Protein AF-A0A7Z0B0S8-F1 (afdb_monomer)

Mean predicted aligned error: 17.92 Å

Radius of gyration: 38.4 Å; Cα contacts (8 Å, |Δi|>4): 608; chains: 1; bounding box: 123×58×99 Å

Secondary structure (DSSP, 8-state):
-B--EEETTEEE-TTHHHH--B------S-SS-----PPPSSPPSS-TT--EEEEEEEES--TT--TTPEEEETTEEEEEEEEEEE-TTSS-EEEEEEEEGGGGGG-BTT-EEEEE-S--EEEETTEEEE--TTTTT-SS-EEEEEPPTTPPP-SBPPTTEEEEEESSHHHHTSPP--S-EEEEEEE-S--TT--TT-EEEETTEEEEEEEEE--EEETTTTEEEEEEEEEE-GGGG-HHHHHHHHTS-THHHHHHHHHHHHTTEEEEEEEEETTTTEEEEEEEE-TTSPP----TTSSSEEEPB---HHHHHHHHHHHHHHHHHTS-HHHHHHHHHHHHHHHHHHHHHHHTS--HHHHHHHHHHHHHHHHHHHHHHS--HHHHHHHHHHHHHHHHHHHHHHHHHHHHH-TTHHHH-------

Sequence (423 aa):
MVRPRVDAGGISGLGTVLSGAYIGVDAGHSRETETHFTGLETPSAVRRDDDGARYVLHGDSLGSVDIGSPVYYRRVQVGRVSGVMLDKNGTGVSLDVFVDRQYQQYVGTNTRWWQASGLDLRLDANGLTLNTQSLAAVMLGGIAFQTPPGESIGTAEPDGAAFPLAQDETSAMRHADGPTAPVVMKFTQSLRGLTVGAPVDFRGIQLGEVTRIGVEFDPKTREFTLPVALNLYPERLGRRYLESVQHSDANAGKALLLKLVASGLRGQLRTGNLLTNQLYIALDMFPKAPPARVDLNVQPIELPTVPNTLEELQVQIADIAKKLDQVPFEQLGHNLNEALQNADRLLRQLDTQLTPQARDTLASAEKTFSAANAVLQQDSPMQADMHEALTQLTQTLRSLNALADYLEQHPESLVWGKAKSGQ

Structure (mmCIF, N/CA/C/O backbone):
data_AF-A0A7Z0B0S8-F1
#
_entry.id   AF-A0A7Z0B0S8-F1
#
loop_
_atom_site.group_PDB
_atom_site.id
_atom_site.type_symbol
_atom_site.label_atom_id
_atom_site.label_alt_id
_atom_site.label_comp_id
_atom_site.label_asym_id
_atom_site.label_entity_id
_atom_site.label_seq_id
_atom_site.pdbx_PDB_ins_code
_atom_site.Cartn_x
_atom_site.Cartn_y
_atom_site.Cartn_z
_atom_site.occupancy
_atom_site.B_iso_or_equiv
_atom_site.auth_seq_id
_atom_site.auth_comp_id
_atom_site.auth_asym_id
_atom_site.auth_atom_id
_atom_site.pdbx_PDB_model_num
ATOM 1 N N . MET A 1 1 ? 30.545 -19.276 -27.794 1.00 62.88 1 MET A N 1
ATOM 2 C CA . MET A 1 1 ? 30.241 -20.445 -28.658 1.00 62.88 1 MET A CA 1
ATOM 3 C C . MET A 1 1 ? 28.747 -20.462 -28.951 1.00 62.88 1 MET A C 1
ATOM 5 O O . MET A 1 1 ? 27.978 -20.208 -28.032 1.00 62.88 1 MET A O 1
ATOM 9 N N . VAL A 1 2 ? 28.319 -20.716 -30.192 1.00 61.78 2 VAL A N 1
ATOM 10 C CA . VAL A 1 2 ? 26.890 -20.785 -30.547 1.00 61.78 2 VAL A CA 1
ATOM 11 C C . VAL A 1 2 ? 26.481 -22.246 -30.716 1.00 61.78 2 VAL A C 1
ATOM 13 O O . VAL A 1 2 ? 27.068 -22.983 -31.507 1.00 61.78 2 VAL A O 1
ATOM 16 N N . ARG A 1 3 ? 25.482 -22.661 -29.938 1.00 65.56 3 ARG A N 1
ATOM 17 C CA . ARG A 1 3 ? 24.916 -24.015 -29.905 1.00 65.56 3 ARG A CA 1
ATOM 18 C C . ARG A 1 3 ? 23.387 -23.914 -29.890 1.00 65.56 3 ARG A C 1
ATOM 20 O O . ARG A 1 3 ? 22.895 -22.866 -29.464 1.00 65.56 3 ARG A O 1
ATOM 27 N N . PRO A 1 4 ? 22.645 -24.949 -30.314 1.00 58.06 4 PRO A N 1
ATOM 28 C CA . PRO A 1 4 ? 21.195 -24.879 -30.300 1.00 58.06 4 PRO A CA 1
ATOM 29 C C . PRO A 1 4 ? 20.724 -24.752 -28.851 1.00 58.06 4 PRO A C 1
ATOM 31 O O . PRO A 1 4 ? 21.182 -25.494 -27.977 1.00 58.06 4 PRO A O 1
ATOM 34 N N . ARG A 1 5 ? 19.852 -23.778 -28.587 1.00 59.59 5 ARG A N 1
ATOM 35 C CA . ARG A 1 5 ? 19.219 -23.581 -27.281 1.00 59.59 5 ARG A CA 1
ATOM 36 C C . ARG A 1 5 ? 17.718 -23.444 -27.478 1.00 59.59 5 ARG A C 1
ATOM 38 O O . ARG A 1 5 ? 17.261 -22.781 -28.409 1.00 59.59 5 ARG A O 1
ATOM 45 N N . VAL A 1 6 ? 16.984 -24.115 -26.602 1.00 53.81 6 VAL A N 1
ATOM 46 C CA . VAL A 1 6 ? 15.534 -24.007 -26.486 1.00 53.81 6 VAL A CA 1
ATOM 47 C C . VAL A 1 6 ? 15.279 -23.388 -25.123 1.00 53.81 6 VAL A C 1
ATOM 49 O O . VAL A 1 6 ? 15.642 -23.985 -24.109 1.00 53.81 6 VAL A O 1
ATOM 52 N N . ASP A 1 7 ? 14.708 -22.193 -25.116 1.00 57.75 7 ASP A N 1
ATOM 53 C CA . ASP A 1 7 ? 14.247 -21.501 -23.917 1.00 57.75 7 ASP A CA 1
ATOM 54 C C . ASP A 1 7 ? 12.780 -21.080 -24.101 1.00 57.75 7 ASP A C 1
ATOM 56 O O . ASP A 1 7 ? 12.172 -21.306 -25.151 1.00 57.75 7 ASP A O 1
ATOM 60 N N . ALA A 1 8 ? 12.179 -20.519 -23.051 1.00 43.44 8 ALA A N 1
ATOM 61 C CA . ALA A 1 8 ? 10.796 -20.049 -23.100 1.00 43.44 8 ALA A CA 1
ATOM 62 C C . ALA A 1 8 ? 10.609 -18.834 -24.037 1.00 43.44 8 ALA A C 1
ATOM 64 O O . ALA A 1 8 ? 9.477 -18.525 -24.400 1.00 43.44 8 ALA A O 1
ATOM 65 N N . GLY A 1 9 ? 11.706 -18.171 -24.432 1.00 49.25 9 GLY A N 1
ATOM 66 C CA . GLY A 1 9 ? 11.768 -16.987 -25.290 1.00 49.25 9 GLY A CA 1
ATOM 67 C C . GLY A 1 9 ? 11.821 -17.286 -26.794 1.00 49.25 9 GLY A C 1
ATOM 68 O O . GLY A 1 9 ? 11.531 -16.413 -27.614 1.00 49.25 9 GLY A O 1
ATOM 69 N N . GLY A 1 10 ? 12.175 -18.516 -27.177 1.00 53.94 10 GLY A N 1
ATOM 70 C CA . GLY A 1 10 ? 12.221 -18.969 -28.563 1.00 53.94 10 GLY A CA 1
ATOM 71 C C . GLY A 1 10 ? 13.253 -20.071 -28.809 1.00 53.94 10 GLY A C 1
ATOM 72 O O . GLY A 1 10 ? 13.847 -20.645 -27.898 1.00 53.94 10 GLY A O 1
ATOM 73 N N . ILE A 1 11 ? 13.472 -20.391 -30.086 1.00 60.09 11 ILE A N 1
ATOM 74 C CA . ILE A 1 11 ? 14.492 -21.361 -30.503 1.00 60.09 11 ILE A CA 1
ATOM 75 C C . ILE A 1 11 ? 15.644 -20.594 -31.149 1.00 60.09 11 ILE A C 1
ATOM 77 O O . ILE A 1 11 ? 15.478 -20.001 -32.216 1.00 60.09 11 ILE A O 1
ATOM 81 N N . SER A 1 12 ? 16.825 -20.622 -30.526 1.00 57.59 12 SER A N 1
ATOM 82 C CA . SER A 1 12 ? 18.038 -20.005 -31.068 1.00 57.59 12 SER A CA 1
ATOM 83 C C . SER A 1 12 ? 19.012 -21.062 -31.592 1.00 57.59 12 SER A C 1
ATOM 85 O O . SER A 1 12 ? 19.084 -22.194 -31.110 1.00 57.59 12 SER A O 1
ATOM 87 N N . GLY A 1 13 ? 19.761 -20.712 -32.641 1.00 56.34 13 GLY A N 1
ATOM 88 C CA . GLY A 1 13 ? 20.745 -21.621 -33.229 1.00 56.34 13 GLY A CA 1
ATOM 89 C C . GLY A 1 13 ? 20.150 -22.756 -34.070 1.00 56.34 13 GLY A C 1
ATOM 90 O O . GLY A 1 13 ? 20.815 -23.774 -34.230 1.00 56.34 13 GLY A O 1
ATOM 91 N N . LEU A 1 14 ? 18.956 -22.603 -34.660 1.00 59.81 14 LEU A N 1
ATOM 92 C CA . LEU A 1 14 ? 18.348 -23.609 -35.556 1.00 59.81 14 LEU A CA 1
ATOM 93 C C . LEU A 1 14 ? 19.286 -24.072 -36.688 1.00 59.81 14 LEU A C 1
ATOM 95 O O . LEU A 1 14 ? 19.293 -25.249 -37.035 1.00 59.81 14 LEU A O 1
ATOM 99 N N . GLY A 1 15 ? 20.143 -23.183 -37.207 1.00 54.81 15 GLY A N 1
ATOM 100 C CA . GLY A 1 15 ? 21.163 -23.547 -38.200 1.00 54.81 15 GLY A CA 1
ATOM 101 C C . GLY A 1 15 ? 22.154 -24.608 -37.702 1.00 54.81 15 GLY A C 1
ATOM 102 O O . GLY A 1 15 ? 22.581 -25.462 -38.473 1.00 54.81 15 GLY A O 1
ATOM 103 N N . THR A 1 16 ? 22.438 -24.634 -36.396 1.00 57.38 16 THR A N 1
ATOM 104 C CA . THR A 1 16 ? 23.387 -25.576 -35.773 1.00 57.38 16 THR A CA 1
ATOM 105 C C . THR A 1 16 ? 22.843 -26.992 -35.614 1.00 57.38 16 THR A C 1
ATOM 107 O O . THR A 1 16 ? 23.627 -27.916 -35.408 1.00 57.38 16 THR A O 1
ATOM 110 N N . VAL A 1 17 ? 21.528 -27.189 -35.768 1.00 59.94 17 VAL A N 1
ATOM 111 C CA . VAL A 1 17 ? 20.906 -28.524 -35.787 1.00 59.94 17 VAL A CA 1
ATOM 112 C C . VAL A 1 17 ? 21.356 -29.315 -37.021 1.00 59.94 17 VAL A C 1
ATOM 114 O O . VAL A 1 17 ? 21.489 -30.532 -36.953 1.00 59.94 17 VAL A O 1
ATOM 117 N N . LEU A 1 18 ? 21.641 -28.620 -38.129 1.00 60.28 18 LEU A N 1
ATOM 118 C CA . LEU A 1 18 ? 22.138 -29.216 -39.373 1.00 60.28 18 LEU A CA 1
ATOM 119 C C . LEU A 1 18 ? 23.651 -29.012 -39.565 1.00 60.28 18 LEU A C 1
ATOM 121 O O . LEU A 1 18 ? 24.306 -29.887 -40.122 1.00 60.28 18 LEU A O 1
ATOM 125 N N . SER A 1 19 ? 24.219 -27.883 -39.113 1.00 67.50 19 SER A N 1
ATOM 126 C CA . SER A 1 19 ? 25.623 -27.512 -39.376 1.00 67.50 19 SER A CA 1
ATOM 127 C C . SER A 1 19 ? 26.613 -27.809 -38.240 1.00 67.50 19 SER A C 1
ATOM 129 O O . SER A 1 19 ? 27.814 -27.633 -38.431 1.00 67.50 19 SER A O 1
ATOM 131 N N . GLY A 1 20 ? 26.138 -28.204 -37.054 1.00 66.00 20 GLY A N 1
ATOM 132 C CA . GLY A 1 20 ? 26.961 -28.318 -35.845 1.00 66.00 20 GLY A CA 1
ATOM 133 C C . GLY A 1 20 ? 27.234 -26.974 -35.152 1.00 66.00 20 GLY A C 1
ATOM 134 O O . GLY A 1 20 ? 26.882 -25.902 -35.652 1.00 66.00 20 GLY A O 1
ATOM 135 N N . ALA A 1 21 ? 27.830 -27.034 -33.956 1.00 74.62 21 ALA A N 1
ATOM 136 C CA . ALA A 1 21 ? 28.180 -25.849 -33.172 1.00 74.62 21 ALA A CA 1
ATOM 137 C C . ALA A 1 21 ? 29.295 -25.037 -33.852 1.00 74.62 21 ALA A C 1
ATOM 139 O O . ALA A 1 21 ? 30.237 -25.607 -34.399 1.00 74.62 21 ALA A O 1
ATOM 140 N N . TYR A 1 22 ? 29.216 -23.707 -33.767 1.00 76.44 22 TYR A N 1
ATOM 141 C CA . TYR A 1 22 ? 30.216 -22.805 -34.343 1.00 76.44 22 TYR A CA 1
ATOM 142 C C . TYR A 1 22 ? 30.701 -21.758 -33.335 1.00 76.44 22 TYR A C 1
ATOM 144 O O . TYR A 1 22 ? 30.087 -21.506 -32.291 1.00 76.44 22 TYR A O 1
ATOM 152 N N . ILE A 1 23 ? 31.833 -21.130 -33.651 1.00 78.69 23 ILE A N 1
ATOM 153 C CA . ILE A 1 23 ? 32.389 -20.014 -32.885 1.00 78.69 23 ILE A CA 1
ATOM 154 C C . ILE A 1 23 ? 31.984 -18.723 -33.596 1.00 78.69 23 ILE A C 1
ATOM 156 O O . ILE A 1 23 ? 32.398 -18.475 -34.724 1.00 78.69 23 ILE A O 1
ATOM 160 N N . GLY A 1 24 ? 31.138 -17.920 -32.949 1.00 75.31 24 GLY A N 1
ATOM 161 C CA . GLY A 1 24 ? 30.865 -16.552 -33.384 1.00 75.31 24 GLY A CA 1
ATOM 162 C C . GLY A 1 24 ? 32.001 -15.631 -32.948 1.00 75.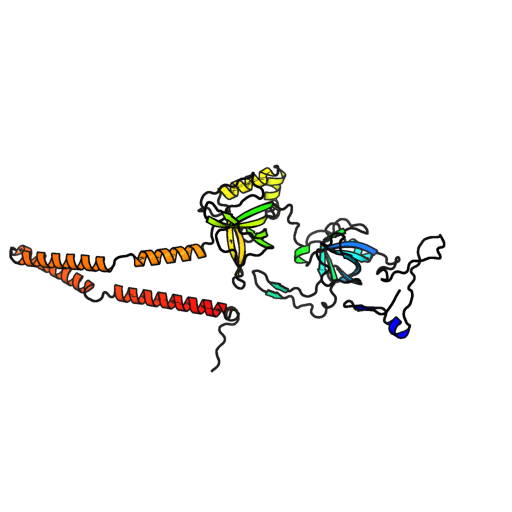31 24 GLY A C 1
ATOM 163 O O . GLY A 1 24 ? 32.473 -15.747 -31.816 1.00 75.31 24 GLY A O 1
ATOM 164 N N . VAL A 1 25 ? 32.428 -14.736 -33.836 1.00 78.44 25 VAL A N 1
ATOM 165 C CA . VAL A 1 25 ? 33.489 -13.755 -33.580 1.00 78.44 25 VAL A CA 1
ATOM 166 C C . VAL A 1 25 ? 32.933 -12.359 -33.849 1.00 78.44 25 VAL A C 1
ATOM 168 O O . VAL A 1 25 ? 32.302 -12.145 -34.881 1.00 78.44 25 VAL A O 1
ATOM 171 N N . ASP A 1 26 ? 33.165 -11.433 -32.919 1.00 73.44 26 ASP A N 1
ATOM 172 C CA . ASP A 1 26 ? 32.860 -10.005 -33.059 1.00 73.44 26 ASP A CA 1
ATOM 173 C C . ASP A 1 26 ? 34.173 -9.215 -32.972 1.00 73.44 26 ASP A C 1
ATOM 175 O O . ASP A 1 26 ? 34.919 -9.355 -31.998 1.00 73.44 26 ASP A O 1
ATOM 179 N N . ALA A 1 27 ? 34.494 -8.445 -34.012 1.00 76.06 27 ALA A N 1
ATOM 180 C CA . ALA A 1 27 ? 35.785 -7.773 -34.139 1.00 76.06 27 ALA A CA 1
ATOM 181 C C . ALA A 1 27 ? 35.865 -6.535 -33.226 1.00 76.06 27 ALA A C 1
ATOM 183 O O . ALA A 1 27 ? 34.936 -5.737 -33.154 1.00 76.06 27 ALA A O 1
ATOM 184 N N . GLY A 1 28 ? 36.987 -6.358 -32.521 1.00 70.19 28 GLY A N 1
ATOM 185 C CA . GLY A 1 28 ? 37.241 -5.167 -31.700 1.00 70.19 28 GLY A CA 1
ATOM 186 C C . GLY A 1 28 ? 37.772 -3.970 -32.504 1.00 70.19 28 GLY A C 1
ATOM 187 O O . GLY A 1 28 ? 38.169 -4.109 -33.655 1.00 70.19 28 GLY A O 1
ATOM 188 N N . HIS A 1 29 ? 37.841 -2.789 -31.875 1.00 71.94 29 HIS A N 1
ATOM 189 C CA . HIS A 1 29 ? 38.401 -1.562 -32.478 1.00 71.94 29 HIS A CA 1
ATOM 190 C C . HIS A 1 29 ? 39.890 -1.328 -32.174 1.00 71.94 29 HIS A C 1
ATOM 192 O O . HIS A 1 29 ? 40.446 -0.302 -32.575 1.00 71.94 29 HIS A O 1
ATOM 198 N N . SER A 1 30 ? 40.538 -2.235 -31.434 1.00 78.94 30 SER A N 1
ATOM 199 C CA . SER A 1 30 ? 41.970 -2.115 -31.164 1.00 78.94 30 SER A CA 1
ATOM 200 C C . SER A 1 30 ? 42.755 -2.206 -32.470 1.00 78.94 30 SER A C 1
ATOM 202 O O . SER A 1 30 ? 42.452 -3.025 -33.337 1.00 78.94 30 SER A O 1
ATOM 204 N N . ARG A 1 31 ? 43.776 -1.359 -32.606 1.00 83.00 31 ARG A N 1
ATOM 205 C CA . ARG A 1 31 ? 44.755 -1.458 -33.699 1.00 83.00 31 ARG A CA 1
ATOM 206 C C . ARG A 1 31 ? 45.896 -2.417 -33.362 1.00 83.00 31 ARG A C 1
ATOM 208 O O . ARG A 1 31 ? 46.718 -2.708 -34.226 1.00 83.00 31 ARG A O 1
ATOM 215 N N . GLU A 1 32 ? 45.961 -2.879 -32.117 1.00 88.56 32 GLU A N 1
ATOM 216 C CA . GLU A 1 32 ? 46.952 -3.841 -31.656 1.00 88.56 32 GLU A CA 1
ATOM 217 C C . GLU A 1 32 ? 46.501 -5.262 -31.995 1.00 88.56 32 GLU A C 1
ATOM 219 O O . GLU A 1 32 ? 45.324 -5.605 -31.884 1.00 88.56 32 GLU A O 1
ATOM 224 N N . THR A 1 33 ? 47.445 -6.085 -32.449 1.00 90.00 33 THR A N 1
ATOM 225 C CA . THR A 1 33 ? 47.170 -7.480 -32.802 1.00 90.00 33 THR A CA 1
ATOM 226 C C . THR A 1 33 ? 47.217 -8.346 -31.553 1.00 90.00 33 THR A C 1
ATOM 228 O O . THR A 1 33 ? 48.231 -8.381 -30.862 1.00 90.00 33 THR A O 1
ATOM 231 N N . GLU A 1 34 ? 46.150 -9.101 -31.315 1.00 86.31 34 GLU A N 1
ATOM 232 C CA . GLU A 1 34 ? 46.062 -10.089 -30.245 1.00 86.31 34 GLU A CA 1
ATOM 233 C C . GLU A 1 34 ? 45.734 -11.461 -30.846 1.00 86.31 34 GLU A C 1
ATOM 235 O O . GLU A 1 34 ? 44.972 -11.571 -31.807 1.00 86.31 34 GLU A O 1
ATOM 240 N N . THR A 1 35 ? 46.357 -12.514 -30.318 1.00 89.56 35 THR A N 1
ATOM 241 C CA . THR A 1 35 ? 46.206 -13.895 -30.816 1.00 89.56 35 THR A CA 1
ATOM 242 C C . THR A 1 35 ? 45.603 -14.841 -29.782 1.00 89.56 35 THR A C 1
ATOM 244 O O . THR A 1 35 ? 45.305 -15.989 -30.106 1.00 89.56 35 THR A O 1
ATOM 247 N N . HIS A 1 36 ? 45.413 -14.371 -28.549 1.00 88.94 36 HIS A N 1
ATOM 248 C CA . HIS A 1 36 ? 44.849 -15.140 -27.448 1.00 88.94 36 HIS A CA 1
ATOM 249 C C . HIS A 1 36 ? 43.532 -14.499 -27.028 1.00 88.94 36 HIS A C 1
ATOM 251 O O . HIS A 1 36 ? 43.500 -13.333 -26.662 1.00 88.94 36 HIS A O 1
ATOM 257 N N . PHE A 1 37 ? 42.445 -15.267 -27.075 1.00 85.56 37 PHE A N 1
ATOM 258 C CA . PHE A 1 37 ? 41.113 -14.783 -26.724 1.00 85.56 37 PHE A CA 1
ATOM 259 C C . PHE A 1 37 ? 40.438 -15.757 -25.765 1.00 85.56 37 PHE A C 1
ATOM 261 O O . PHE A 1 37 ? 40.492 -16.973 -25.955 1.00 85.56 37 PHE A O 1
ATOM 268 N N . THR A 1 38 ? 39.750 -15.219 -24.762 1.00 84.44 38 THR A N 1
ATOM 269 C CA . THR A 1 38 ? 38.891 -16.010 -23.878 1.00 84.44 38 THR A CA 1
ATOM 270 C C . THR A 1 38 ? 37.521 -16.173 -24.526 1.00 84.44 38 THR A C 1
ATOM 272 O O . THR A 1 38 ? 36.825 -15.194 -24.791 1.00 84.44 38 THR A O 1
ATOM 275 N N . GLY A 1 39 ? 37.119 -17.416 -24.786 1.00 81.12 39 GLY A N 1
ATOM 276 C CA . GLY A 1 39 ? 35.790 -17.715 -25.310 1.00 81.12 39 GLY A CA 1
ATOM 277 C C . GLY A 1 39 ? 34.698 -17.458 -24.270 1.00 81.12 39 GLY A C 1
ATOM 278 O O . GLY A 1 39 ? 34.816 -17.883 -23.125 1.00 81.12 39 GLY A O 1
ATOM 279 N N . LEU A 1 40 ? 33.612 -16.800 -24.683 1.00 75.81 40 LEU A N 1
ATOM 280 C CA . LEU A 1 40 ? 32.413 -16.640 -23.857 1.00 75.81 40 LEU A CA 1
ATOM 281 C C . LEU A 1 40 ? 31.412 -17.779 -24.131 1.00 75.81 40 LEU A C 1
ATOM 283 O O . LEU A 1 40 ? 31.085 -18.080 -25.288 1.00 75.81 40 LEU A O 1
ATOM 287 N N . GLU A 1 41 ? 30.918 -18.410 -23.062 1.00 68.50 41 GLU A N 1
ATOM 288 C CA . GLU A 1 41 ? 29.898 -19.477 -23.105 1.00 68.50 41 GLU A CA 1
ATOM 289 C C . GLU A 1 41 ? 28.499 -18.941 -23.444 1.00 68.50 41 GLU A C 1
ATOM 291 O O . GLU A 1 41 ? 27.692 -19.609 -24.097 1.00 68.50 41 GLU A O 1
ATOM 296 N N . THR A 1 42 ? 28.203 -17.716 -23.025 1.00 61.00 42 THR A N 1
ATOM 297 C CA . THR A 1 42 ? 27.001 -16.966 -23.388 1.00 61.00 42 THR A CA 1
ATOM 298 C C . THR A 1 42 ? 27.380 -15.909 -24.421 1.00 61.00 42 THR A C 1
ATOM 300 O O . THR A 1 42 ? 28.260 -15.094 -24.141 1.00 61.00 42 THR A O 1
ATOM 303 N N . PRO A 1 43 ? 26.775 -15.914 -25.625 1.00 60.19 43 PRO A N 1
ATOM 304 C CA . PRO A 1 43 ? 26.983 -14.825 -26.567 1.00 60.19 43 PRO A CA 1
ATOM 305 C C . PRO A 1 43 ? 26.500 -13.521 -25.930 1.00 60.19 43 PRO A C 1
ATOM 307 O O . PRO A 1 43 ? 25.435 -13.493 -25.314 1.00 60.19 43 PRO A O 1
ATOM 310 N N . SER A 1 44 ? 27.273 -12.446 -26.077 1.00 56.47 44 SER A N 1
ATOM 311 C CA . SER A 1 44 ? 26.795 -11.113 -25.716 1.00 56.47 44 SER A CA 1
ATOM 312 C C . SER A 1 44 ? 25.543 -10.817 -26.542 1.00 56.47 44 SER A C 1
ATOM 314 O O . SER A 1 44 ? 25.579 -10.901 -27.768 1.00 56.47 44 SER A O 1
ATOM 316 N N . ALA A 1 45 ? 24.427 -10.492 -25.888 1.00 54.53 45 ALA A N 1
ATOM 317 C CA . ALA A 1 45 ? 23.132 -10.286 -26.545 1.00 54.53 45 ALA A CA 1
ATOM 318 C C . ALA A 1 45 ? 23.072 -9.030 -27.445 1.00 54.53 45 ALA A C 1
ATOM 320 O O . ALA A 1 45 ? 22.058 -8.763 -28.095 1.00 54.53 45 ALA A O 1
ATOM 321 N N . VAL A 1 46 ? 24.150 -8.247 -27.480 1.00 53.50 46 VAL A N 1
ATOM 322 C CA . VAL A 1 46 ? 24.274 -6.987 -28.213 1.00 53.50 46 VAL A CA 1
ATOM 323 C C . VAL A 1 46 ? 25.520 -7.083 -29.085 1.00 53.50 46 VAL A C 1
ATOM 325 O O . VAL A 1 46 ? 26.620 -7.290 -28.563 1.00 53.50 46 VAL A O 1
ATOM 328 N N . ARG A 1 47 ? 25.355 -6.958 -30.407 1.00 55.47 47 ARG A N 1
ATOM 329 C CA . ARG A 1 47 ? 26.498 -6.743 -31.305 1.00 55.47 47 ARG A CA 1
ATOM 330 C C . ARG A 1 47 ? 27.016 -5.338 -31.020 1.00 55.47 47 ARG A C 1
ATOM 332 O O . ARG A 1 47 ? 26.214 -4.430 -30.828 1.00 55.47 47 ARG A O 1
ATOM 339 N N . ARG A 1 48 ? 28.334 -5.126 -30.975 1.00 50.84 48 ARG A N 1
ATOM 340 C CA . ARG A 1 48 ? 28.893 -3.787 -30.693 1.00 50.84 48 ARG A CA 1
ATOM 341 C C . ARG A 1 48 ? 28.488 -2.704 -31.711 1.00 50.84 48 ARG A C 1
ATOM 343 O O . ARG A 1 48 ? 28.580 -1.533 -31.370 1.00 50.84 48 ARG A O 1
ATOM 350 N N . ASP A 1 49 ? 27.982 -3.106 -32.879 1.00 51.09 49 ASP A N 1
ATOM 351 C CA . ASP A 1 49 ? 27.404 -2.243 -33.925 1.00 51.09 49 ASP A CA 1
ATOM 352 C C . ASP A 1 49 ? 25.895 -1.949 -33.766 1.00 51.09 49 ASP A C 1
ATOM 354 O O . ASP A 1 49 ? 25.318 -1.260 -34.610 1.00 51.09 49 ASP A O 1
ATOM 358 N N . ASP A 1 50 ? 25.220 -2.468 -32.733 1.00 60.22 50 ASP A N 1
ATOM 359 C CA . ASP A 1 50 ? 23.809 -2.148 -32.499 1.00 60.22 50 ASP A CA 1
ATOM 360 C C . ASP A 1 50 ? 23.696 -0.710 -31.958 1.00 60.22 50 ASP A C 1
ATOM 362 O O . ASP A 1 50 ? 24.010 -0.426 -30.800 1.00 60.22 50 ASP A O 1
ATOM 366 N N . ASP A 1 51 ? 23.266 0.208 -32.824 1.00 77.88 51 ASP A N 1
ATOM 367 C CA . ASP A 1 51 ? 23.103 1.632 -32.527 1.00 77.88 51 ASP A CA 1
ATOM 368 C C . ASP A 1 51 ? 21.935 1.841 -31.538 1.00 77.88 51 ASP A C 1
ATOM 370 O O . ASP A 1 51 ? 20.758 1.674 -31.877 1.00 77.88 51 ASP A O 1
ATOM 374 N N . GLY A 1 52 ? 22.249 2.165 -30.282 1.00 85.88 52 GLY A N 1
ATOM 375 C CA . GLY A 1 52 ? 21.274 2.228 -29.194 1.00 85.88 52 GLY A CA 1
ATOM 376 C C . GLY A 1 52 ? 21.899 2.557 -27.838 1.00 85.88 52 GLY A C 1
ATOM 377 O O . GLY A 1 52 ? 23.062 2.943 -27.760 1.00 85.88 52 GLY A O 1
ATOM 378 N N . ALA A 1 53 ? 21.086 2.513 -26.780 1.00 91.12 53 ALA A N 1
ATOM 379 C CA . ALA A 1 53 ? 21.503 2.818 -25.408 1.00 91.12 53 ALA A CA 1
ATOM 380 C C . ALA A 1 53 ? 21.139 1.656 -24.495 1.00 91.12 53 ALA A C 1
ATOM 382 O O . ALA A 1 53 ? 20.160 0.943 -24.737 1.00 91.12 53 ALA A O 1
ATOM 383 N N . ARG A 1 54 ? 21.933 1.474 -23.447 1.00 92.25 54 ARG A N 1
ATOM 384 C CA . ARG A 1 54 ? 21.722 0.467 -22.420 1.00 92.25 54 ARG A CA 1
ATOM 385 C C . ARG A 1 54 ? 21.247 1.148 -21.152 1.00 92.25 54 ARG A C 1
ATOM 387 O O . ARG A 1 54 ? 21.693 2.238 -20.814 1.00 92.25 54 ARG A O 1
ATOM 394 N N . TYR A 1 55 ? 20.363 0.483 -20.435 1.00 96.38 55 TYR A N 1
ATOM 395 C CA . TYR A 1 55 ? 19.905 0.917 -19.126 1.00 96.38 55 TYR A CA 1
ATOM 396 C C . TYR A 1 55 ? 19.946 -0.268 -18.174 1.00 96.38 55 TYR A C 1
ATOM 398 O O . TYR A 1 55 ? 19.780 -1.414 -18.596 1.00 96.38 55 TYR A O 1
ATOM 406 N N . VAL A 1 56 ? 20.177 0.009 -16.896 1.00 96.25 56 VAL A N 1
ATOM 407 C CA . VAL A 1 56 ? 20.217 -1.013 -15.849 1.00 96.25 56 VAL A CA 1
ATOM 408 C C . VAL A 1 56 ? 18.930 -0.919 -15.045 1.00 96.25 56 VAL A C 1
ATOM 410 O O . VAL A 1 56 ? 18.590 0.144 -14.535 1.00 96.25 56 VAL A O 1
ATOM 413 N N . LEU A 1 57 ? 18.187 -2.014 -14.938 1.00 95.88 57 LEU A N 1
ATOM 414 C CA . LEU A 1 57 ? 16.931 -2.061 -14.199 1.00 95.88 57 LEU A CA 1
ATOM 415 C C . LEU A 1 57 ? 17.093 -2.909 -12.939 1.00 95.88 57 LEU A C 1
ATOM 417 O O . LEU A 1 57 ? 17.505 -4.061 -13.031 1.00 95.88 57 LEU A O 1
ATOM 421 N N . HIS A 1 58 ? 16.736 -2.364 -11.780 1.00 95.69 58 HIS A N 1
ATOM 422 C CA . HIS A 1 58 ? 16.826 -3.055 -10.492 1.00 95.69 58 HIS A CA 1
ATOM 423 C C . HIS A 1 58 ? 15.443 -3.458 -9.991 1.00 95.69 58 HIS A C 1
ATOM 425 O O . HIS A 1 58 ? 14.583 -2.595 -9.819 1.00 95.69 58 HIS A O 1
ATOM 431 N N . GLY A 1 59 ? 15.228 -4.743 -9.721 1.00 92.38 59 GLY A N 1
ATOM 432 C CA . GLY A 1 59 ? 13.965 -5.249 -9.180 1.00 92.38 59 GLY A CA 1
ATOM 433 C C . 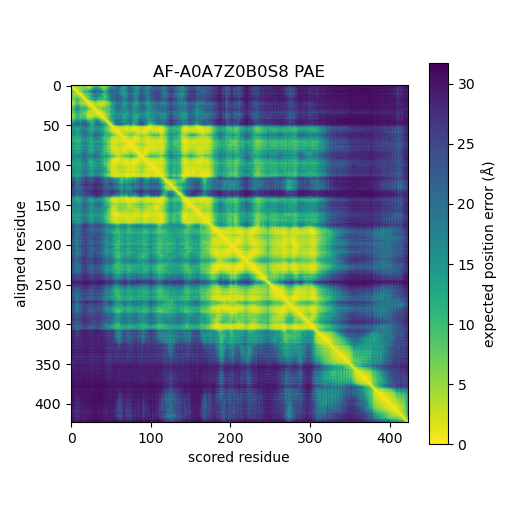GLY A 1 59 ? 14.167 -6.325 -8.118 1.00 92.38 59 GLY A C 1
ATOM 434 O O . GLY A 1 59 ? 15.237 -6.917 -8.015 1.00 92.38 59 GLY A O 1
ATOM 435 N N . ASP A 1 60 ? 13.118 -6.617 -7.350 1.00 88.88 60 ASP A N 1
ATOM 436 C CA . ASP A 1 60 ? 13.174 -7.621 -6.273 1.00 88.88 60 ASP A CA 1
ATOM 437 C C . ASP A 1 60 ? 13.284 -9.060 -6.807 1.00 88.88 60 ASP A C 1
ATOM 439 O O . ASP A 1 60 ? 13.791 -9.958 -6.137 1.00 88.88 60 ASP A O 1
ATOM 443 N N . SER A 1 61 ? 12.779 -9.309 -8.019 1.00 85.50 61 SER A N 1
ATOM 444 C CA . SER A 1 61 ? 12.804 -10.627 -8.654 1.00 85.50 61 SER A CA 1
ATOM 445 C C . SER A 1 61 ? 12.784 -10.529 -10.178 1.00 85.50 61 SER A C 1
ATOM 447 O O . SER A 1 61 ? 12.346 -9.528 -10.746 1.00 85.50 61 SER A O 1
ATOM 449 N N . LEU A 1 62 ? 13.241 -11.593 -10.842 1.00 80.00 62 LEU A N 1
ATOM 450 C CA . LEU A 1 62 ? 13.315 -11.676 -12.304 1.00 80.00 62 LEU A CA 1
ATOM 451 C C . LEU A 1 62 ? 11.937 -11.815 -12.979 1.00 80.00 62 LEU A C 1
ATOM 453 O O . LEU A 1 62 ? 11.759 -11.416 -14.128 1.00 80.00 62 LEU A O 1
ATOM 457 N N . GLY A 1 63 ? 10.952 -12.372 -12.269 1.00 78.94 63 GLY A N 1
ATOM 458 C CA . GLY A 1 63 ? 9.632 -12.653 -12.829 1.00 78.94 63 GLY A CA 1
ATOM 459 C C . GLY A 1 63 ? 9.696 -13.618 -14.018 1.00 78.94 63 GLY A C 1
ATOM 460 O O . GLY A 1 63 ? 10.347 -14.659 -13.948 1.00 78.94 63 GLY A O 1
ATOM 461 N N . SER A 1 64 ? 9.002 -13.270 -15.104 1.00 75.62 64 SER A N 1
ATOM 462 C CA . SER A 1 64 ? 8.925 -14.054 -16.349 1.00 75.62 64 SER A CA 1
ATOM 463 C C . SER A 1 64 ? 9.926 -13.609 -17.430 1.00 75.62 64 SER A C 1
ATOM 465 O O . SER A 1 64 ? 9.779 -13.976 -18.595 1.00 75.62 64 SER A O 1
ATOM 467 N N . VAL A 1 65 ? 10.922 -12.797 -17.062 1.00 83.50 65 VAL A N 1
ATOM 468 C CA . VAL A 1 65 ? 11.867 -12.172 -17.994 1.00 83.50 65 VAL A CA 1
ATOM 469 C C . VAL A 1 65 ? 13.136 -13.016 -18.147 1.00 83.50 65 VAL A C 1
ATOM 471 O O . VAL A 1 65 ? 13.749 -13.414 -17.165 1.00 83.50 65 VAL A O 1
ATOM 474 N N . ASP A 1 66 ? 13.571 -13.232 -19.385 1.00 80.00 66 ASP A N 1
ATOM 475 C CA . ASP A 1 66 ? 14.859 -13.851 -19.738 1.00 80.00 66 ASP A CA 1
ATOM 476 C C . ASP A 1 66 ? 15.677 -12.950 -20.690 1.00 80.00 66 ASP A C 1
ATOM 478 O O . ASP A 1 66 ? 15.166 -11.973 -21.252 1.00 80.00 66 ASP A O 1
ATOM 482 N N . ILE A 1 67 ? 16.951 -13.272 -20.906 1.00 84.44 67 ILE A N 1
ATOM 483 C CA . ILE A 1 67 ? 17.792 -12.642 -21.927 1.00 84.44 67 ILE A CA 1
ATOM 484 C C . ILE A 1 67 ? 17.116 -12.801 -23.295 1.00 84.44 67 ILE A C 1
ATOM 486 O O . ILE A 1 67 ? 16.737 -13.894 -23.701 1.00 84.44 67 ILE A O 1
ATOM 490 N N . GLY A 1 68 ? 16.979 -11.695 -24.025 1.00 82.00 68 GLY A N 1
ATOM 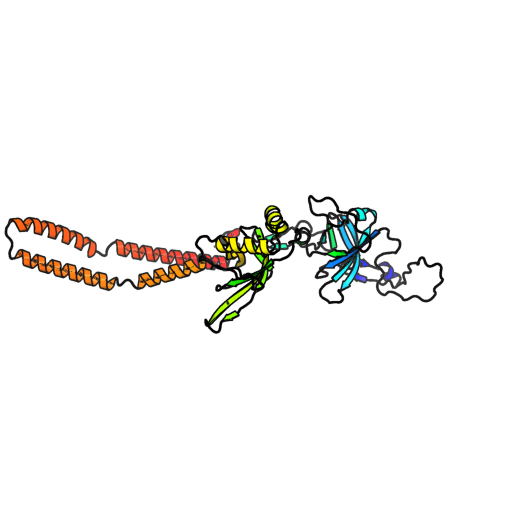491 C CA . GLY A 1 68 ? 16.260 -11.634 -25.298 1.00 82.00 68 GLY A CA 1
ATOM 492 C C . GLY A 1 68 ? 14.788 -11.241 -25.174 1.00 82.00 68 GLY A C 1
ATOM 493 O O . GL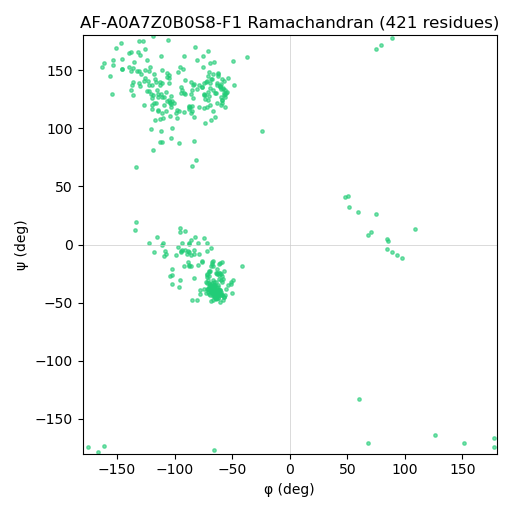Y A 1 68 ? 14.176 -10.938 -26.198 1.00 82.00 68 GLY A O 1
ATOM 494 N N . SER A 1 69 ? 14.234 -11.164 -23.957 1.00 88.12 69 SER A N 1
ATOM 495 C CA . SER A 1 69 ? 12.852 -10.713 -23.755 1.00 88.12 69 SER A CA 1
ATOM 496 C C . SER A 1 69 ? 12.632 -9.316 -24.342 1.00 88.12 69 SER A C 1
ATOM 498 O O . SER A 1 69 ? 13.510 -8.454 -24.219 1.00 88.12 69 SER A O 1
ATOM 500 N N . PRO A 1 70 ? 11.478 -9.060 -24.972 1.00 89.88 70 PRO A N 1
ATOM 501 C CA . PRO A 1 70 ? 11.194 -7.781 -25.604 1.00 89.88 70 PRO A CA 1
ATOM 502 C C . PRO A 1 70 ? 11.042 -6.652 -24.577 1.00 89.88 70 PRO A C 1
ATOM 504 O O . PRO A 1 70 ? 10.458 -6.826 -23.503 1.00 89.88 70 PRO A O 1
ATOM 507 N N . VAL A 1 71 ? 11.541 -5.470 -24.946 1.00 93.69 71 VAL A N 1
ATOM 508 C CA . VAL A 1 71 ? 11.284 -4.210 -24.238 1.00 93.69 71 VAL A CA 1
ATOM 509 C C . VAL A 1 71 ? 10.250 -3.416 -25.027 1.00 93.69 71 VAL A C 1
ATOM 511 O O . VAL A 1 71 ? 10.428 -3.190 -26.225 1.00 93.69 71 VAL A O 1
ATOM 514 N N . TYR A 1 72 ? 9.183 -2.983 -24.363 1.00 92.38 72 TYR A N 1
ATOM 515 C CA . TYR A 1 72 ? 8.048 -2.303 -24.968 1.00 92.38 72 TYR A CA 1
ATOM 516 C C . TYR A 1 72 ? 7.935 -0.842 -24.530 1.00 92.38 72 TYR A C 1
ATOM 518 O O . TYR A 1 72 ? 8.027 -0.517 -23.349 1.00 92.38 72 TYR A O 1
ATOM 526 N N . TYR A 1 73 ? 7.595 0.025 -25.477 1.00 92.50 73 TYR A N 1
ATOM 527 C CA . TYR A 1 73 ? 7.073 1.362 -25.214 1.00 92.50 73 TYR A CA 1
ATOM 528 C C . TYR A 1 73 ? 5.679 1.456 -25.824 1.00 92.50 73 TYR A C 1
ATOM 530 O O . TYR A 1 73 ? 5.511 1.237 -27.023 1.00 92.50 73 TYR A O 1
ATOM 538 N N . ARG A 1 74 ? 4.653 1.724 -25.005 1.00 87.19 74 ARG A N 1
ATOM 539 C CA . ARG A 1 74 ? 3.242 1.746 -25.451 1.00 87.19 74 ARG A CA 1
ATOM 540 C C . ARG A 1 74 ? 2.845 0.511 -26.286 1.00 87.19 74 ARG A C 1
ATOM 542 O O . ARG A 1 74 ? 2.132 0.632 -27.279 1.00 87.19 74 ARG A O 1
ATOM 549 N N . ARG A 1 75 ? 3.308 -0.679 -25.874 1.00 84.62 75 ARG A N 1
ATOM 550 C CA . ARG A 1 75 ? 3.105 -1.986 -26.547 1.00 84.62 75 ARG A CA 1
ATOM 551 C C . ARG A 1 75 ? 3.817 -2.167 -27.898 1.00 84.62 75 ARG A C 1
ATOM 553 O O . ARG A 1 75 ? 3.597 -3.176 -28.559 1.00 84.62 75 ARG A O 1
ATOM 560 N N . VAL A 1 76 ? 4.685 -1.242 -28.303 1.00 88.81 76 VAL A N 1
ATOM 561 C CA . VAL A 1 76 ? 5.576 -1.405 -29.463 1.00 88.81 76 VAL A CA 1
ATOM 562 C C . VAL A 1 76 ? 6.921 -1.920 -28.971 1.00 88.81 76 VAL A C 1
ATOM 564 O O . VAL A 1 76 ? 7.457 -1.369 -28.013 1.00 88.81 76 VAL A O 1
ATOM 567 N N . GLN A 1 77 ? 7.458 -2.976 -29.586 1.00 91.38 77 GLN A N 1
ATOM 568 C CA . GLN A 1 77 ? 8.790 -3.472 -29.240 1.00 91.38 77 GLN A CA 1
ATOM 569 C C . GLN A 1 77 ? 9.843 -2.459 -29.704 1.00 91.38 77 GLN A C 1
ATOM 571 O O . GLN A 1 77 ? 9.937 -2.152 -30.891 1.00 91.38 77 GLN A O 1
ATOM 576 N N . VAL A 1 78 ? 10.617 -1.945 -28.754 1.00 93.94 78 VAL A N 1
ATOM 577 C CA . VAL A 1 78 ? 11.624 -0.888 -28.951 1.00 93.94 78 VAL A CA 1
ATOM 578 C C . VAL A 1 78 ? 13.029 -1.317 -28.532 1.00 93.94 78 VAL A C 1
ATOM 580 O O . VAL A 1 78 ? 13.966 -0.519 -28.550 1.00 93.94 78 VAL A O 1
ATOM 583 N N . GLY A 1 79 ? 13.168 -2.563 -28.088 1.00 92.88 79 GLY A N 1
ATOM 584 C CA . GLY A 1 79 ? 14.410 -3.066 -27.538 1.00 92.88 79 GLY A CA 1
ATOM 585 C C . GLY A 1 79 ? 14.303 -4.499 -27.041 1.00 92.88 79 GLY A C 1
ATOM 586 O O . GLY A 1 79 ? 13.334 -5.217 -27.326 1.00 92.88 79 GLY A O 1
ATOM 587 N N . ARG A 1 80 ? 15.318 -4.910 -26.282 1.00 92.44 80 ARG A N 1
ATOM 588 C CA . ARG A 1 80 ? 15.428 -6.256 -25.713 1.00 92.44 80 ARG A CA 1
ATOM 589 C C . ARG A 1 80 ? 16.259 -6.279 -24.436 1.00 92.44 80 ARG A C 1
ATOM 591 O O . ARG A 1 80 ? 17.159 -5.462 -24.256 1.00 92.44 80 ARG A O 1
ATOM 598 N N . VAL A 1 81 ? 16.000 -7.260 -23.584 1.00 91.75 81 VAL A N 1
ATOM 599 C CA . VAL A 1 81 ? 16.850 -7.573 -22.433 1.00 91.75 81 VAL A CA 1
ATOM 600 C C . VAL A 1 81 ? 18.155 -8.180 -22.938 1.00 91.75 81 VAL A C 1
ATOM 602 O O . VAL A 1 81 ? 18.154 -9.158 -23.684 1.00 91.75 81 VAL A O 1
ATOM 605 N N . SER A 1 82 ? 19.276 -7.587 -22.551 1.00 88.31 82 SER A N 1
ATOM 606 C CA . SER A 1 82 ? 20.622 -7.999 -22.952 1.00 88.31 82 SER A CA 1
ATOM 607 C C . SER A 1 82 ? 21.385 -8.790 -21.890 1.00 88.31 82 SER A C 1
ATOM 609 O O . SER A 1 82 ? 22.318 -9.515 -22.235 1.00 88.31 82 SER A O 1
ATOM 611 N N . GLY A 1 83 ? 20.993 -8.681 -20.622 1.00 85.94 83 GLY A N 1
ATOM 612 C CA . GLY A 1 83 ? 21.686 -9.323 -19.513 1.00 85.94 83 GLY A CA 1
ATOM 613 C C . GLY A 1 83 ? 20.818 -9.389 -18.266 1.00 85.94 83 GLY A C 1
ATOM 614 O O . GLY A 1 83 ? 19.920 -8.573 -18.076 1.00 85.94 83 GLY A O 1
ATOM 615 N N . VAL A 1 84 ? 21.087 -10.387 -17.431 1.00 89.62 84 VAL A N 1
ATOM 616 C CA . VAL A 1 84 ? 20.446 -10.574 -16.130 1.00 89.62 84 VAL A CA 1
ATOM 617 C C . VAL A 1 84 ? 21.526 -10.979 -15.139 1.00 89.62 84 VAL A C 1
ATOM 619 O O . VAL A 1 84 ? 22.336 -11.865 -15.419 1.00 89.62 84 VAL A O 1
ATOM 622 N N . MET A 1 85 ? 21.536 -10.337 -13.978 1.00 89.38 85 MET A N 1
ATOM 623 C CA . MET A 1 85 ? 22.468 -10.603 -12.893 1.00 89.38 85 MET A CA 1
ATOM 624 C C . MET A 1 85 ? 21.723 -10.619 -11.562 1.00 89.38 85 MET A C 1
ATOM 626 O O . MET A 1 85 ? 20.847 -9.794 -11.321 1.00 89.38 85 MET A O 1
ATOM 630 N N . LEU A 1 86 ? 22.086 -11.546 -10.677 1.00 89.00 86 LEU A N 1
ATOM 631 C CA . LEU A 1 86 ? 21.691 -11.462 -9.273 1.00 89.00 86 LEU A CA 1
ATOM 632 C C . LEU A 1 86 ? 22.559 -10.402 -8.589 1.00 89.00 86 LEU A C 1
ATOM 634 O O . LEU A 1 86 ? 23.781 -10.386 -8.780 1.00 89.00 86 LEU A O 1
ATOM 638 N N . ASP A 1 87 ? 21.949 -9.548 -7.774 1.00 88.31 87 ASP A N 1
ATOM 639 C CA . ASP A 1 87 ? 22.692 -8.559 -7.005 1.00 88.31 87 ASP A CA 1
ATOM 640 C C . ASP A 1 87 ? 23.648 -9.252 -6.028 1.00 88.31 87 ASP A C 1
ATOM 642 O O . ASP A 1 87 ? 23.365 -10.318 -5.478 1.00 88.31 87 ASP A O 1
ATOM 646 N N . LYS A 1 88 ? 24.805 -8.634 -5.766 1.00 86.69 88 LYS A N 1
ATOM 647 C CA . LYS A 1 88 ? 25.865 -9.242 -4.937 1.00 86.69 88 LYS A CA 1
ATOM 648 C C . LYS A 1 88 ? 25.418 -9.584 -3.511 1.00 86.69 88 LYS A C 1
ATOM 650 O O . LYS A 1 88 ? 26.015 -10.448 -2.879 1.00 86.69 88 LYS A O 1
ATOM 655 N N . ASN A 1 89 ? 24.411 -8.884 -2.997 1.00 87.44 89 ASN A N 1
ATOM 656 C CA . ASN A 1 89 ? 23.822 -9.103 -1.676 1.00 87.44 89 ASN A CA 1
ATOM 657 C C . ASN A 1 89 ? 22.696 -10.159 -1.681 1.00 87.44 89 ASN A C 1
ATOM 659 O O . ASN A 1 89 ? 22.201 -10.507 -0.613 1.00 87.44 89 ASN A O 1
ATOM 663 N N . GLY A 1 90 ? 22.292 -10.656 -2.856 1.00 84.50 90 GLY A N 1
ATOM 664 C CA . GLY A 1 90 ? 21.237 -11.652 -3.031 1.00 84.50 90 GLY A CA 1
ATOM 665 C C . GLY A 1 90 ? 19.816 -11.153 -2.759 1.00 84.50 90 GLY A C 1
ATOM 666 O O . GLY A 1 90 ? 18.915 -11.981 -2.668 1.00 84.50 90 GLY A O 1
ATOM 667 N N . THR A 1 91 ? 19.595 -9.842 -2.603 1.00 86.12 91 THR A N 1
ATOM 668 C CA . THR A 1 91 ? 18.270 -9.288 -2.259 1.00 86.12 91 THR A CA 1
ATOM 669 C C . THR A 1 91 ? 17.453 -8.844 -3.470 1.00 86.12 91 THR A C 1
ATOM 671 O O . THR A 1 91 ? 16.315 -8.426 -3.293 1.00 86.12 91 THR A O 1
ATOM 674 N N . GLY A 1 92 ? 18.028 -8.888 -4.671 1.00 91.00 92 GLY A N 1
ATOM 675 C CA . GLY A 1 92 ? 17.400 -8.393 -5.891 1.00 91.00 92 GLY A CA 1
ATOM 676 C C . GLY A 1 92 ? 18.130 -8.849 -7.149 1.00 91.00 92 GLY A C 1
ATOM 677 O O . GLY A 1 92 ? 19.112 -9.599 -7.092 1.00 91.00 92 GLY A O 1
ATOM 678 N N . VAL A 1 93 ? 17.622 -8.407 -8.294 1.00 92.25 93 VAL A N 1
ATOM 679 C CA . VAL A 1 93 ? 18.174 -8.670 -9.622 1.00 92.25 93 VAL A CA 1
ATOM 680 C C . VAL A 1 93 ? 18.410 -7.363 -10.373 1.00 92.25 93 VAL A C 1
ATOM 682 O O . VAL A 1 93 ? 17.611 -6.428 -10.309 1.00 92.25 93 VAL A O 1
ATOM 685 N N . SER A 1 94 ? 19.489 -7.343 -11.144 1.00 94.25 94 SER A N 1
ATOM 686 C CA . SER A 1 94 ? 19.838 -6.287 -12.087 1.00 94.25 94 SER A CA 1
ATOM 687 C C . SER A 1 94 ? 19.670 -6.809 -13.514 1.00 94.25 94 SER A C 1
ATOM 689 O O . SER A 1 94 ? 20.205 -7.863 -13.862 1.00 94.25 94 SER A O 1
ATOM 691 N N . LEU A 1 95 ? 18.919 -6.089 -14.343 1.00 93.50 95 LEU A N 1
ATOM 692 C CA . LEU A 1 95 ? 18.685 -6.423 -15.744 1.00 93.50 95 LEU A CA 1
ATOM 693 C C . LEU A 1 95 ? 19.312 -5.353 -16.633 1.00 93.50 95 LEU A C 1
ATOM 695 O O . LEU A 1 95 ? 18.988 -4.176 -16.506 1.00 93.5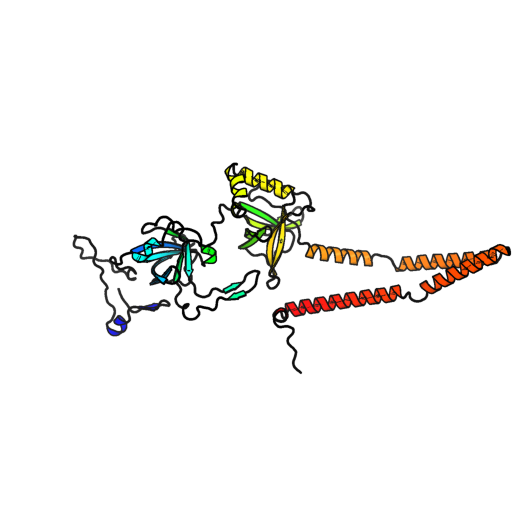0 95 LEU A O 1
ATOM 699 N N . ASP A 1 96 ? 20.143 -5.768 -17.578 1.00 94.19 96 ASP A N 1
ATOM 700 C CA . ASP A 1 96 ? 20.634 -4.882 -18.627 1.00 94.19 96 ASP A CA 1
ATOM 701 C C . ASP A 1 96 ? 19.624 -4.882 -19.771 1.00 94.19 96 ASP A C 1
ATOM 703 O O . ASP A 1 96 ? 19.403 -5.921 -20.402 1.00 94.19 96 ASP A O 1
ATOM 707 N N . VAL A 1 97 ? 19.040 -3.730 -20.086 1.00 94.81 97 VAL A N 1
ATOM 708 C CA . VAL A 1 97 ? 18.129 -3.563 -21.224 1.00 94.81 97 VAL A CA 1
ATOM 709 C C . VAL A 1 97 ? 18.760 -2.706 -22.301 1.00 94.81 97 VAL A C 1
ATOM 711 O O . VAL A 1 97 ? 19.391 -1.697 -22.013 1.00 94.81 97 VAL A O 1
ATOM 714 N N . PHE A 1 98 ? 18.564 -3.095 -23.554 1.00 94.38 98 PHE A N 1
ATOM 715 C CA . PHE A 1 98 ? 18.981 -2.334 -24.721 1.00 94.38 98 PHE A CA 1
ATOM 716 C C . PHE A 1 98 ? 17.758 -1.724 -25.404 1.00 94.38 98 PHE A C 1
ATOM 718 O O . PHE A 1 98 ? 16.789 -2.437 -25.674 1.00 94.38 98 PHE A O 1
ATOM 725 N N . VAL A 1 99 ? 17.819 -0.426 -25.702 1.00 95.44 99 VAL A N 1
ATOM 726 C CA . VAL A 1 99 ? 16.793 0.337 -26.426 1.00 95.44 99 VAL A CA 1
ATOM 727 C C . VAL A 1 99 ? 17.401 0.891 -27.713 1.00 95.44 99 VAL A C 1
ATOM 729 O O . VAL A 1 99 ? 18.447 1.547 -27.673 1.00 95.44 99 VAL A O 1
ATOM 732 N N . ASP A 1 100 ? 16.741 0.656 -28.851 1.00 93.44 100 ASP A N 1
ATOM 733 C CA . ASP A 1 100 ? 17.242 1.105 -30.155 1.00 93.44 100 ASP A CA 1
ATOM 734 C C . ASP A 1 100 ? 17.329 2.642 -30.216 1.00 93.44 100 ASP A C 1
ATOM 736 O O . ASP A 1 100 ? 16.488 3.355 -29.655 1.00 93.44 100 ASP A O 1
ATOM 740 N N . ARG A 1 101 ? 18.302 3.180 -30.965 1.00 91.12 101 ARG A N 1
ATOM 741 C CA . ARG A 1 101 ? 18.587 4.629 -31.029 1.00 91.12 101 ARG A CA 1
ATOM 742 C C . ARG A 1 101 ? 17.373 5.517 -31.299 1.00 91.12 101 ARG A C 1
ATOM 744 O O . ARG A 1 101 ? 17.225 6.567 -30.680 1.00 91.12 101 ARG A O 1
ATOM 751 N N . GLN A 1 102 ? 16.492 5.101 -32.205 1.00 92.00 102 GLN A N 1
ATOM 752 C CA . GLN A 1 102 ? 15.289 5.860 -32.575 1.00 92.00 102 GLN A CA 1
ATOM 753 C C . GLN A 1 102 ? 14.290 6.041 -31.412 1.00 92.00 102 GLN A C 1
ATOM 755 O O . GLN A 1 102 ? 13.475 6.966 -31.435 1.00 92.00 102 GLN A O 1
ATOM 760 N N . TYR A 1 103 ? 14.374 5.189 -30.386 1.00 94.19 103 TYR A N 1
ATOM 761 C CA . TYR A 1 103 ? 13.466 5.166 -29.239 1.00 94.19 103 TYR A CA 1
ATOM 762 C C . TYR A 1 103 ? 14.097 5.691 -27.942 1.00 94.19 103 TYR A C 1
ATOM 764 O O . TYR A 1 103 ? 13.371 5.921 -26.978 1.00 94.19 103 TYR A O 1
ATOM 772 N N . GLN A 1 104 ? 15.409 5.958 -27.915 1.00 91.06 104 GLN A N 1
ATOM 773 C CA . GLN A 1 104 ? 16.114 6.513 -26.744 1.00 91.06 104 GLN A CA 1
ATOM 774 C C . GLN A 1 104 ? 15.489 7.804 -26.212 1.00 91.06 104 GLN A C 1
ATOM 776 O O . GLN A 1 104 ? 15.447 8.031 -25.010 1.00 91.06 104 GLN A O 1
ATOM 781 N N . GLN A 1 105 ? 14.954 8.637 -27.109 1.00 92.00 105 GLN A N 1
ATOM 782 C CA . GLN A 1 105 ? 14.273 9.887 -26.760 1.00 92.00 105 GLN A CA 1
ATOM 783 C C . GLN A 1 105 ? 13.056 9.701 -25.836 1.00 92.00 105 GLN A C 1
ATOM 785 O O . GLN A 1 105 ? 12.565 10.678 -25.279 1.00 92.00 105 GLN A O 1
ATOM 790 N N . TYR A 1 106 ? 12.553 8.472 -25.682 1.00 94.31 106 TYR A N 1
ATOM 791 C CA . TYR A 1 106 ? 11.452 8.144 -24.778 1.00 94.31 106 TYR A CA 1
ATOM 792 C C . TYR A 1 106 ? 11.909 7.743 -23.370 1.00 94.31 106 TYR A C 1
ATOM 794 O O . TYR A 1 106 ? 11.057 7.554 -22.503 1.00 94.31 106 TYR A O 1
ATOM 802 N N . VAL A 1 107 ? 13.222 7.641 -23.132 1.00 96.38 107 VAL A N 1
ATOM 803 C CA . VAL A 1 107 ? 13.812 7.326 -21.827 1.00 96.38 107 VAL A CA 1
ATOM 804 C C . VAL A 1 107 ? 14.378 8.604 -21.199 1.00 96.38 107 VAL A C 1
ATOM 806 O O . VAL A 1 107 ? 15.518 9.001 -21.434 1.00 96.38 107 VAL A O 1
ATOM 809 N N . GLY A 1 108 ? 13.544 9.271 -20.402 1.00 95.25 108 GLY A N 1
ATOM 810 C CA . GLY A 1 108 ? 13.933 10.418 -19.575 1.00 95.25 108 GLY A CA 1
ATOM 811 C C . GLY A 1 108 ? 14.033 10.095 -18.080 1.00 95.25 108 GLY A C 1
ATOM 812 O O . GLY A 1 108 ? 13.651 9.007 -17.644 1.00 95.25 108 GLY A O 1
ATOM 813 N N . THR A 1 109 ? 14.460 11.076 -17.282 1.00 93.44 109 THR A N 1
ATOM 814 C CA . THR A 1 109 ? 14.589 10.997 -15.807 1.00 93.44 109 THR A CA 1
ATOM 815 C C . THR A 1 109 ? 13.338 10.489 -15.077 1.00 93.44 109 THR A C 1
ATOM 817 O O . THR A 1 109 ? 13.433 9.840 -14.037 1.00 93.44 109 THR A O 1
ATOM 820 N N . ASN A 1 110 ? 12.140 10.778 -15.592 1.00 93.06 110 ASN A N 1
ATOM 821 C CA . ASN A 1 110 ? 10.863 10.373 -14.995 1.00 93.06 110 ASN A CA 1
ATOM 822 C C . ASN A 1 110 ? 10.285 9.076 -15.581 1.00 93.06 110 ASN A C 1
ATOM 824 O O . ASN A 1 110 ? 9.137 8.736 -15.301 1.00 93.06 110 ASN A O 1
ATOM 828 N N . THR A 1 111 ? 11.058 8.338 -16.379 1.00 95.50 111 THR A N 1
ATOM 829 C CA . THR A 1 111 ? 10.616 7.058 -16.944 1.00 95.50 111 THR A CA 1
ATOM 830 C C . THR A 1 111 ? 10.364 6.039 -15.836 1.00 95.50 111 THR A C 1
ATOM 832 O O . THR A 1 111 ? 11.128 5.927 -14.873 1.00 95.50 111 THR A O 1
ATOM 835 N N . ARG A 1 112 ? 9.270 5.289 -15.967 1.00 95.19 112 ARG A N 1
ATOM 836 C CA . ARG A 1 112 ? 8.892 4.197 -15.070 1.00 95.19 112 ARG A CA 1
ATOM 837 C C . ARG A 1 112 ? 8.927 2.889 -15.842 1.00 95.19 112 ARG A C 1
ATOM 839 O O . ARG A 1 112 ? 8.400 2.834 -16.950 1.00 95.19 112 ARG A O 1
ATOM 846 N N . TRP A 1 113 ? 9.544 1.869 -15.254 1.00 95.44 113 TRP A N 1
ATOM 847 C CA . TRP A 1 113 ? 9.743 0.551 -15.854 1.00 95.44 113 TRP A CA 1
ATOM 848 C C . TRP A 1 113 ? 8.989 -0.508 -15.050 1.00 95.44 113 TRP A C 1
ATOM 850 O O . TRP A 1 113 ? 8.991 -0.467 -13.819 1.00 95.44 113 TRP A O 1
ATOM 860 N N . TRP A 1 114 ? 8.356 -1.462 -15.730 1.00 92.69 114 TRP A N 1
ATOM 861 C CA . TRP A 1 114 ? 7.653 -2.571 -15.086 1.00 92.69 114 TRP A CA 1
ATOM 862 C C . TRP A 1 114 ? 7.738 -3.867 -15.881 1.00 92.69 114 TRP A C 1
ATOM 864 O O . TRP A 1 114 ? 7.984 -3.870 -17.090 1.00 92.69 114 TRP A O 1
ATOM 874 N N . GLN A 1 115 ? 7.499 -4.982 -15.195 1.00 89.88 115 GLN A N 1
ATOM 875 C CA . GLN A 1 115 ? 7.354 -6.279 -15.841 1.00 89.88 115 GLN A CA 1
ATOM 876 C C . GLN A 1 115 ? 6.019 -6.339 -16.591 1.00 89.88 115 GLN A C 1
ATOM 878 O O . GLN A 1 115 ? 4.938 -6.263 -16.009 1.00 89.88 115 GLN A O 1
ATOM 883 N N . ALA A 1 116 ? 6.088 -6.506 -17.907 1.00 81.44 116 ALA A N 1
ATOM 884 C CA . ALA A 1 116 ? 4.933 -6.763 -18.752 1.00 81.44 116 ALA A CA 1
ATOM 885 C C . ALA A 1 116 ? 4.642 -8.272 -18.753 1.00 81.44 116 ALA A C 1
ATOM 887 O O . ALA A 1 116 ? 4.856 -8.965 -19.748 1.00 81.44 116 ALA A O 1
ATOM 888 N N . SER A 1 117 ? 4.208 -8.796 -17.604 1.00 68.56 117 SER A N 1
ATOM 889 C CA . SER A 1 117 ? 3.722 -10.174 -17.493 1.00 68.56 117 SER A CA 1
ATOM 890 C C . SER A 1 117 ? 2.276 -10.236 -17.977 1.00 68.56 117 SER A C 1
ATOM 892 O O . SER A 1 117 ? 1.449 -9.393 -17.639 1.00 68.56 117 SER A O 1
ATOM 894 N N . GLY A 1 118 ? 1.960 -11.220 -18.809 1.00 55.00 118 GLY A N 1
ATOM 895 C CA . GLY A 1 118 ? 0.737 -11.192 -19.599 1.00 55.00 118 GLY A CA 1
ATOM 896 C C . GLY A 1 118 ? -0.561 -11.642 -18.906 1.00 55.00 118 GLY A C 1
ATOM 897 O O . GLY A 1 118 ? -1.601 -11.722 -19.557 1.00 55.00 118 GLY A O 1
ATOM 898 N N . LEU A 1 119 ? -0.533 -11.908 -17.599 1.00 56.50 119 LEU A N 1
ATOM 899 C CA . LEU A 1 119 ? -1.722 -12.235 -16.813 1.00 56.50 119 LEU A CA 1
ATOM 900 C C . LEU A 1 119 ? -1.899 -11.204 -15.692 1.00 56.50 119 LEU A C 1
ATOM 902 O O . LEU A 1 119 ? -1.259 -11.301 -14.651 1.00 56.50 119 LEU A O 1
ATOM 906 N N . ASP A 1 120 ? -2.777 -10.227 -15.914 1.00 56.12 120 ASP A N 1
ATOM 907 C CA . ASP A 1 120 ? -3.173 -9.236 -14.908 1.00 56.12 120 ASP A CA 1
ATOM 908 C C . ASP A 1 120 ? -4.481 -9.690 -14.242 1.00 56.12 120 ASP A C 1
ATOM 910 O O . ASP A 1 120 ? -5.587 -9.398 -14.708 1.00 56.12 120 ASP A O 1
ATOM 914 N N . LEU A 1 121 ? -4.337 -10.499 -13.192 1.00 54.94 121 LEU A N 1
ATOM 915 C CA . LEU A 1 121 ? -5.418 -10.901 -12.294 1.00 54.94 121 LEU A CA 1
ATOM 916 C C . LEU A 1 121 ? -5.361 -10.000 -11.061 1.00 54.94 121 LEU A C 1
ATOM 918 O O . LEU A 1 121 ? -4.453 -10.148 -10.243 1.00 54.94 121 LEU A O 1
ATOM 922 N N . ARG A 1 122 ? -6.327 -9.092 -10.902 1.00 57.25 122 ARG A N 1
ATOM 923 C CA . ARG A 1 122 ? -6.404 -8.225 -9.718 1.00 57.25 122 ARG A CA 1
ATOM 924 C C . ARG A 1 122 ? -7.645 -8.544 -8.910 1.00 57.25 122 ARG A C 1
ATOM 926 O O . ARG A 1 122 ? -8.757 -8.567 -9.435 1.00 57.25 122 ARG A O 1
ATOM 933 N N . LEU A 1 123 ? -7.441 -8.754 -7.618 1.00 53.31 123 LEU A N 1
ATOM 934 C CA . LEU A 1 123 ? -8.508 -8.861 -6.636 1.00 53.31 123 LEU A CA 1
ATOM 935 C C . LEU A 1 123 ? -8.396 -7.645 -5.718 1.00 53.31 123 LEU A C 1
ATOM 937 O O . LEU A 1 123 ? -7.447 -7.549 -4.943 1.00 53.31 123 LEU A O 1
ATOM 941 N N . ASP A 1 124 ? -9.328 -6.706 -5.839 1.00 59.41 124 ASP A N 1
ATOM 942 C CA . ASP A 1 124 ? -9.379 -5.520 -4.986 1.00 59.41 124 ASP A CA 1
ATOM 943 C C . ASP A 1 124 ? -10.690 -5.471 -4.185 1.00 59.41 124 ASP A C 1
ATOM 945 O O . ASP A 1 124 ? -11.531 -6.372 -4.258 1.00 59.41 124 ASP A O 1
ATOM 949 N N . ALA A 1 125 ? -10.851 -4.434 -3.359 1.00 53.06 125 ALA A N 1
ATOM 950 C CA . ALA A 1 125 ? -12.043 -4.260 -2.530 1.00 53.06 125 ALA A CA 1
ATOM 951 C C . ALA A 1 125 ? -13.347 -4.111 -3.347 1.00 53.06 125 ALA A C 1
ATOM 953 O O . ALA A 1 125 ? -14.427 -4.303 -2.794 1.00 53.06 125 ALA A O 1
ATOM 954 N N . ASN A 1 126 ? -13.260 -3.808 -4.648 1.00 53.16 126 ASN A N 1
ATOM 955 C CA . ASN A 1 126 ? -14.392 -3.700 -5.569 1.00 53.16 126 ASN A CA 1
ATOM 956 C C . ASN A 1 126 ? -14.678 -5.010 -6.330 1.00 53.16 126 ASN A C 1
ATOM 958 O O . ASN A 1 126 ? -15.669 -5.077 -7.059 1.00 53.16 126 ASN A O 1
ATOM 962 N N . GLY A 1 127 ? -13.852 -6.050 -6.169 1.00 55.88 127 GLY A N 1
ATOM 963 C CA . GLY A 1 127 ? -14.066 -7.377 -6.748 1.00 55.88 127 GLY A CA 1
ATOM 964 C C . GLY A 1 127 ? -12.887 -7.902 -7.572 1.00 55.88 127 GLY A C 1
ATOM 965 O O . GLY A 1 127 ? -11.754 -7.436 -7.466 1.00 55.88 127 GLY A O 1
ATOM 966 N N . LEU A 1 128 ? -13.156 -8.931 -8.383 1.00 66.94 128 LEU A N 1
ATOM 967 C CA . LEU A 1 128 ? -12.177 -9.518 -9.299 1.00 66.94 128 LEU A CA 1
ATOM 968 C C . LEU A 1 128 ? -12.213 -8.768 -10.632 1.00 66.94 128 LEU A C 1
ATOM 970 O O . LEU A 1 128 ? -13.215 -8.820 -11.346 1.00 66.94 128 LEU A O 1
ATOM 974 N N . THR A 1 129 ? -11.108 -8.123 -10.998 1.00 59.72 129 THR A N 1
ATOM 975 C CA . THR A 1 129 ? -10.915 -7.587 -12.346 1.00 59.72 129 THR A CA 1
ATOM 976 C C . THR A 1 129 ? -9.978 -8.511 -13.120 1.00 59.72 129 THR A C 1
ATOM 978 O O . THR A 1 129 ? -8.834 -8.754 -12.738 1.00 59.72 129 THR A O 1
ATOM 981 N N . LEU A 1 130 ? -10.502 -9.084 -14.207 1.00 57.72 130 LEU A N 1
ATOM 982 C CA . LEU A 1 130 ? -9.752 -9.939 -15.120 1.00 57.72 130 LEU A CA 1
ATOM 983 C C . LEU A 1 130 ? -9.709 -9.268 -16.494 1.00 57.72 130 LEU A C 1
ATOM 985 O O . LEU A 1 130 ? -10.699 -9.246 -17.228 1.00 57.72 130 LEU A O 1
ATOM 989 N N . ASN A 1 131 ? -8.539 -8.746 -16.855 1.00 55.97 131 ASN A N 1
ATOM 990 C CA . ASN A 1 131 ? -8.303 -8.170 -18.172 1.00 55.97 131 ASN A CA 1
ATOM 991 C C . ASN A 1 131 ? -7.966 -9.297 -19.169 1.00 55.97 131 ASN A C 1
ATOM 993 O O . ASN A 1 131 ? -6.809 -9.657 -19.356 1.00 55.97 131 ASN A O 1
ATOM 997 N N . THR A 1 132 ? -8.983 -9.877 -19.820 1.00 53.56 132 THR A N 1
ATOM 998 C CA . THR A 1 132 ? -8.849 -11.042 -20.730 1.00 53.56 132 THR A CA 1
ATOM 999 C C . THR A 1 132 ? -8.346 -10.720 -22.145 1.00 53.56 132 THR A C 1
ATOM 1001 O O . THR A 1 132 ? -8.233 -11.619 -22.980 1.00 53.56 132 THR A O 1
ATOM 1004 N N . GLN A 1 133 ? -8.045 -9.457 -22.459 1.00 43.69 133 GLN A N 1
ATOM 1005 C CA . GLN A 1 133 ? -7.880 -8.991 -23.846 1.00 43.69 133 GLN A CA 1
ATOM 1006 C C . GLN A 1 133 ? -6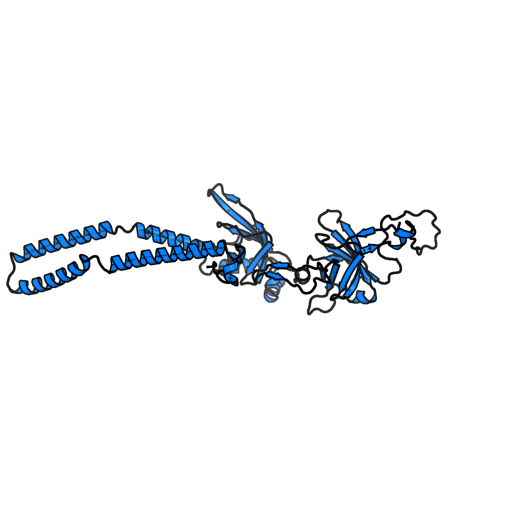.573 -9.415 -24.550 1.00 43.69 133 GLN A C 1
ATOM 1008 O O . GLN A 1 133 ? -6.341 -8.987 -25.678 1.00 43.69 133 GLN A O 1
ATOM 1013 N N . SER A 1 134 ? -5.714 -10.247 -23.953 1.00 49.66 134 SER A N 1
ATOM 1014 C CA . SER A 1 134 ? -4.377 -10.518 -24.508 1.00 49.66 134 SER A CA 1
ATOM 1015 C C . SER A 1 134 ? -3.952 -11.985 -24.558 1.00 49.66 134 SER A C 1
ATOM 1017 O O . SER A 1 134 ? -2.771 -12.248 -24.743 1.00 49.66 134 SER A O 1
ATOM 1019 N N . LEU A 1 135 ? -4.858 -12.966 -24.484 1.00 48.31 135 LEU A N 1
ATOM 1020 C CA . LEU A 1 135 ? -4.450 -14.384 -24.418 1.00 48.31 135 LEU A CA 1
ATOM 1021 C C . LEU A 1 135 ? -3.555 -14.852 -25.597 1.00 48.31 135 LEU A C 1
ATOM 1023 O O . LEU A 1 135 ? -2.773 -15.781 -25.434 1.00 48.31 135 LEU A O 1
ATOM 1027 N N . ALA A 1 136 ? -3.595 -14.177 -26.755 1.00 41.34 136 ALA A N 1
ATOM 1028 C CA . ALA A 1 136 ? -2.723 -14.468 -27.902 1.00 41.34 136 ALA A CA 1
ATOM 1029 C C . ALA A 1 136 ? -1.367 -13.712 -27.917 1.00 41.34 136 ALA A C 1
ATOM 1031 O O . ALA A 1 136 ? -0.521 -14.026 -28.747 1.00 41.34 136 ALA A O 1
ATOM 1032 N N . ALA A 1 137 ? -1.132 -12.745 -27.019 1.00 43.84 137 ALA A N 1
ATOM 1033 C CA . ALA A 1 137 ? 0.071 -11.889 -26.984 1.00 43.84 137 ALA A CA 1
ATOM 1034 C C . ALA A 1 137 ? 0.952 -12.081 -25.725 1.00 43.84 137 ALA A C 1
ATOM 1036 O O . ALA A 1 137 ? 1.894 -11.329 -25.505 1.00 43.84 137 ALA A O 1
ATOM 1037 N N . VAL A 1 138 ? 0.633 -13.070 -24.883 1.00 49.81 138 VAL A N 1
ATOM 1038 C CA . VAL A 1 138 ? 1.026 -13.141 -23.456 1.00 49.81 138 VAL A CA 1
ATOM 1039 C C . VAL A 1 138 ? 2.035 -14.240 -23.113 1.00 49.81 138 VAL A C 1
ATOM 1041 O O . VAL A 1 138 ? 2.448 -14.357 -21.965 1.00 49.81 138 VAL A O 1
ATOM 1044 N N . MET A 1 139 ? 2.479 -15.046 -24.076 1.00 51.59 139 MET A N 1
ATOM 1045 C CA . MET A 1 139 ? 3.387 -16.160 -23.761 1.00 51.59 139 MET A CA 1
ATOM 1046 C C . MET A 1 139 ? 4.857 -15.767 -23.581 1.00 51.59 139 MET A C 1
ATOM 1048 O O . MET A 1 139 ? 5.605 -16.524 -22.974 1.00 51.59 139 MET A O 1
ATOM 1052 N N . LEU A 1 140 ? 5.268 -14.594 -24.059 1.00 56.03 140 LEU A N 1
ATOM 1053 C CA . LEU A 1 140 ? 6.637 -14.104 -23.932 1.00 56.03 140 LEU A CA 1
ATOM 1054 C C . LEU A 1 140 ? 6.600 -12.909 -22.983 1.00 56.03 140 LEU A C 1
ATOM 1056 O O . LEU A 1 140 ? 6.214 -11.813 -23.388 1.00 56.03 140 LEU A O 1
ATOM 1060 N N . GLY A 1 141 ? 6.919 -13.144 -21.707 1.00 70.44 141 GLY A N 1
ATOM 1061 C CA . GLY A 1 141 ? 7.115 -12.076 -20.728 1.00 70.44 141 GLY A CA 1
ATOM 1062 C C . GLY A 1 141 ? 8.052 -10.990 -21.268 1.00 70.44 141 GLY A C 1
ATOM 1063 O O . GLY A 1 141 ? 8.825 -11.207 -22.202 1.00 70.44 141 GLY A O 1
ATOM 1064 N N . GLY A 1 142 ? 7.969 -9.784 -20.718 1.00 86.69 142 GLY A N 1
ATOM 1065 C CA . GLY A 1 142 ? 8.784 -8.674 -21.193 1.00 86.69 142 GLY A CA 1
ATOM 1066 C C . GLY A 1 142 ? 8.877 -7.544 -20.192 1.00 86.69 142 GLY A C 1
ATOM 1067 O O . GLY A 1 142 ? 8.396 -7.632 -19.062 1.00 86.69 142 GLY A O 1
ATOM 1068 N N . ILE A 1 143 ? 9.491 -6.456 -20.631 1.00 92.75 143 ILE A N 1
ATOM 1069 C CA . ILE A 1 143 ? 9.623 -5.234 -19.844 1.00 92.75 143 ILE A CA 1
ATOM 1070 C C . ILE A 1 143 ? 8.926 -4.124 -20.606 1.00 92.75 143 ILE A C 1
ATOM 1072 O O . ILE A 1 143 ? 9.074 -4.024 -21.819 1.00 92.75 143 ILE A O 1
ATOM 1076 N N . ALA A 1 144 ? 8.168 -3.285 -19.918 1.00 93.38 144 ALA A N 1
ATOM 1077 C CA . ALA A 1 144 ? 7.592 -2.091 -20.507 1.00 93.38 144 ALA A CA 1
ATOM 1078 C C . ALA A 1 144 ? 8.055 -0.849 -19.756 1.00 93.38 144 ALA A C 1
ATOM 1080 O O . ALA A 1 144 ? 8.377 -0.909 -18.568 1.00 93.38 144 ALA A O 1
ATOM 1081 N N . PHE A 1 145 ? 8.087 0.277 -20.462 1.00 95.88 145 PHE A N 1
ATOM 1082 C CA . PHE A 1 145 ? 8.341 1.566 -19.847 1.00 95.88 145 PHE A CA 1
ATOM 1083 C C . PHE A 1 145 ? 7.468 2.669 -20.421 1.00 95.88 145 PHE A C 1
ATOM 1085 O O . PHE A 1 145 ? 7.037 2.625 -21.579 1.00 95.88 145 PHE A O 1
ATOM 1092 N N . GLN A 1 146 ? 7.223 3.683 -19.595 1.00 94.50 146 GLN A N 1
ATOM 1093 C CA . GLN A 1 146 ? 6.508 4.885 -19.993 1.00 94.50 146 GLN A CA 1
ATOM 1094 C C . GLN A 1 146 ? 6.767 6.032 -19.008 1.00 94.50 146 GLN A C 1
ATOM 1096 O O . GLN A 1 146 ? 7.081 5.824 -17.837 1.00 94.50 146 GLN A O 1
ATOM 1101 N N . THR A 1 147 ? 6.598 7.258 -19.491 1.00 93.62 147 THR A N 1
ATOM 1102 C CA . THR A 1 147 ? 6.452 8.456 -18.659 1.00 93.62 147 THR A CA 1
ATOM 1103 C C . THR A 1 147 ? 5.052 8.502 -18.024 1.00 93.62 147 THR A C 1
ATOM 1105 O O . THR A 1 147 ? 4.077 8.213 -18.733 1.00 93.62 147 THR A O 1
ATOM 1108 N N . PRO A 1 148 ? 4.920 8.887 -16.739 1.00 90.75 148 PRO A N 1
ATOM 1109 C CA . PRO A 1 148 ? 3.627 9.034 -16.080 1.00 90.75 148 PRO A CA 1
ATOM 1110 C C . PRO A 1 148 ? 2.618 9.856 -16.904 1.00 90.75 148 PRO A C 1
ATOM 1112 O O . PRO A 1 148 ? 2.987 10.878 -17.495 1.00 90.75 148 PRO A O 1
ATOM 1115 N N . PRO A 1 149 ? 1.339 9.439 -16.982 1.00 85.94 149 PRO A N 1
ATOM 1116 C CA . PRO A 1 149 ? 0.322 10.178 -17.725 1.00 85.94 149 PRO A CA 1
ATOM 1117 C C . PRO A 1 149 ? 0.187 11.625 -17.235 1.00 85.94 149 PRO A C 1
ATOM 1119 O O . PRO A 1 149 ? 0.027 11.873 -16.045 1.00 85.94 149 PRO A O 1
ATOM 1122 N N . GLY A 1 150 ? 0.208 12.583 -18.165 1.00 84.38 150 GLY A N 1
ATOM 1123 C CA . GLY A 1 150 ? 0.099 14.012 -17.849 1.00 84.38 150 GLY A CA 1
ATOM 1124 C C . GLY A 1 150 ? 1.433 14.710 -17.570 1.00 84.38 150 GLY A C 1
ATOM 1125 O O . GLY A 1 150 ? 1.453 15.936 -17.482 1.00 84.38 150 GLY A O 1
ATOM 1126 N N . GLU A 1 151 ? 2.541 13.970 -17.507 1.00 87.50 151 GLU A N 1
ATOM 1127 C CA . GLU A 1 151 ? 3.888 14.536 -17.469 1.00 87.50 151 GLU A CA 1
ATOM 1128 C C . GLU A 1 151 ? 4.527 14.558 -18.865 1.00 87.50 151 GLU A C 1
ATOM 1130 O O . GLU A 1 151 ? 4.286 13.690 -19.709 1.00 87.50 151 GLU A O 1
ATOM 1135 N N . SER A 1 152 ? 5.373 15.557 -19.116 1.00 90.31 152 SER A N 1
ATOM 1136 C CA . SER A 1 152 ? 6.286 15.537 -20.258 1.00 90.31 152 SER A CA 1
ATOM 1137 C C . SER A 1 152 ? 7.444 14.579 -19.990 1.00 90.31 152 SER A C 1
ATOM 1139 O O . SER A 1 152 ? 7.844 14.388 -18.840 1.00 90.31 152 SER A O 1
ATOM 1141 N N . ILE A 1 153 ? 8.023 14.020 -21.053 1.00 91.56 153 ILE A N 1
ATOM 1142 C CA . ILE A 1 153 ? 9.259 13.238 -20.948 1.00 91.56 153 ILE A CA 1
ATOM 1143 C C . ILE A 1 153 ? 10.330 14.127 -20.308 1.00 91.56 153 ILE A C 1
ATOM 1145 O O . ILE A 1 153 ? 10.524 15.271 -20.728 1.00 91.56 153 ILE A O 1
ATOM 1149 N N . GLY A 1 154 ? 10.968 13.615 -19.257 1.00 90.19 154 GLY A N 1
ATOM 1150 C CA . GLY A 1 154 ? 12.060 14.288 -18.566 1.00 90.19 154 GLY A CA 1
ATOM 1151 C C . GLY A 1 154 ? 13.301 14.448 -19.445 1.00 90.19 154 GLY A C 1
ATOM 1152 O O . GLY A 1 154 ? 13.326 14.080 -20.619 1.00 90.19 154 GLY A O 1
ATOM 1153 N N . THR A 1 155 ? 14.369 14.989 -18.868 1.00 92.81 155 THR A N 1
ATOM 1154 C CA . THR A 1 155 ? 15.658 15.075 -19.564 1.00 92.81 155 THR A CA 1
ATOM 1155 C C . THR A 1 155 ? 16.151 13.677 -19.920 1.00 92.81 155 THR A C 1
ATOM 1157 O O . THR A 1 155 ? 16.067 12.778 -19.084 1.00 92.81 155 THR A O 1
ATOM 1160 N N . ALA A 1 156 ? 16.639 13.501 -21.150 1.00 91.88 156 ALA A N 1
ATOM 1161 C CA . ALA A 1 156 ? 17.141 12.219 -21.631 1.00 91.88 156 ALA A CA 1
ATOM 1162 C C . ALA A 1 156 ? 18.273 11.703 -20.734 1.00 91.88 156 ALA A C 1
ATOM 1164 O O . ALA A 1 156 ? 19.183 12.459 -20.384 1.00 91.88 156 ALA A O 1
ATOM 1165 N N . GLU A 1 157 ? 18.202 10.425 -20.379 1.00 91.94 157 GLU A N 1
ATOM 1166 C CA . GLU A 1 157 ? 19.203 9.769 -19.540 1.00 91.94 157 GLU A CA 1
ATOM 1167 C C . GLU A 1 157 ? 20.312 9.142 -20.404 1.00 91.94 157 GLU A C 1
ATOM 1169 O O . GLU A 1 157 ? 20.023 8.615 -21.487 1.00 91.94 157 GLU A O 1
ATOM 1174 N N . PRO A 1 158 ? 21.584 9.207 -19.965 1.00 90.38 158 PRO A N 1
ATOM 1175 C CA . PRO A 1 158 ? 22.706 8.670 -20.716 1.00 90.38 158 PRO A CA 1
ATOM 1176 C C . PRO A 1 158 ? 22.709 7.136 -20.726 1.00 90.38 158 PRO A C 1
ATOM 1178 O O . PRO A 1 158 ? 22.030 6.473 -19.940 1.00 90.38 158 PRO A O 1
ATOM 1181 N N . ASP A 1 159 ? 23.534 6.577 -21.610 1.00 89.88 159 ASP A N 1
ATOM 1182 C CA . ASP A 1 159 ? 23.834 5.146 -21.634 1.00 89.88 159 ASP A CA 1
ATOM 1183 C C . ASP A 1 159 ? 24.385 4.679 -20.271 1.00 89.88 159 ASP A C 1
ATOM 1185 O O . ASP A 1 159 ? 25.253 5.323 -19.677 1.00 89.88 159 ASP A O 1
ATOM 1189 N N . GLY A 1 160 ? 23.856 3.567 -19.770 1.00 90.38 160 GLY A N 1
ATOM 1190 C CA . GLY A 1 160 ? 24.154 2.986 -18.465 1.00 90.38 160 GLY A CA 1
ATOM 1191 C C . GLY A 1 160 ? 23.332 3.541 -17.298 1.00 90.38 160 GLY A C 1
ATOM 1192 O O . GLY A 1 160 ? 23.579 3.132 -16.163 1.00 90.38 160 GLY A O 1
ATOM 1193 N N . ALA A 1 161 ? 22.372 4.447 -17.527 1.00 95.19 161 ALA A N 1
ATOM 1194 C CA . ALA A 1 161 ? 21.528 4.962 -16.448 1.00 95.19 161 ALA A CA 1
ATOM 1195 C C . ALA A 1 161 ? 20.689 3.852 -15.789 1.00 95.19 161 ALA A C 1
ATOM 1197 O O . ALA A 1 161 ? 20.240 2.907 -16.448 1.00 95.19 161 ALA A O 1
ATOM 1198 N N . ALA A 1 162 ? 20.486 3.979 -14.476 1.00 95.56 162 ALA A N 1
ATOM 1199 C CA . ALA A 1 162 ? 19.825 2.974 -13.654 1.00 95.56 162 ALA A CA 1
ATOM 1200 C C . ALA A 1 162 ? 18.393 3.383 -13.279 1.00 95.56 162 ALA A C 1
ATOM 1202 O O . ALA A 1 162 ? 18.149 4.531 -12.908 1.00 95.56 162 ALA A O 1
ATOM 1203 N N . PHE A 1 163 ? 17.460 2.430 -13.312 1.00 96.19 163 PHE A N 1
ATOM 1204 C CA . PHE A 1 163 ? 16.052 2.643 -12.974 1.00 96.19 163 PHE A CA 1
ATOM 1205 C C . PHE A 1 163 ? 15.495 1.518 -12.089 1.00 96.19 163 PHE A C 1
ATOM 1207 O O . PHE A 1 163 ? 15.941 0.374 -12.184 1.00 96.19 163 PHE A O 1
ATOM 1214 N N . PRO A 1 164 ? 14.484 1.799 -11.251 1.00 94.44 164 PRO A N 1
ATOM 1215 C CA . PRO A 1 164 ? 13.733 0.752 -10.570 1.00 94.44 164 PRO A CA 1
ATOM 1216 C C . PRO A 1 164 ? 12.811 0.009 -11.551 1.00 94.44 164 PRO A C 1
ATOM 1218 O O . PRO A 1 164 ? 12.160 0.627 -12.396 1.00 94.44 164 PRO A O 1
ATOM 1221 N N . LEU A 1 165 ? 12.721 -1.311 -11.394 1.00 93.69 165 LEU A N 1
ATOM 1222 C CA . LEU A 1 165 ? 11.797 -2.200 -12.091 1.00 93.69 165 LEU A CA 1
ATOM 1223 C C . LEU A 1 165 ? 10.658 -2.592 -11.150 1.00 93.69 165 LEU A C 1
ATOM 1225 O O . LEU A 1 165 ? 10.854 -3.349 -10.200 1.00 93.69 165 LEU A O 1
ATOM 1229 N N . ALA A 1 166 ? 9.454 -2.105 -11.433 1.00 90.81 166 ALA A N 1
ATOM 1230 C CA . ALA A 1 166 ? 8.259 -2.483 -10.690 1.00 90.81 166 ALA A CA 1
ATOM 1231 C C . ALA A 1 166 ? 7.686 -3.834 -11.157 1.00 90.81 166 ALA A C 1
ATOM 1233 O O . ALA A 1 166 ? 7.904 -4.270 -12.291 1.00 90.81 166 ALA A O 1
ATOM 1234 N N . GLN A 1 167 ? 6.890 -4.471 -10.295 1.00 85.75 167 GLN A N 1
ATOM 1235 C CA . GLN A 1 167 ? 6.205 -5.729 -10.618 1.00 85.75 167 GLN A CA 1
ATOM 1236 C C . GLN A 1 167 ? 5.114 -5.555 -11.686 1.00 85.75 167 GLN A C 1
ATOM 1238 O O . GLN A 1 167 ? 4.904 -6.450 -12.497 1.00 85.75 167 GLN A O 1
ATOM 1243 N N . ASP A 1 168 ? 4.445 -4.401 -11.709 1.00 85.00 168 ASP A N 1
ATOM 1244 C CA . ASP A 1 168 ? 3.363 -4.091 -12.641 1.00 85.00 168 ASP A CA 1
ATOM 1245 C C . ASP A 1 168 ? 3.268 -2.582 -12.932 1.00 85.00 168 ASP A C 1
ATOM 1247 O O . ASP A 1 168 ? 3.906 -1.750 -12.277 1.00 85.00 168 ASP A O 1
ATOM 1251 N N . GLU A 1 169 ? 2.458 -2.230 -13.935 1.00 86.00 169 GLU A N 1
ATOM 1252 C CA . GLU A 1 169 ? 2.238 -0.843 -14.362 1.00 86.00 169 GLU A CA 1
ATOM 1253 C C . GLU A 1 169 ? 1.649 0.013 -13.237 1.00 86.00 169 GLU A C 1
ATOM 1255 O O . GLU A 1 169 ? 2.084 1.141 -13.015 1.00 86.00 169 GLU A O 1
ATOM 1260 N N . THR A 1 170 ? 0.685 -0.527 -12.487 1.00 82.88 170 THR A N 1
ATOM 1261 C CA . THR A 1 170 ? 0.008 0.196 -11.402 1.00 82.88 170 THR A CA 1
ATOM 1262 C C . THR A 1 170 ? 1.012 0.652 -10.348 1.00 82.88 170 THR A C 1
ATOM 1264 O O . THR A 1 170 ? 0.978 1.793 -9.895 1.00 82.88 170 THR A O 1
ATOM 1267 N N . SER A 1 171 ? 1.940 -0.227 -9.984 1.00 82.88 171 SER A N 1
ATOM 1268 C CA . SER A 1 171 ? 3.001 0.014 -9.016 1.00 82.88 171 SER A CA 1
ATOM 1269 C C . SER A 1 171 ? 4.059 0.970 -9.548 1.00 82.88 171 SER A C 1
ATOM 1271 O O . SER A 1 171 ? 4.499 1.842 -8.807 1.00 82.88 171 SER A O 1
ATOM 1273 N N . ALA A 1 172 ? 4.410 0.870 -10.831 1.00 88.00 172 ALA A N 1
ATOM 1274 C CA . ALA A 1 172 ? 5.350 1.784 -11.480 1.00 88.00 172 ALA A CA 1
ATOM 1275 C C . ALA A 1 172 ? 4.814 3.222 -11.581 1.00 88.00 172 ALA A C 1
ATOM 1277 O O . ALA A 1 172 ? 5.580 4.180 -11.481 1.00 88.00 172 ALA A O 1
ATOM 1278 N N . MET A 1 173 ? 3.502 3.367 -11.792 1.00 87.12 173 MET A N 1
ATOM 1279 C CA . MET A 1 173 ? 2.823 4.655 -11.985 1.00 87.12 173 MET A CA 1
ATOM 1280 C C . MET A 1 173 ? 2.366 5.311 -10.682 1.00 87.12 173 MET A C 1
ATOM 1282 O O . MET A 1 173 ? 1.883 6.449 -10.703 1.00 87.12 173 MET A O 1
ATOM 1286 N N . ARG A 1 174 ? 2.508 4.631 -9.539 1.00 78.88 174 ARG A N 1
ATOM 1287 C CA . ARG A 1 174 ? 2.259 5.258 -8.241 1.00 78.88 174 ARG A CA 1
ATOM 1288 C C . ARG A 1 174 ? 3.206 6.446 -8.070 1.00 78.88 174 ARG A C 1
ATOM 1290 O O . ARG A 1 174 ? 4.403 6.361 -8.343 1.00 78.88 174 ARG A O 1
ATOM 1297 N N . HIS A 1 175 ? 2.651 7.573 -7.628 1.00 71.38 175 HIS A N 1
ATOM 1298 C CA . HIS A 1 175 ? 3.480 8.694 -7.199 1.00 71.38 175 HIS A CA 1
ATOM 1299 C C . HIS A 1 175 ? 4.381 8.214 -6.062 1.00 71.38 175 HIS A C 1
ATOM 1301 O O . HIS A 1 175 ? 3.947 7.409 -5.240 1.00 71.38 175 HIS A O 1
ATOM 1307 N N . ALA A 1 176 ? 5.627 8.690 -6.032 1.00 66.94 176 ALA A N 1
ATOM 1308 C CA . ALA A 1 176 ? 6.523 8.365 -4.935 1.00 66.94 176 ALA A CA 1
ATOM 1309 C C . ALA A 1 176 ? 5.852 8.777 -3.620 1.00 66.94 176 ALA A C 1
ATOM 1311 O O . ALA A 1 176 ? 5.413 9.916 -3.473 1.00 66.94 176 ALA A O 1
ATOM 1312 N N . ASP A 1 177 ? 5.774 7.843 -2.679 1.00 68.88 177 ASP A N 1
ATOM 1313 C CA . ASP A 1 177 ? 5.038 8.015 -1.425 1.00 68.88 177 ASP A CA 1
ATOM 1314 C C . ASP A 1 177 ? 5.707 8.987 -0.434 1.00 68.88 177 ASP A C 1
ATOM 1316 O O . ASP A 1 177 ? 5.196 9.236 0.663 1.00 68.88 177 ASP A O 1
ATOM 1320 N N . GLY A 1 178 ? 6.836 9.574 -0.839 1.00 71.62 178 GLY A N 1
ATOM 1321 C CA . GLY A 1 178 ? 7.645 10.453 -0.015 1.00 71.62 178 GLY A CA 1
ATOM 1322 C C . GLY A 1 178 ? 8.319 9.714 1.147 1.00 71.62 178 GLY A C 1
ATOM 1323 O O . GLY A 1 178 ? 8.311 8.481 1.213 1.00 71.62 178 GLY A O 1
ATOM 1324 N N . PRO A 1 179 ? 8.940 10.445 2.085 1.00 77.00 179 PRO A N 1
ATOM 1325 C CA . PRO A 1 179 ? 9.502 9.855 3.289 1.00 77.00 179 PRO A CA 1
ATOM 1326 C C . PRO A 1 179 ? 8.397 9.263 4.176 1.00 77.00 179 PRO A C 1
ATOM 1328 O O . PRO A 1 179 ? 7.416 9.927 4.518 1.00 77.00 179 PRO A O 1
ATOM 1331 N N . THR A 1 180 ? 8.588 8.013 4.597 1.00 85.38 180 THR A N 1
ATOM 1332 C CA . THR A 1 180 ? 7.648 7.313 5.477 1.00 85.38 180 THR A CA 1
ATOM 1333 C C . THR A 1 180 ? 7.691 7.860 6.901 1.00 85.38 180 THR A C 1
ATOM 1335 O O . THR A 1 180 ? 8.771 8.085 7.450 1.00 85.38 180 THR A O 1
ATOM 1338 N N . ALA A 1 181 ? 6.532 7.972 7.543 1.00 87.56 181 ALA A N 1
ATOM 1339 C CA . ALA A 1 181 ? 6.405 8.223 8.974 1.00 87.56 181 ALA A CA 1
ATOM 1340 C C . ALA A 1 181 ? 6.052 6.908 9.701 1.00 87.56 181 ALA A C 1
ATOM 1342 O O . ALA A 1 181 ? 4.887 6.498 9.668 1.00 87.56 181 ALA A O 1
ATOM 1343 N N . PRO A 1 182 ? 7.028 6.226 10.337 1.00 91.75 182 PRO A N 1
ATOM 1344 C CA . PRO A 1 182 ? 6.780 4.969 11.029 1.00 91.75 182 PRO A CA 1
ATOM 1345 C C . PRO A 1 182 ? 6.018 5.217 12.332 1.00 91.75 182 PRO A C 1
ATOM 1347 O O . PRO A 1 182 ? 6.426 6.026 13.172 1.00 91.75 182 PRO A O 1
ATOM 1350 N N . VAL A 1 183 ? 4.925 4.488 12.519 1.00 93.62 183 VAL A N 1
ATOM 1351 C CA . VAL A 1 183 ? 4.100 4.549 13.729 1.00 93.62 183 VAL A CA 1
ATOM 1352 C C . VAL A 1 183 ? 3.678 3.143 14.153 1.00 93.62 183 VAL A C 1
ATOM 1354 O O . VAL A 1 183 ? 3.813 2.172 13.404 1.00 93.62 183 VAL A O 1
ATOM 1357 N N . VAL A 1 184 ? 3.188 3.023 15.380 1.00 96.38 184 VAL A N 1
ATOM 1358 C CA . VAL A 1 184 ? 2.640 1.783 15.928 1.00 96.38 184 VAL A CA 1
ATOM 1359 C C . VAL A 1 184 ? 1.239 2.035 16.466 1.00 96.38 184 VAL A C 1
ATOM 1361 O O . VAL A 1 184 ? 0.966 3.078 17.052 1.00 96.38 184 VAL A O 1
ATOM 1364 N N . MET A 1 185 ? 0.339 1.085 16.261 1.00 96.38 185 MET A N 1
ATOM 1365 C CA . MET A 1 185 ? -0.995 1.072 16.854 1.00 96.38 185 MET A CA 1
ATOM 1366 C C . MET A 1 185 ? -1.156 -0.206 17.658 1.00 96.38 185 MET A C 1
ATOM 1368 O O . MET A 1 185 ? -0.841 -1.289 17.172 1.00 96.38 185 MET A O 1
ATOM 1372 N N . LYS A 1 186 ? -1.637 -0.089 18.890 1.00 94.88 186 LYS A N 1
ATOM 1373 C CA . LYS A 1 186 ? -1.867 -1.232 19.773 1.00 94.88 186 LYS A CA 1
ATOM 1374 C C . LYS A 1 186 ? -3.342 -1.596 19.771 1.00 94.88 186 LYS A C 1
ATOM 1376 O O . LYS A 1 186 ? -4.179 -0.760 20.101 1.00 94.88 186 LYS A O 1
ATOM 1381 N N . PHE A 1 187 ? -3.661 -2.830 19.403 1.00 94.44 187 PHE A N 1
ATOM 1382 C CA . PHE A 1 187 ? -5.028 -3.346 19.406 1.00 94.44 187 PHE A CA 1
ATOM 1383 C C . PHE A 1 187 ? -5.206 -4.409 20.490 1.00 94.44 187 PHE A C 1
ATOM 1385 O O . PHE A 1 187 ? -4.270 -5.128 20.831 1.00 94.44 187 PHE A O 1
ATOM 1392 N N . THR A 1 188 ? -6.421 -4.516 21.016 1.00 90.38 188 THR A N 1
ATOM 1393 C CA . THR A 1 188 ? -6.831 -5.558 21.975 1.00 90.38 188 THR A CA 1
ATOM 1394 C C . THR A 1 188 ? -7.795 -6.575 21.355 1.00 90.38 188 THR A C 1
ATOM 1396 O O . THR A 1 188 ? -8.074 -7.611 21.950 1.00 90.38 188 THR A O 1
ATOM 1399 N N . GLN A 1 189 ? -8.294 -6.290 20.150 1.00 87.38 189 GLN A N 1
ATOM 1400 C CA . GLN A 1 189 ? -9.202 -7.144 19.384 1.00 87.38 189 GLN A CA 1
ATOM 1401 C C . GLN A 1 189 ? -8.434 -8.078 18.450 1.00 87.38 189 GLN A C 1
ATOM 1403 O O . GLN A 1 189 ? -7.276 -7.833 18.123 1.00 87.38 189 GLN A O 1
ATOM 1408 N N . SER A 1 190 ? -9.100 -9.130 17.974 1.00 89.19 190 SER A N 1
ATOM 1409 C CA . SER A 1 190 ? -8.532 -10.059 16.994 1.00 89.19 190 SER A CA 1
ATOM 1410 C C . SER A 1 190 ? -8.021 -9.329 15.745 1.00 89.19 190 SER A C 1
ATOM 1412 O O . SER A 1 190 ? -8.747 -8.560 15.124 1.00 89.19 190 SER A O 1
ATOM 1414 N N . LEU A 1 191 ? -6.788 -9.635 15.332 1.00 92.06 191 LEU A N 1
ATOM 1415 C CA . LEU A 1 191 ? -6.210 -9.166 14.066 1.00 92.06 191 LEU A CA 1
ATOM 1416 C C . LEU A 1 191 ? -6.466 -10.131 12.898 1.00 92.06 191 LEU A C 1
ATOM 1418 O O . LEU A 1 191 ? -5.838 -10.015 11.847 1.00 92.06 191 LEU A O 1
ATOM 1422 N N . ARG A 1 192 ? -7.345 -11.128 13.068 1.00 90.12 192 ARG A N 1
ATOM 1423 C CA . ARG A 1 192 ? -7.647 -12.103 12.011 1.00 90.12 192 ARG A CA 1
ATOM 1424 C C . ARG A 1 192 ? -8.180 -11.383 10.771 1.00 90.12 192 ARG A C 1
ATOM 1426 O O . ARG A 1 192 ? -9.183 -10.692 10.855 1.00 90.12 192 ARG A O 1
ATOM 1433 N N . GLY A 1 193 ? -7.527 -11.604 9.632 1.00 89.25 193 GLY A N 1
ATOM 1434 C CA . GLY A 1 193 ? -7.847 -10.941 8.365 1.00 89.25 193 GLY A CA 1
ATOM 1435 C C . GLY A 1 193 ? -6.958 -9.733 8.064 1.00 89.25 193 GLY A C 1
ATOM 1436 O O . GLY A 1 193 ? -6.950 -9.270 6.928 1.00 89.25 193 GLY A O 1
ATOM 1437 N N . LEU A 1 194 ? -6.170 -9.246 9.031 1.00 93.94 194 LEU A N 1
ATOM 1438 C CA . LEU A 1 194 ? -5.138 -8.238 8.795 1.00 93.94 194 LEU A CA 1
ATOM 1439 C C . LEU A 1 194 ? -3.837 -8.911 8.339 1.00 93.94 194 LEU A C 1
ATOM 1441 O O . LEU A 1 194 ? -3.371 -9.867 8.959 1.00 93.94 194 LEU A O 1
ATOM 1445 N N . THR A 1 195 ? -3.222 -8.390 7.280 1.00 93.88 195 THR A N 1
ATOM 1446 C CA . THR A 1 195 ? -1.966 -8.906 6.715 1.00 93.88 195 THR A CA 1
ATOM 1447 C C . THR A 1 195 ? -0.898 -7.817 6.652 1.00 93.88 195 THR A C 1
ATOM 1449 O O . THR A 1 195 ? -1.205 -6.626 6.636 1.00 93.88 195 THR A O 1
ATOM 1452 N N . VAL A 1 196 ? 0.376 -8.211 6.581 1.00 91.94 196 VAL A N 1
ATOM 1453 C CA . VAL A 1 196 ? 1.441 -7.283 6.164 1.00 91.94 196 VAL A CA 1
ATOM 1454 C C . VAL A 1 196 ? 1.124 -6.800 4.742 1.00 91.94 196 VAL A C 1
ATOM 1456 O O . VAL A 1 196 ? 0.662 -7.585 3.915 1.00 91.94 196 VAL A O 1
ATOM 1459 N N . GLY A 1 197 ? 1.291 -5.504 4.492 1.00 87.94 197 GLY A N 1
ATOM 1460 C CA . GLY A 1 197 ? 0.855 -4.816 3.276 1.00 87.94 197 GLY A CA 1
ATOM 1461 C C . GLY A 1 197 ? -0.609 -4.362 3.287 1.00 87.94 197 GLY A C 1
ATOM 1462 O O . GLY A 1 197 ? -1.036 -3.704 2.342 1.00 87.94 197 GLY A O 1
ATOM 1463 N N . ALA A 1 198 ? -1.396 -4.670 4.330 1.00 93.81 198 ALA A N 1
ATOM 1464 C CA . ALA A 1 198 ? -2.771 -4.176 4.419 1.00 93.81 198 ALA A CA 1
ATOM 1465 C C . ALA A 1 198 ? -2.795 -2.634 4.428 1.00 93.81 198 ALA A C 1
ATOM 1467 O O . ALA A 1 198 ? -1.958 -2.017 5.101 1.00 93.81 198 ALA A O 1
ATOM 1468 N N . PRO A 1 199 ? -3.733 -2.001 3.705 1.00 94.06 199 PRO A N 1
ATOM 1469 C CA . PRO A 1 199 ? -3.759 -0.555 3.574 1.00 94.06 199 PRO A CA 1
ATOM 1470 C C . PRO A 1 199 ? -4.156 0.120 4.892 1.00 94.06 199 PRO A C 1
ATOM 1472 O O . PRO A 1 199 ? -4.927 -0.411 5.700 1.00 94.06 199 PRO A O 1
ATOM 1475 N N . VAL A 1 200 ? -3.612 1.316 5.100 1.00 95.62 200 VAL A N 1
ATOM 1476 C CA . VAL A 1 200 ? -4.024 2.227 6.168 1.00 95.62 200 VAL A CA 1
ATOM 1477 C C . VAL A 1 200 ? -4.719 3.410 5.519 1.00 95.62 200 VAL A C 1
ATOM 1479 O O . VAL A 1 200 ? -4.079 4.201 4.827 1.00 95.62 200 VAL A O 1
ATOM 1482 N N . ASP A 1 201 ? -6.015 3.545 5.761 1.00 93.75 201 ASP A N 1
ATOM 1483 C CA . ASP A 1 201 ? -6.873 4.474 5.034 1.00 93.75 201 ASP A CA 1
ATOM 1484 C C . ASP A 1 201 ? -7.364 5.601 5.926 1.00 93.75 201 ASP A C 1
ATOM 1486 O O . ASP A 1 201 ? -7.853 5.370 7.028 1.00 93.75 201 ASP A O 1
ATOM 1490 N N . PHE A 1 202 ? -7.346 6.823 5.405 1.00 91.56 202 PHE A N 1
ATOM 1491 C CA . PHE A 1 202 ? -8.065 7.949 5.983 1.00 91.56 202 PHE A CA 1
ATOM 1492 C C . PHE A 1 202 ? -9.220 8.330 5.069 1.00 91.56 202 PHE A C 1
ATOM 1494 O O . PHE A 1 202 ? -9.017 8.860 3.978 1.00 91.56 202 PHE A O 1
ATOM 1501 N N . ARG A 1 203 ? -10.450 8.043 5.513 1.00 86.81 203 ARG A N 1
ATOM 1502 C CA . ARG A 1 203 ? -11.688 8.341 4.766 1.00 86.81 203 ARG A CA 1
ATOM 1503 C C . ARG A 1 203 ? -11.672 7.843 3.309 1.00 86.81 203 ARG A C 1
ATOM 1505 O O . ARG A 1 203 ? -12.128 8.542 2.410 1.00 86.81 203 ARG A O 1
ATOM 1512 N N . GLY A 1 204 ? -11.148 6.634 3.097 1.00 84.81 204 GLY A N 1
ATOM 1513 C CA . GLY A 1 204 ? -11.073 5.979 1.784 1.00 84.81 204 GLY A CA 1
ATOM 1514 C C . GLY A 1 204 ? -9.860 6.367 0.934 1.00 84.81 204 GLY A C 1
ATOM 1515 O O . GLY A 1 204 ? -9.765 5.944 -0.212 1.00 84.81 204 GLY A O 1
ATOM 1516 N N . ILE A 1 205 ? -8.936 7.171 1.469 1.00 87.62 205 ILE A N 1
ATOM 1517 C CA . ILE A 1 205 ? -7.649 7.458 0.833 1.00 87.62 205 ILE A CA 1
ATOM 1518 C C . ILE A 1 205 ? -6.578 6.649 1.554 1.00 87.62 205 ILE A C 1
ATOM 1520 O O . ILE A 1 205 ? -6.362 6.854 2.749 1.00 87.62 205 ILE A O 1
ATOM 1524 N N . GLN A 1 206 ? -5.873 5.783 0.829 1.00 90.00 206 GLN A N 1
ATOM 1525 C CA . GLN A 1 206 ? -4.744 5.047 1.388 1.00 90.00 206 GLN A CA 1
ATOM 1526 C C . GLN A 1 206 ? -3.605 6.012 1.728 1.00 90.00 206 GLN A C 1
ATOM 1528 O O . GLN A 1 206 ? -2.995 6.619 0.845 1.00 90.00 206 GLN A O 1
ATOM 1533 N N . LEU A 1 207 ? -3.299 6.127 3.015 1.00 90.81 207 LEU A N 1
ATOM 1534 C CA . LEU A 1 207 ? -2.222 6.944 3.570 1.00 90.81 207 LEU A CA 1
ATOM 1535 C C . LEU A 1 207 ? -1.075 6.114 4.137 1.00 90.81 207 LEU A C 1
ATOM 1537 O O . LEU A 1 207 ? -0.136 6.692 4.672 1.00 90.81 207 LEU A O 1
ATOM 1541 N N . GLY A 1 208 ? -1.133 4.791 4.064 1.00 92.44 208 GLY A N 1
ATOM 1542 C CA . GLY A 1 208 ? -0.085 3.945 4.607 1.00 92.44 208 GLY A CA 1
ATOM 1543 C C . GLY A 1 208 ? -0.285 2.469 4.324 1.00 92.44 208 GLY A C 1
ATOM 1544 O O . GLY A 1 208 ? -1.219 2.063 3.624 1.00 92.44 208 GLY A O 1
ATOM 1545 N N . GLU A 1 209 ? 0.592 1.675 4.921 1.00 94.38 209 GLU A N 1
ATOM 1546 C CA . GLU A 1 209 ? 0.549 0.218 4.875 1.00 94.38 209 GLU A CA 1
ATOM 1547 C C . GLU A 1 209 ? 1.048 -0.402 6.185 1.00 94.38 209 GLU A C 1
ATOM 1549 O O . GLU A 1 209 ? 1.895 0.157 6.893 1.00 94.38 209 GLU A O 1
ATOM 1554 N N . VAL A 1 210 ? 0.525 -1.583 6.506 1.00 96.25 210 VAL A N 1
ATOM 1555 C CA . VAL A 1 210 ? 0.989 -2.400 7.630 1.00 96.25 210 VAL A CA 1
ATOM 1556 C C . VAL A 1 210 ? 2.335 -3.029 7.288 1.00 96.25 210 VAL A C 1
ATOM 1558 O O . VAL A 1 210 ? 2.453 -3.759 6.311 1.00 96.25 210 VAL A O 1
ATOM 1561 N N . THR A 1 211 ? 3.344 -2.822 8.129 1.00 94.81 211 THR A N 1
ATOM 1562 C CA . THR A 1 211 ? 4.691 -3.380 7.923 1.00 94.81 211 THR A CA 1
ATOM 1563 C C . THR A 1 211 ? 4.981 -4.572 8.824 1.00 94.81 211 THR A C 1
ATOM 1565 O O . THR A 1 211 ? 5.794 -5.428 8.476 1.00 94.81 211 THR A O 1
ATOM 1568 N N . ARG A 1 212 ? 4.336 -4.653 9.995 1.00 96.25 212 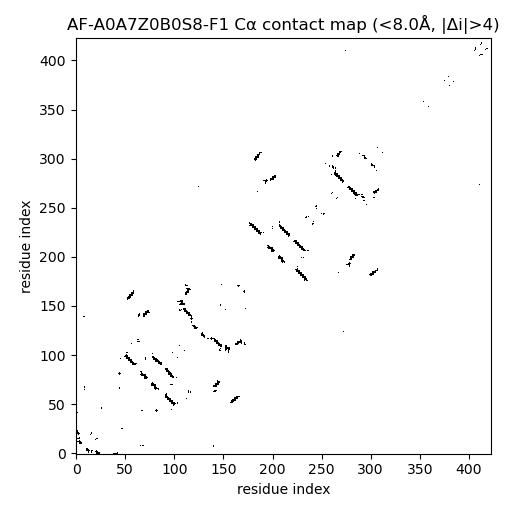ARG A N 1
ATOM 1569 C CA . ARG A 1 212 ? 4.533 -5.756 10.944 1.00 96.25 212 ARG A CA 1
ATOM 1570 C C . ARG A 1 212 ? 3.335 -5.925 11.863 1.00 96.25 212 ARG A C 1
ATOM 1572 O O . ARG A 1 212 ? 2.762 -4.941 12.318 1.00 96.25 212 ARG A O 1
ATOM 1579 N N . ILE A 1 213 ? 3.039 -7.172 12.209 1.00 96.69 213 ILE A N 1
ATOM 1580 C CA . ILE A 1 213 ? 2.029 -7.545 13.201 1.00 96.69 213 ILE A CA 1
ATOM 1581 C C . ILE A 1 213 ? 2.730 -8.332 14.310 1.00 96.69 213 ILE A C 1
ATOM 1583 O O . ILE A 1 213 ? 3.495 -9.252 14.016 1.00 96.69 213 ILE A O 1
ATOM 1587 N N . GLY A 1 214 ? 2.506 -7.953 15.566 1.00 94.69 214 GLY A N 1
ATOM 1588 C CA . GLY A 1 214 ? 3.109 -8.591 16.732 1.00 94.69 214 GLY A CA 1
ATOM 1589 C C . GLY A 1 214 ? 2.097 -8.931 17.822 1.00 94.69 214 GLY A C 1
ATOM 1590 O O . GLY A 1 214 ? 0.919 -8.584 17.746 1.00 94.69 214 GLY A O 1
ATOM 1591 N N . VAL A 1 215 ? 2.594 -9.606 18.854 1.00 95.25 215 VAL A N 1
ATOM 1592 C CA . VAL A 1 215 ? 1.877 -9.898 20.096 1.00 95.25 215 VAL A CA 1
ATOM 1593 C C . VAL A 1 215 ? 2.817 -9.633 21.264 1.00 95.25 215 VAL A C 1
ATOM 1595 O O . VAL A 1 215 ? 3.949 -10.112 21.289 1.00 95.25 215 VAL A O 1
ATOM 1598 N N . GLU A 1 216 ? 2.346 -8.852 22.223 1.00 93.75 216 GLU A N 1
ATOM 1599 C CA . GLU A 1 216 ? 3.046 -8.524 23.456 1.00 93.75 216 GLU A CA 1
ATOM 1600 C C . GLU A 1 216 ? 2.183 -8.961 24.638 1.00 93.75 216 GLU A C 1
ATOM 1602 O O . GLU A 1 216 ? 0.967 -8.776 24.638 1.00 93.75 216 GLU A O 1
ATOM 1607 N N . PHE A 1 217 ? 2.811 -9.557 25.647 1.00 92.88 217 PHE A N 1
ATOM 1608 C CA . PHE A 1 217 ? 2.165 -9.894 26.910 1.00 92.88 217 PHE A CA 1
ATOM 1609 C C . PHE A 1 217 ? 2.711 -8.966 27.989 1.00 92.88 217 PHE A C 1
ATOM 1611 O O . PHE A 1 217 ? 3.916 -8.979 28.251 1.00 92.88 217 PHE A O 1
ATOM 1618 N N . ASP A 1 218 ? 1.842 -8.177 28.618 1.00 91.50 218 ASP A N 1
ATOM 1619 C CA . ASP A 1 218 ? 2.236 -7.376 29.772 1.00 91.50 218 ASP A CA 1
ATOM 1620 C C . ASP A 1 218 ? 2.113 -8.236 31.044 1.00 91.50 218 ASP A C 1
ATOM 1622 O O . ASP A 1 218 ? 1.004 -8.591 31.453 1.00 91.50 218 ASP A O 1
ATOM 1626 N N . PRO A 1 219 ? 3.225 -8.577 31.721 1.00 91.56 219 PRO A N 1
ATOM 1627 C CA . PRO A 1 219 ? 3.185 -9.414 32.915 1.00 91.56 219 PRO A CA 1
ATOM 1628 C C . PRO A 1 219 ? 2.518 -8.733 34.121 1.00 91.56 219 PRO A C 1
ATOM 1630 O O . PRO A 1 219 ? 2.133 -9.426 35.065 1.00 91.56 219 PRO A O 1
ATOM 1633 N N . LYS A 1 220 ? 2.392 -7.398 34.125 1.00 93.62 220 LYS A N 1
ATOM 1634 C CA . LYS A 1 220 ? 1.776 -6.633 35.218 1.00 93.62 220 LYS A CA 1
ATOM 1635 C C . LYS A 1 220 ? 0.258 -6.649 35.118 1.00 93.62 220 LYS A C 1
ATOM 1637 O O . LYS A 1 220 ? -0.403 -6.911 36.119 1.00 93.62 220 LYS A O 1
ATOM 1642 N N . THR A 1 221 ? -0.283 -6.383 33.930 1.00 90.44 221 THR A N 1
ATOM 1643 C CA . THR A 1 221 ? -1.736 -6.400 33.691 1.00 90.44 221 THR A CA 1
ATOM 1644 C C . THR A 1 221 ? -2.250 -7.799 33.356 1.00 90.44 221 THR A C 1
ATOM 1646 O O . THR A 1 221 ? -3.430 -8.073 33.547 1.00 90.44 221 THR A O 1
ATOM 1649 N N . ARG A 1 222 ? -1.358 -8.713 32.942 1.00 90.88 222 ARG A N 1
ATOM 1650 C CA . ARG A 1 222 ? -1.672 -10.043 32.388 1.00 90.88 222 ARG A CA 1
ATOM 1651 C C . ARG A 1 222 ? -2.536 -9.967 31.131 1.00 90.88 222 ARG A C 1
ATOM 1653 O O . ARG A 1 222 ? -3.284 -10.898 30.836 1.00 90.88 222 ARG A O 1
ATOM 1660 N N . GLU A 1 223 ? -2.420 -8.870 30.394 1.00 89.75 223 GLU A N 1
ATOM 1661 C CA . GLU A 1 223 ? -3.159 -8.639 29.159 1.00 89.75 223 GLU A CA 1
ATOM 1662 C C . GLU A 1 223 ? -2.251 -8.828 27.945 1.00 89.75 223 GLU A C 1
ATOM 1664 O O . GLU A 1 223 ? -1.057 -8.513 27.965 1.00 89.75 223 GLU A O 1
ATOM 1669 N N . PHE A 1 224 ? -2.841 -9.345 26.870 1.00 91.81 224 PHE A N 1
ATOM 1670 C CA . PHE A 1 224 ? -2.198 -9.391 25.566 1.00 91.81 224 PHE A CA 1
ATOM 1671 C C . PHE A 1 224 ? -2.543 -8.127 24.793 1.00 91.81 224 PHE A C 1
ATOM 1673 O O . PHE A 1 224 ? -3.712 -7.770 24.656 1.00 91.81 224 PHE A O 1
ATOM 1680 N N . THR A 1 225 ? -1.519 -7.477 24.256 1.00 93.19 225 THR A N 1
ATOM 1681 C CA . THR A 1 225 ? -1.666 -6.351 23.341 1.00 93.19 225 THR A CA 1
ATOM 1682 C C . THR A 1 225 ? -1.071 -6.729 21.997 1.00 93.19 225 THR A C 1
ATOM 1684 O O . THR A 1 225 ? -0.056 -7.419 21.925 1.00 93.19 225 THR A O 1
ATOM 1687 N N . LEU A 1 226 ? -1.703 -6.294 20.917 1.00 95.56 226 LEU A N 1
ATOM 1688 C CA . LEU A 1 226 ? -1.311 -6.639 19.559 1.00 95.56 226 LEU A CA 1
ATOM 1689 C C . LEU A 1 226 ? -0.758 -5.383 18.874 1.00 95.56 226 LEU A C 1
ATOM 1691 O O . LEU A 1 226 ? -1.530 -4.611 18.293 1.00 95.56 226 LEU A O 1
ATOM 1695 N N . PRO A 1 227 ? 0.554 -5.101 18.999 1.00 96.38 227 PRO A N 1
ATOM 1696 C CA . PRO A 1 227 ? 1.175 -3.977 18.315 1.00 96.38 227 PRO A CA 1
ATOM 1697 C C . PRO A 1 227 ? 1.241 -4.240 16.809 1.00 96.38 227 PRO A C 1
ATOM 1699 O O . PRO A 1 227 ? 1.772 -5.251 16.342 1.00 96.38 227 PRO A O 1
ATOM 1702 N N . VAL A 1 228 ? 0.742 -3.283 16.040 1.00 97.81 228 VAL A N 1
ATOM 1703 C CA . VAL A 1 228 ? 0.816 -3.266 14.583 1.00 97.81 228 VAL A CA 1
ATOM 1704 C C . VAL A 1 228 ? 1.680 -2.086 14.171 1.00 97.81 228 VAL A C 1
ATOM 1706 O O . VAL A 1 228 ? 1.329 -0.933 14.421 1.00 97.81 228 VAL A O 1
ATOM 1709 N N . ALA A 1 229 ? 2.832 -2.376 13.569 1.00 97.19 229 ALA A N 1
ATOM 1710 C CA . ALA A 1 229 ? 3.704 -1.358 13.002 1.00 97.19 229 ALA A CA 1
ATOM 1711 C C . ALA A 1 229 ? 3.253 -1.031 11.580 1.00 97.19 229 ALA A C 1
ATOM 1713 O O . ALA A 1 229 ? 2.899 -1.925 10.805 1.00 97.19 229 ALA A O 1
ATOM 1714 N N . LEU A 1 230 ? 3.289 0.251 11.239 1.00 95.88 230 LEU A N 1
ATOM 1715 C CA . LEU A 1 230 ? 2.834 0.749 9.952 1.00 95.88 230 LEU A CA 1
ATOM 1716 C C . LEU A 1 230 ? 3.678 1.932 9.479 1.00 95.88 230 LEU A C 1
ATOM 1718 O O . LEU A 1 230 ? 4.222 2.691 10.283 1.00 95.88 230 LEU A O 1
ATOM 1722 N N . ASN A 1 231 ? 3.769 2.074 8.161 1.00 93.31 231 ASN A N 1
ATOM 1723 C CA . ASN A 1 231 ? 4.364 3.233 7.512 1.00 93.31 231 ASN A CA 1
ATOM 1724 C C . ASN A 1 231 ? 3.239 4.128 7.003 1.00 93.31 231 ASN A C 1
ATOM 1726 O O . ASN A 1 231 ? 2.395 3.674 6.235 1.00 93.31 231 ASN A O 1
ATOM 1730 N N . LEU A 1 232 ? 3.226 5.391 7.431 1.00 91.25 232 LEU A N 1
ATOM 1731 C CA . LEU A 1 232 ? 2.362 6.415 6.848 1.00 91.25 232 LEU A CA 1
ATOM 1732 C C . LEU A 1 232 ? 3.121 7.211 5.784 1.00 91.25 232 LEU A C 1
ATOM 1734 O O . LEU A 1 232 ? 4.335 7.381 5.886 1.00 91.25 232 LEU A O 1
ATOM 1738 N N . TYR A 1 233 ? 2.386 7.754 4.819 1.00 88.75 233 TYR A N 1
ATOM 1739 C CA . TYR A 1 233 ? 2.866 8.547 3.689 1.00 88.75 233 TYR A CA 1
ATOM 1740 C C . TYR A 1 233 ? 2.252 9.951 3.755 1.00 88.75 233 TYR A C 1
ATOM 1742 O O . TYR A 1 233 ? 1.234 10.227 3.111 1.00 88.75 233 TYR A O 1
ATOM 1750 N N . PRO A 1 234 ? 2.813 10.866 4.568 1.00 82.44 234 PRO A N 1
ATOM 1751 C CA . PRO A 1 234 ? 2.189 12.161 4.810 1.00 82.44 234 PRO A CA 1
ATOM 1752 C C . PRO A 1 234 ? 2.072 13.028 3.551 1.00 82.44 234 PRO A C 1
ATOM 1754 O O . PRO A 1 234 ? 1.173 13.859 3.465 1.00 82.44 234 PRO A O 1
ATOM 1757 N N . GLU A 1 235 ? 2.932 12.826 2.550 1.00 80.12 235 GLU A N 1
ATOM 1758 C CA . GLU A 1 235 ? 2.880 13.585 1.295 1.00 80.12 235 GLU A CA 1
ATOM 1759 C C . GLU A 1 235 ? 1.580 13.347 0.506 1.00 80.12 235 GLU A C 1
ATOM 1761 O O . GLU A 1 235 ? 1.115 14.243 -0.204 1.00 80.12 235 GLU A O 1
ATOM 1766 N N . ARG A 1 236 ? 0.909 12.201 0.719 1.00 82.75 236 ARG A N 1
ATOM 1767 C CA . ARG A 1 236 ? -0.408 11.897 0.131 1.00 82.75 236 ARG A CA 1
ATOM 1768 C C . ARG A 1 236 ? -1.539 12.798 0.650 1.00 82.75 236 ARG A C 1
ATOM 1770 O O . ARG A 1 236 ? -2.594 12.863 0.027 1.00 82.75 236 ARG A O 1
ATOM 1777 N N . LEU A 1 237 ? -1.328 13.547 1.738 1.00 79.94 237 LEU A N 1
ATOM 1778 C CA . LEU A 1 237 ? -2.276 14.562 2.230 1.00 79.94 237 LEU A CA 1
ATOM 1779 C C . LEU A 1 237 ? -2.332 15.820 1.338 1.00 79.94 237 LEU A C 1
ATOM 1781 O O . LEU A 1 237 ? -3.166 16.703 1.551 1.00 79.94 237 LEU A O 1
ATOM 1785 N N . GLY A 1 238 ? -1.465 15.900 0.326 1.00 77.44 238 GLY A N 1
ATOM 1786 C CA . GLY A 1 238 ? -1.499 16.913 -0.719 1.00 77.44 238 GLY A CA 1
ATOM 1787 C C . GLY A 1 238 ? -0.723 18.190 -0.394 1.00 77.44 238 GLY A C 1
ATOM 1788 O O . GLY A 1 238 ? -0.168 18.383 0.690 1.00 77.44 238 GLY A O 1
ATOM 1789 N N . ARG A 1 239 ? -0.701 19.106 -1.372 1.00 72.00 239 ARG A N 1
ATOM 1790 C CA . ARG A 1 239 ? 0.153 20.309 -1.369 1.00 72.00 239 ARG A CA 1
ATOM 1791 C C . ARG A 1 239 ? -0.006 21.202 -0.142 1.00 72.00 239 ARG A C 1
ATOM 1793 O O . ARG A 1 239 ? 0.989 21.677 0.376 1.00 72.00 239 ARG A O 1
ATOM 1800 N N . ARG A 1 240 ? -1.224 21.381 0.374 1.00 74.00 240 ARG A N 1
ATOM 1801 C CA . ARG A 1 240 ? -1.463 22.236 1.553 1.00 74.00 240 ARG A CA 1
ATOM 1802 C C . ARG A 1 240 ? -0.832 21.674 2.827 1.00 74.00 240 ARG A C 1
ATOM 1804 O O . ARG A 1 240 ? -0.372 22.441 3.668 1.00 74.00 240 ARG A O 1
ATOM 1811 N N . TYR A 1 241 ? -0.808 20.347 2.972 1.00 74.19 241 TYR A N 1
ATOM 1812 C CA . TYR A 1 241 ? -0.085 19.701 4.065 1.00 74.19 241 TYR A CA 1
ATOM 1813 C C . TYR A 1 241 ? 1.423 19.886 3.874 1.00 74.19 241 TYR A C 1
ATOM 1815 O O . TYR A 1 241 ? 2.095 20.358 4.789 1.00 74.19 241 TYR A O 1
ATOM 1823 N N . LEU A 1 242 ? 1.932 19.616 2.668 1.00 69.31 242 LEU A N 1
ATOM 1824 C CA . LEU A 1 242 ? 3.344 19.812 2.334 1.00 69.31 242 LEU A CA 1
ATOM 1825 C C . LEU A 1 242 ? 3.806 21.253 2.580 1.00 69.31 242 LEU A C 1
ATOM 1827 O O . LEU A 1 242 ? 4.835 21.449 3.205 1.00 69.31 242 LEU A O 1
ATOM 1831 N N . GLU A 1 243 ? 3.026 22.261 2.193 1.00 69.19 243 GLU A N 1
ATOM 1832 C CA . GLU A 1 243 ? 3.315 23.676 2.457 1.00 69.19 243 GLU A CA 1
ATOM 1833 C C . GLU A 1 243 ? 3.363 23.977 3.961 1.00 69.19 243 GLU A C 1
ATOM 1835 O O . GLU A 1 243 ? 4.241 24.711 4.411 1.00 69.19 243 GLU A O 1
ATOM 1840 N N . SER A 1 244 ? 2.478 23.372 4.762 1.00 66.44 244 SER A N 1
ATOM 1841 C CA . SER A 1 244 ? 2.481 23.547 6.222 1.00 66.44 244 SER A CA 1
ATOM 1842 C C . SER A 1 244 ? 3.686 22.902 6.922 1.00 66.44 244 SER A C 1
ATOM 1844 O O . SER A 1 244 ? 4.049 23.328 8.017 1.00 66.44 244 SER A O 1
ATOM 1846 N N . VAL A 1 245 ? 4.315 21.903 6.289 1.00 65.38 245 VAL A N 1
ATOM 1847 C CA . VAL A 1 245 ? 5.478 21.171 6.819 1.00 65.38 245 VAL A CA 1
ATOM 1848 C C . VAL A 1 245 ? 6.794 21.634 6.181 1.00 65.38 245 VAL A C 1
ATOM 1850 O O . VAL A 1 245 ? 7.829 21.569 6.817 1.00 65.38 245 VAL A O 1
ATOM 1853 N N . GLN A 1 246 ? 6.809 22.166 4.960 1.00 57.50 246 GLN A N 1
ATOM 1854 C CA . GLN A 1 246 ? 8.029 22.712 4.346 1.00 57.50 246 GLN A CA 1
ATOM 1855 C C . GLN A 1 246 ? 8.460 24.037 4.987 1.00 57.50 246 GLN A C 1
ATOM 1857 O O . GLN A 1 246 ? 9.647 24.344 5.025 1.00 57.50 246 GLN A O 1
ATOM 1862 N N . HIS A 1 247 ? 7.517 24.807 5.539 1.00 53.97 247 HIS A N 1
ATOM 1863 C CA . HIS A 1 247 ? 7.809 26.057 6.251 1.00 53.97 247 HIS A CA 1
ATOM 1864 C C . HIS A 1 247 ? 8.149 25.850 7.737 1.00 53.97 247 HIS A C 1
ATOM 1866 O O . HIS A 1 247 ? 8.274 26.823 8.482 1.00 53.97 247 HIS A O 1
ATOM 1872 N N . SER A 1 248 ? 8.239 24.611 8.227 1.00 51.69 248 SER A N 1
ATOM 1873 C CA . SER A 1 248 ? 8.482 24.331 9.644 1.00 51.69 248 SER A CA 1
ATOM 1874 C C . SER A 1 248 ? 9.151 22.967 9.819 1.00 51.69 248 SER A C 1
ATOM 1876 O O . SER A 1 248 ? 8.643 21.989 9.298 1.00 51.69 248 SER A O 1
ATOM 1878 N N . ASP A 1 249 ? 10.259 22.901 10.569 1.00 60.69 249 ASP A N 1
ATOM 1879 C CA . ASP A 1 249 ? 11.042 21.687 10.880 1.00 60.69 249 ASP A CA 1
ATOM 1880 C C . ASP A 1 249 ? 10.193 20.420 11.093 1.00 60.69 249 ASP A C 1
ATOM 1882 O O . ASP A 1 249 ? 9.031 20.515 11.473 1.00 60.69 249 ASP A O 1
ATOM 1886 N N . ALA A 1 250 ? 10.783 19.219 10.996 1.00 60.66 250 ALA A N 1
ATOM 1887 C CA . ALA A 1 250 ? 10.147 17.905 11.244 1.00 60.66 250 ALA A CA 1
ATOM 1888 C C . ALA A 1 250 ? 9.198 17.818 12.476 1.00 60.66 250 ALA A C 1
ATOM 1890 O O . ALA A 1 250 ? 8.343 16.936 12.573 1.00 60.66 250 ALA A O 1
ATOM 1891 N N . ASN A 1 251 ? 9.312 18.760 13.411 1.00 67.69 251 ASN A N 1
ATOM 1892 C CA . ASN A 1 251 ? 8.393 19.016 14.514 1.00 67.69 251 ASN A CA 1
ATOM 1893 C C . ASN A 1 251 ? 6.973 19.471 14.106 1.00 67.69 251 ASN A C 1
ATOM 1895 O O . ASN A 1 251 ? 6.038 19.241 14.869 1.00 67.69 251 ASN A O 1
ATOM 1899 N N . ALA A 1 252 ? 6.757 20.072 12.934 1.00 69.06 252 ALA A N 1
ATOM 1900 C CA . ALA A 1 252 ? 5.447 20.552 12.486 1.00 69.06 252 ALA A CA 1
ATOM 1901 C C . ALA A 1 252 ? 4.480 19.418 12.145 1.00 69.06 252 ALA A C 1
ATOM 1903 O O . ALA A 1 252 ? 3.327 19.449 12.577 1.00 69.06 252 ALA A O 1
ATOM 1904 N N . GLY A 1 253 ? 4.965 18.375 11.463 1.00 73.94 253 GLY A N 1
ATOM 1905 C CA . GLY A 1 253 ? 4.190 17.153 11.236 1.00 73.94 253 GLY A CA 1
ATOM 1906 C C . GLY A 1 253 ? 3.779 16.501 12.560 1.00 73.94 253 GLY A C 1
ATOM 1907 O O . GLY A 1 253 ? 2.613 16.159 12.756 1.00 73.94 253 GLY A O 1
ATOM 1908 N N . LYS A 1 254 ? 4.707 16.438 13.529 1.00 78.38 254 LYS A N 1
ATOM 1909 C CA . LYS A 1 254 ? 4.424 15.949 14.889 1.00 78.38 254 LYS A CA 1
ATOM 1910 C C . LYS A 1 254 ? 3.404 16.825 15.625 1.00 78.38 254 LYS A C 1
ATOM 1912 O O . LYS A 1 254 ? 2.504 16.302 16.277 1.00 78.38 254 LYS A O 1
ATOM 1917 N N . ALA A 1 255 ? 3.498 18.149 15.507 1.00 79.38 255 ALA A N 1
ATOM 1918 C CA . ALA A 1 255 ? 2.558 19.079 16.127 1.00 79.38 255 ALA A CA 1
ATOM 1919 C C . ALA A 1 255 ? 1.149 18.973 15.523 1.00 79.38 255 ALA A C 1
ATOM 1921 O O . ALA A 1 255 ? 0.160 19.036 16.258 1.00 79.38 255 ALA A O 1
ATOM 1922 N N . LEU A 1 256 ? 1.036 18.784 14.204 1.00 80.75 256 LEU A N 1
ATOM 1923 C CA . LEU A 1 256 ? -0.250 18.522 13.562 1.00 80.75 256 LEU A CA 1
ATOM 1924 C C . LEU A 1 256 ? -0.833 17.194 14.044 1.00 80.75 256 LEU A C 1
ATOM 1926 O O . LEU A 1 256 ? -2.002 17.149 14.421 1.00 80.75 256 LEU A O 1
ATOM 1930 N N . LEU A 1 257 ? -0.017 16.142 14.094 1.00 84.44 257 LEU A N 1
ATOM 1931 C CA . LEU A 1 257 ? -0.434 14.835 14.589 1.00 84.44 257 LEU A CA 1
ATOM 1932 C C . LEU A 1 257 ? -0.976 14.918 16.022 1.00 84.44 257 LEU A C 1
ATOM 1934 O O . LEU A 1 257 ? -2.056 14.399 16.294 1.00 84.44 257 LEU A O 1
ATOM 1938 N N . LEU A 1 258 ? -0.286 15.638 16.915 1.00 86.38 258 LEU A N 1
ATOM 1939 C CA . LEU A 1 258 ? -0.767 15.885 18.278 1.00 86.38 258 LEU A CA 1
ATOM 1940 C C . LEU A 1 258 ? -2.137 16.570 18.294 1.00 86.38 258 LEU A C 1
ATOM 1942 O O . LEU A 1 258 ? -3.022 16.151 19.040 1.00 86.38 258 LEU A O 1
ATOM 1946 N N . LYS A 1 259 ? -2.334 17.604 17.465 1.00 87.00 259 LYS A N 1
ATOM 1947 C CA . LYS A 1 259 ? -3.626 18.302 17.348 1.00 87.00 259 LYS A CA 1
ATOM 1948 C C . LYS A 1 259 ? -4.729 17.379 16.840 1.00 87.00 259 LYS A C 1
ATOM 1950 O O . LYS A 1 259 ? -5.838 17.418 17.368 1.00 87.00 259 LYS A O 1
ATOM 1955 N N . LEU A 1 260 ? -4.439 16.550 15.840 1.00 89.00 260 LEU A N 1
ATOM 1956 C CA . LEU A 1 260 ? -5.391 15.579 15.306 1.00 89.00 260 LEU A CA 1
ATOM 1957 C C . LEU A 1 260 ? -5.768 14.533 16.359 1.00 89.00 260 LEU A C 1
ATOM 1959 O O . LEU A 1 260 ? -6.953 14.290 16.573 1.00 89.00 260 LEU A O 1
ATOM 1963 N N . VAL A 1 261 ? -4.798 13.973 17.084 1.00 91.75 261 VAL A N 1
ATOM 1964 C CA . VAL A 1 261 ? -5.069 13.000 18.155 1.00 91.75 261 VAL A CA 1
ATOM 1965 C C . VAL A 1 261 ? -5.874 13.615 19.295 1.00 91.75 261 VAL A C 1
ATOM 1967 O O . VAL A 1 261 ? -6.845 12.999 19.751 1.00 91.75 261 VAL A O 1
ATOM 1970 N N . ALA A 1 262 ? -5.535 14.843 19.697 1.00 89.50 262 ALA A N 1
ATOM 1971 C CA . ALA A 1 262 ? -6.306 15.608 20.674 1.00 89.50 262 ALA A CA 1
ATOM 1972 C C . ALA A 1 262 ? -7.740 15.893 20.196 1.00 89.50 262 ALA A C 1
ATOM 1974 O O . ALA A 1 262 ? -8.655 15.958 21.010 1.00 89.50 262 ALA A O 1
ATOM 1975 N N . SER A 1 263 ? -7.942 16.008 18.881 1.00 89.62 263 SER A N 1
ATOM 1976 C CA . SER A 1 263 ? -9.253 16.226 18.254 1.00 89.62 263 SER A CA 1
ATOM 1977 C C . SER A 1 263 ? -10.008 14.920 17.957 1.00 89.62 263 SER A C 1
ATOM 1979 O O . SER A 1 263 ? -11.107 14.965 17.410 1.00 89.62 263 SER A O 1
ATOM 1981 N N . GLY A 1 264 ? -9.437 13.759 18.304 1.00 91.81 264 GLY A N 1
ATOM 1982 C CA . GLY A 1 264 ? -10.094 12.454 18.199 1.00 91.81 264 GLY A CA 1
ATOM 1983 C C . GLY A 1 264 ? -9.567 11.522 17.107 1.00 91.81 264 GLY A C 1
ATOM 1984 O O . GLY A 1 264 ? -10.230 10.532 16.821 1.00 91.81 264 GLY A O 1
ATOM 1985 N N . LEU A 1 265 ? -8.405 11.782 16.499 1.00 93.88 265 LEU A N 1
ATOM 1986 C CA . LEU A 1 265 ? -7.793 10.849 15.542 1.00 93.88 265 LEU A CA 1
ATOM 1987 C C . LEU A 1 265 ? -7.513 9.499 16.215 1.00 93.88 265 LEU A C 1
ATOM 1989 O O . LEU A 1 265 ? -6.768 9.451 17.199 1.00 93.88 265 LEU A O 1
ATOM 1993 N N . ARG A 1 266 ? -8.100 8.415 15.707 1.00 95.25 266 ARG A N 1
ATOM 1994 C CA . ARG A 1 266 ? -7.880 7.049 16.202 1.00 95.25 266 ARG A CA 1
ATOM 1995 C C . ARG A 1 266 ? -7.736 6.077 15.039 1.00 95.25 266 ARG A C 1
ATOM 1997 O O . ARG A 1 266 ? -8.339 6.277 13.985 1.00 95.25 266 ARG A O 1
ATOM 2004 N N . GLY A 1 267 ? -6.956 5.024 15.254 1.00 95.69 267 GLY A N 1
ATOM 2005 C CA . GLY A 1 267 ? -6.954 3.841 14.399 1.00 95.69 267 GLY A CA 1
ATOM 2006 C C . GLY A 1 267 ? -8.067 2.872 14.795 1.00 95.69 267 GLY A C 1
ATOM 2007 O O . GLY A 1 267 ? -8.280 2.623 15.979 1.00 95.69 267 GLY A O 1
ATOM 2008 N N . GLN A 1 268 ? -8.763 2.305 13.820 1.00 94.44 268 GLN A N 1
ATOM 2009 C CA . GLN A 1 268 ? -9.796 1.292 14.023 1.00 94.44 268 GLN A CA 1
ATOM 2010 C C . GLN A 1 268 ? -9.633 0.189 12.978 1.00 94.44 268 GLN A C 1
ATOM 2012 O O . GLN A 1 268 ? -9.421 0.479 11.802 1.00 94.44 268 GLN A O 1
ATOM 2017 N N . LEU A 1 269 ? -9.761 -1.073 13.384 1.00 93.94 269 LEU A N 1
ATOM 2018 C CA . LEU A 1 269 ? -9.831 -2.188 12.439 1.00 93.94 269 LEU A CA 1
ATOM 2019 C C . LEU A 1 269 ? -11.204 -2.191 11.773 1.00 93.94 269 LEU A C 1
ATOM 2021 O O . LEU A 1 269 ? -12.230 -2.151 12.456 1.00 93.94 269 LEU A O 1
ATOM 2025 N N . ARG A 1 270 ? -11.225 -2.240 10.444 1.00 91.50 270 ARG A N 1
ATOM 2026 C CA . ARG A 1 270 ? -12.456 -2.357 9.661 1.00 91.50 270 ARG A CA 1
ATOM 2027 C C . ARG A 1 270 ? -12.315 -3.457 8.623 1.00 91.50 270 ARG A C 1
ATOM 2029 O O . ARG A 1 270 ? -11.223 -3.717 8.123 1.00 91.50 270 ARG A O 1
ATOM 2036 N N . THR A 1 271 ? -13.431 -4.094 8.295 1.00 88.75 271 THR A N 1
ATOM 2037 C CA . THR A 1 271 ? -13.489 -5.092 7.227 1.00 88.75 271 THR A CA 1
ATOM 2038 C C . THR A 1 271 ? -13.545 -4.369 5.889 1.00 88.75 271 THR A C 1
ATOM 2040 O O . THR A 1 271 ? -14.462 -3.586 5.649 1.00 88.75 271 THR A O 1
ATOM 2043 N N . GLY A 1 272 ? -12.541 -4.593 5.043 1.00 79.25 272 GLY A N 1
ATOM 2044 C CA . GLY A 1 272 ? -12.467 -3.998 3.708 1.00 79.25 272 GLY A CA 1
ATOM 2045 C C . GLY A 1 272 ? -13.252 -4.814 2.690 1.00 79.25 272 GLY A C 1
ATOM 2046 O O . GLY A 1 272 ? -14.061 -4.269 1.948 1.00 79.25 272 GLY A O 1
ATOM 2047 N N . ASN A 1 273 ? -13.052 -6.133 2.694 1.00 72.56 273 ASN A N 1
ATOM 2048 C CA . ASN A 1 273 ? -13.749 -7.056 1.806 1.00 72.56 273 ASN A CA 1
ATOM 2049 C C . ASN A 1 273 ? -14.545 -8.072 2.634 1.00 72.56 273 ASN A C 1
ATOM 2051 O O . ASN A 1 273 ? -13.971 -8.857 3.389 1.00 72.56 273 ASN A O 1
ATOM 2055 N N . LEU A 1 274 ? -15.872 -8.052 2.484 1.00 74.06 274 LEU A N 1
ATOM 2056 C CA . LEU A 1 274 ? -16.787 -8.937 3.211 1.00 74.06 274 LEU A CA 1
ATOM 2057 C C . LEU A 1 274 ? -16.688 -10.402 2.761 1.00 74.06 274 LEU A C 1
ATOM 2059 O O . LEU A 1 274 ? -17.027 -11.287 3.536 1.00 74.06 274 LEU A O 1
ATOM 2063 N N . LEU A 1 275 ? -16.209 -10.665 1.540 1.00 72.38 275 LEU A N 1
ATOM 2064 C CA . LEU A 1 275 ? -16.067 -12.022 1.000 1.00 72.38 275 LEU A CA 1
ATOM 2065 C C . LEU A 1 275 ? -14.830 -12.727 1.555 1.00 72.38 275 LEU A C 1
ATOM 2067 O O . LEU A 1 275 ? -14.878 -13.904 1.889 1.00 72.38 275 LEU A O 1
ATOM 2071 N N . THR A 1 276 ? -13.708 -12.011 1.646 1.00 78.12 276 THR A N 1
ATOM 2072 C CA . THR A 1 276 ? -12.436 -12.569 2.134 1.00 78.12 276 THR A CA 1
ATOM 2073 C C . THR A 1 276 ? -12.214 -12.320 3.624 1.00 78.12 276 THR A C 1
ATOM 2075 O O . THR A 1 276 ? -11.236 -12.810 4.188 1.00 78.12 276 THR A O 1
ATOM 2078 N N . ASN A 1 277 ? -13.098 -11.540 4.256 1.00 80.69 277 ASN A N 1
ATOM 2079 C CA . ASN A 1 277 ? -12.954 -11.026 5.616 1.00 80.69 277 ASN A CA 1
ATOM 2080 C C . ASN A 1 277 ? -11.595 -10.332 5.852 1.00 80.69 277 ASN A C 1
ATOM 2082 O O . ASN A 1 277 ? -11.016 -10.397 6.937 1.00 80.69 277 ASN A O 1
ATOM 2086 N N . GLN A 1 278 ? -11.052 -9.695 4.811 1.00 89.00 278 GLN A N 1
ATOM 2087 C CA . GLN A 1 278 ? -9.784 -8.982 4.903 1.00 89.00 278 GLN A CA 1
ATOM 2088 C C . GLN A 1 278 ? -9.982 -7.670 5.663 1.00 89.00 278 GLN A C 1
ATOM 2090 O O . GLN A 1 278 ? -10.878 -6.879 5.349 1.00 89.00 278 GLN A O 1
ATOM 2095 N N . LEU A 1 279 ? -9.128 -7.438 6.657 1.00 92.00 279 LEU A N 1
ATOM 2096 C CA . LEU A 1 279 ? -9.120 -6.224 7.457 1.00 92.00 279 LEU A CA 1
ATOM 2097 C C . LEU A 1 279 ? -8.165 -5.188 6.868 1.00 92.00 279 LEU A C 1
ATOM 2099 O O . LEU A 1 279 ? -7.127 -5.515 6.292 1.00 92.00 279 LEU A O 1
ATOM 2103 N N . TYR A 1 280 ? -8.498 -3.927 7.100 1.00 94.56 280 TYR A N 1
ATOM 2104 C CA . TYR A 1 280 ? -7.620 -2.782 6.909 1.00 94.56 280 TYR A CA 1
ATOM 2105 C C . TYR A 1 280 ? -7.667 -1.895 8.157 1.00 94.56 280 TYR A C 1
ATOM 2107 O O . TYR A 1 280 ? -8.546 -2.044 9.017 1.00 94.56 280 TYR A O 1
ATOM 2115 N N . ILE A 1 281 ? -6.716 -0.969 8.275 1.00 96.31 281 ILE A N 1
ATOM 2116 C CA . ILE A 1 281 ? -6.707 -0.002 9.376 1.00 96.31 281 ILE A CA 1
ATOM 2117 C C . ILE A 1 281 ? -7.327 1.298 8.879 1.00 96.31 281 ILE A C 1
ATOM 2119 O O . ILE A 1 281 ? -6.768 1.976 8.021 1.00 96.31 281 ILE A O 1
ATOM 2123 N N . ALA A 1 282 ? -8.463 1.679 9.450 1.00 95.31 282 ALA A N 1
ATOM 2124 C CA . ALA A 1 282 ? -9.059 2.985 9.240 1.00 95.31 282 ALA A CA 1
ATOM 2125 C C . ALA A 1 282 ? -8.490 3.983 10.254 1.00 95.31 282 ALA A C 1
ATOM 2127 O O . ALA A 1 282 ? -8.667 3.831 11.462 1.00 95.31 282 ALA A O 1
ATOM 2128 N N . LEU A 1 283 ? -7.834 5.025 9.763 1.00 94.44 283 LEU A N 1
ATOM 2129 C CA . LEU A 1 283 ? -7.485 6.209 10.528 1.00 94.44 283 LEU A CA 1
ATOM 2130 C C . LEU A 1 283 ? -8.615 7.234 10.352 1.00 94.44 283 LEU A C 1
ATOM 2132 O O . LEU A 1 283 ? -8.853 7.713 9.247 1.00 94.44 283 LEU A O 1
ATOM 2136 N N . ASP A 1 284 ? -9.344 7.565 11.415 1.00 93.69 284 ASP A N 1
ATOM 2137 C CA . ASP A 1 284 ? -10.489 8.485 11.323 1.00 93.69 284 ASP A CA 1
ATOM 2138 C C . ASP A 1 284 ? -10.646 9.331 12.594 1.00 93.69 284 ASP A C 1
ATOM 2140 O O . ASP A 1 284 ? -9.933 9.156 13.585 1.00 93.69 284 ASP A O 1
ATOM 2144 N N . MET A 1 285 ? -11.572 10.286 12.549 1.00 93.12 285 MET A N 1
ATOM 2145 C CA . MET A 1 285 ? -11.870 11.212 13.636 1.00 93.12 285 MET A CA 1
ATOM 2146 C C . MET A 1 285 ? -13.056 10.712 14.464 1.00 93.12 285 MET A C 1
ATOM 2148 O O . MET A 1 285 ? -14.194 10.694 13.997 1.00 93.12 285 MET A O 1
ATOM 2152 N N . PHE A 1 286 ? -12.802 10.388 15.729 1.00 91.06 286 PHE A N 1
ATOM 2153 C CA . PHE A 1 286 ? -13.789 9.915 16.695 1.00 91.06 286 PHE A CA 1
ATOM 2154 C C . PHE A 1 286 ? -13.984 10.968 17.798 1.00 91.06 286 PHE A C 1
ATOM 2156 O O . PHE A 1 286 ? -13.321 10.911 18.835 1.00 91.06 286 PHE A O 1
ATOM 2163 N N . PRO A 1 287 ? -14.899 11.942 17.624 1.00 85.50 287 PRO A N 1
ATOM 2164 C CA . PRO A 1 287 ? -15.040 13.080 18.541 1.00 85.50 287 PRO A CA 1
ATOM 2165 C C . PRO A 1 287 ? -15.525 12.692 19.947 1.00 85.50 287 PRO A C 1
ATOM 2167 O O . PRO A 1 287 ? -15.370 13.467 20.884 1.00 85.50 287 PRO A O 1
ATOM 2170 N N . LYS A 1 288 ? -16.125 11.504 20.098 1.00 85.88 288 LYS A N 1
ATOM 2171 C CA . LYS A 1 288 ? -16.587 10.959 21.385 1.00 85.88 288 LYS A CA 1
ATOM 2172 C C . LYS A 1 288 ? -15.589 9.989 22.028 1.00 85.88 288 LYS A C 1
ATOM 2174 O O . LYS A 1 288 ? -15.877 9.468 23.101 1.00 85.88 288 LYS A O 1
ATOM 2179 N N . ALA A 1 289 ? -14.460 9.704 21.377 1.00 85.81 289 ALA A N 1
ATOM 2180 C CA . ALA A 1 289 ? -13.470 8.790 21.933 1.00 85.81 289 ALA A CA 1
ATOM 2181 C C . ALA A 1 289 ? -12.831 9.390 23.199 1.00 85.81 289 ALA A C 1
ATOM 2183 O O . ALA A 1 289 ? -12.635 10.609 23.263 1.00 85.81 289 ALA A O 1
ATOM 2184 N N . PRO A 1 290 ? -12.454 8.559 24.188 1.00 86.12 290 PRO A N 1
ATOM 2185 C CA . PRO A 1 290 ? -11.742 9.027 25.372 1.00 86.12 290 PRO A CA 1
ATOM 2186 C C . PRO A 1 290 ? -10.481 9.820 24.993 1.00 86.12 290 PRO A C 1
ATOM 2188 O O . PRO A 1 290 ? -9.811 9.452 24.018 1.00 86.12 290 PRO A O 1
ATOM 2191 N N . PRO A 1 291 ? -10.120 10.888 25.731 1.00 86.00 291 PRO A N 1
ATOM 2192 C CA . PRO A 1 291 ? -8.900 11.641 25.471 1.00 86.00 291 PRO A CA 1
ATOM 2193 C C . PRO A 1 291 ? -7.672 10.728 25.495 1.00 86.00 291 PRO A C 1
ATOM 2195 O O . PRO A 1 291 ? -7.468 9.977 26.444 1.00 86.00 291 PRO A O 1
ATOM 2198 N N . ALA A 1 292 ? -6.840 10.820 24.462 1.00 88.19 292 ALA A N 1
ATOM 2199 C CA . ALA A 1 292 ? -5.589 10.081 24.362 1.00 88.19 292 ALA A CA 1
ATOM 2200 C C . ALA A 1 292 ? -4.431 11.061 24.186 1.00 88.19 292 ALA A C 1
ATOM 2202 O O . ALA A 1 292 ? -4.597 12.143 23.616 1.00 88.19 292 ALA A O 1
ATOM 2203 N N . ARG A 1 293 ? -3.257 10.681 24.687 1.00 83.88 293 ARG A N 1
ATOM 2204 C CA . ARG A 1 293 ? -2.013 11.434 24.520 1.00 83.88 293 ARG A CA 1
ATOM 2205 C C . ARG A 1 293 ? -1.022 10.582 23.750 1.00 83.88 293 ARG A C 1
ATOM 2207 O O . ARG A 1 293 ? -1.006 9.368 23.906 1.00 83.88 293 ARG A O 1
ATOM 2214 N N . VAL A 1 294 ? -0.203 11.247 22.950 1.00 86.75 294 VAL A N 1
ATOM 2215 C CA . VAL A 1 294 ? 0.888 10.623 22.206 1.00 86.75 294 VAL A CA 1
ATOM 2216 C C . VAL A 1 294 ? 2.192 11.129 22.785 1.00 86.75 294 VAL A C 1
ATOM 2218 O O . VAL A 1 294 ? 2.373 12.341 22.924 1.00 86.75 294 VAL A O 1
ATOM 2221 N N . ASP A 1 295 ? 3.090 10.207 23.111 1.00 85.50 295 ASP A N 1
ATOM 2222 C CA . ASP A 1 295 ? 4.460 10.551 23.463 1.00 85.50 295 ASP A CA 1
ATOM 2223 C C . ASP A 1 295 ? 5.297 10.676 22.185 1.00 85.50 295 ASP A C 1
ATOM 2225 O O . ASP A 1 295 ? 5.489 9.710 21.448 1.00 85.50 295 ASP A O 1
ATOM 2229 N N . LEU A 1 296 ? 5.785 11.886 21.907 1.00 80.50 296 LEU A N 1
ATOM 2230 C CA . LEU A 1 296 ? 6.622 12.167 20.738 1.00 80.50 296 LEU A CA 1
ATOM 2231 C C . LEU A 1 296 ? 8.088 11.746 20.919 1.00 80.50 296 LEU A C 1
ATOM 2233 O O . LEU A 1 296 ? 8.859 11.834 19.956 1.00 80.50 296 LEU A O 1
ATOM 2237 N N . ASN A 1 297 ? 8.478 11.342 22.132 1.00 82.56 297 ASN A N 1
ATOM 2238 C CA . ASN A 1 297 ? 9.835 10.898 22.451 1.00 82.56 297 ASN A CA 1
ATOM 2239 C C . ASN A 1 297 ? 10.036 9.401 22.186 1.00 82.56 297 ASN A C 1
ATOM 2241 O O . ASN A 1 297 ? 11.174 8.952 22.066 1.00 82.56 297 ASN A O 1
ATOM 2245 N N . VAL A 1 298 ? 8.947 8.638 22.066 1.00 83.56 298 VAL A N 1
ATOM 2246 C CA . VAL A 1 298 ? 8.987 7.218 21.710 1.00 83.56 298 VAL A CA 1
ATOM 2247 C C . VAL A 1 298 ? 9.027 7.085 20.188 1.00 83.56 298 VAL A C 1
ATOM 2249 O O . VAL A 1 298 ? 8.234 7.700 19.474 1.00 83.56 298 VAL A O 1
ATOM 2252 N N . GLN A 1 299 ? 9.973 6.290 19.685 1.00 83.50 299 GLN A N 1
ATOM 2253 C CA . GLN A 1 299 ? 10.057 5.918 18.273 1.00 83.50 299 GLN A CA 1
ATOM 2254 C C . GLN A 1 299 ? 9.950 4.393 18.137 1.00 83.50 299 GLN A C 1
ATOM 2256 O O . GLN A 1 299 ? 10.744 3.690 18.766 1.00 83.50 299 GLN A O 1
ATOM 2261 N N . PRO A 1 300 ? 9.023 3.870 17.313 1.00 87.31 300 PRO A N 1
ATOM 2262 C CA . PRO A 1 300 ? 8.012 4.591 16.525 1.00 87.31 300 PRO A CA 1
ATOM 2263 C C . PRO A 1 300 ? 6.915 5.235 17.395 1.00 87.31 300 PRO A C 1
ATOM 2265 O O . PRO A 1 300 ? 6.668 4.797 18.516 1.00 87.31 300 PRO A O 1
ATOM 2268 N N . ILE A 1 301 ? 6.259 6.278 16.872 1.00 90.81 301 ILE A N 1
ATOM 2269 C CA . ILE A 1 301 ? 5.191 6.996 17.589 1.00 90.81 301 ILE A CA 1
ATOM 2270 C C . ILE A 1 301 ? 3.984 6.070 17.771 1.00 90.81 301 ILE A C 1
ATOM 2272 O O . ILE A 1 301 ? 3.537 5.451 16.808 1.00 90.81 301 ILE A O 1
ATOM 2276 N N . GLU A 1 302 ? 3.420 6.017 18.978 1.00 93.88 302 GLU A N 1
ATOM 2277 C CA . GLU A 1 302 ? 2.211 5.237 19.256 1.00 93.88 302 GLU A CA 1
ATOM 2278 C C . GLU A 1 302 ? 0.942 6.052 18.970 1.00 93.88 302 GLU A C 1
ATOM 2280 O O . GLU A 1 302 ? 0.696 7.087 19.594 1.00 93.88 302 GLU A O 1
ATOM 2285 N N . LEU A 1 303 ? 0.129 5.586 18.020 1.00 94.44 303 LEU A N 1
ATOM 2286 C CA . LEU A 1 303 ? -1.171 6.171 17.714 1.00 94.44 303 LEU A CA 1
ATOM 2287 C C . LEU A 1 303 ? -2.288 5.452 18.475 1.00 94.44 303 LEU A C 1
ATOM 2289 O O . LEU A 1 303 ? -2.331 4.220 18.493 1.00 94.44 303 LEU A O 1
ATOM 2293 N N . PRO A 1 304 ? -3.225 6.209 19.070 1.00 95.25 304 PRO A N 1
ATOM 2294 C CA . PRO A 1 304 ? -4.305 5.621 19.841 1.00 95.25 304 PRO A CA 1
ATOM 2295 C C . PRO A 1 304 ? -5.310 4.909 18.942 1.00 95.25 304 PRO A C 1
ATOM 2297 O O . PRO A 1 304 ? -5.632 5.369 17.843 1.00 95.25 304 PRO A O 1
ATOM 2300 N N . THR A 1 305 ? -5.850 3.810 19.449 1.00 95.25 305 THR A N 1
ATOM 2301 C CA . THR A 1 305 ? -6.832 2.980 18.758 1.00 95.25 305 THR A CA 1
ATOM 2302 C C . THR A 1 305 ? -8.193 3.061 19.435 1.00 95.25 305 THR A C 1
ATOM 2304 O O . THR A 1 305 ? -8.325 3.507 20.578 1.00 95.25 305 THR A O 1
ATOM 2307 N N . VAL A 1 306 ? -9.224 2.664 18.701 1.00 93.31 306 VAL A N 1
ATOM 2308 C CA . VAL A 1 306 ? -10.554 2.384 19.238 1.00 93.31 306 VAL A CA 1
ATOM 2309 C C . VAL A 1 306 ? -11.010 1.018 18.749 1.00 93.31 306 VAL A C 1
ATOM 2311 O O . VAL A 1 306 ? -10.668 0.627 17.627 1.00 93.31 306 VAL A O 1
ATOM 2314 N N . PRO A 1 307 ? -11.781 0.290 19.567 1.00 87.50 307 PRO A N 1
ATOM 2315 C CA . PRO A 1 307 ? -12.337 -0.980 19.147 1.00 87.50 307 PRO A CA 1
ATOM 2316 C C . PRO A 1 307 ? -13.349 -0.814 18.001 1.00 87.50 307 PRO A C 1
ATOM 2318 O O . PRO A 1 307 ? -13.934 0.252 17.786 1.00 87.50 307 PRO A O 1
ATOM 2321 N N . ASN A 1 308 ? -13.556 -1.880 17.234 1.00 79.44 308 ASN A N 1
ATOM 2322 C CA . ASN A 1 308 ? -14.623 -1.971 16.242 1.00 79.44 308 ASN A CA 1
ATOM 2323 C C . ASN A 1 308 ? -16.015 -2.081 16.910 1.00 79.44 308 ASN A C 1
ATOM 2325 O O . ASN A 1 308 ? -16.231 -2.920 17.783 1.00 79.44 308 ASN A O 1
ATOM 2329 N N . THR A 1 309 ? -16.974 -1.262 16.467 1.00 68.31 309 THR A N 1
ATOM 2330 C CA . THR A 1 309 ? -18.304 -1.089 17.088 1.00 68.31 309 THR A CA 1
ATOM 2331 C C . THR A 1 309 ? -19.232 -2.293 16.942 1.00 68.31 309 THR A C 1
ATOM 2333 O O . THR A 1 309 ? -20.168 -2.442 17.724 1.00 68.31 309 THR A O 1
ATOM 2336 N N . LEU A 1 310 ? -19.021 -3.152 15.938 1.00 67.25 310 LEU A N 1
ATOM 2337 C CA . LEU A 1 310 ? -19.871 -4.336 15.750 1.00 67.25 310 LEU A CA 1
ATOM 2338 C C . LEU A 1 310 ? -19.668 -5.359 16.876 1.00 67.25 310 LEU A C 1
ATOM 2340 O O . LEU A 1 310 ? -20.626 -5.981 17.331 1.00 67.25 310 LEU A O 1
ATOM 2344 N N . GLU A 1 311 ? -18.434 -5.504 17.352 1.00 63.62 311 GLU A N 1
ATOM 2345 C CA . GLU A 1 311 ? -18.109 -6.369 18.487 1.00 63.62 311 GLU A CA 1
ATOM 2346 C C . GLU A 1 311 ? -18.635 -5.767 19.796 1.00 63.62 311 GLU A C 1
ATOM 2348 O O . GLU A 1 311 ? -19.204 -6.484 20.617 1.00 63.62 311 GLU A O 1
ATOM 2353 N N . GLU A 1 312 ? -18.555 -4.441 19.958 1.00 66.62 312 GLU A N 1
ATOM 2354 C CA . GLU A 1 312 ? -19.164 -3.751 21.105 1.00 66.62 312 GLU A CA 1
ATOM 2355 C C . GLU A 1 312 ? -20.684 -3.951 21.164 1.00 66.62 312 GLU A C 1
ATOM 2357 O O . GLU A 1 312 ? -21.232 -4.156 22.247 1.00 66.62 312 GLU A O 1
ATOM 2362 N N . LEU A 1 313 ? -21.373 -3.942 20.017 1.00 71.50 313 LEU A N 1
ATOM 2363 C CA . LEU A 1 313 ? -22.814 -4.187 19.963 1.00 71.50 313 LEU A CA 1
ATOM 2364 C C . LEU A 1 313 ? -23.167 -5.604 20.440 1.00 71.50 313 LEU A C 1
ATOM 2366 O O . LEU A 1 313 ? -24.132 -5.768 21.184 1.00 71.50 313 LEU A O 1
ATOM 2370 N N . GLN A 1 314 ? -22.382 -6.618 20.059 1.00 73.50 314 GLN A N 1
ATOM 2371 C CA . GLN A 1 314 ? -22.595 -7.997 20.518 1.00 73.50 314 GLN A CA 1
ATOM 2372 C C . GLN A 1 314 ? -22.478 -8.102 22.044 1.00 73.50 314 GLN A C 1
ATOM 2374 O O . GLN A 1 314 ? -23.331 -8.715 22.687 1.00 73.50 314 GLN A O 1
ATOM 2379 N N . VAL A 1 315 ? -21.469 -7.447 22.628 1.00 74.12 315 VAL A N 1
ATOM 2380 C CA . VAL A 1 315 ? -21.279 -7.398 24.087 1.00 74.12 315 VAL A CA 1
ATOM 2381 C C . VAL A 1 315 ? -22.444 -6.676 24.767 1.00 74.12 315 VAL A C 1
ATOM 2383 O O . VAL A 1 315 ? -22.995 -7.184 25.740 1.00 74.12 315 VAL A O 1
ATOM 2386 N N . GLN A 1 316 ? -22.881 -5.532 24.232 1.00 75.00 316 GLN A N 1
ATOM 2387 C CA . GLN A 1 316 ? -24.005 -4.777 24.794 1.00 75.00 316 GLN A CA 1
ATOM 2388 C C . GLN A 1 316 ? -25.325 -5.559 24.741 1.00 75.00 316 GLN A C 1
ATOM 2390 O O . GLN A 1 316 ? -26.092 -5.517 25.701 1.00 75.00 316 GLN A O 1
ATOM 2395 N N . ILE A 1 317 ? -25.590 -6.300 23.659 1.00 78.62 317 ILE A N 1
ATOM 2396 C CA . ILE A 1 317 ? -26.780 -7.157 23.551 1.00 78.62 317 ILE A CA 1
ATOM 2397 C C . ILE A 1 317 ? -26.723 -8.287 24.585 1.00 78.62 317 ILE A C 1
ATOM 2399 O O . ILE A 1 317 ? -27.721 -8.540 25.263 1.00 78.62 317 ILE A O 1
ATOM 2403 N N . ALA A 1 318 ? -25.562 -8.929 24.752 1.00 78.38 318 ALA A N 1
ATOM 2404 C CA . ALA A 1 318 ? -25.374 -9.966 25.764 1.00 78.38 318 ALA A CA 1
ATOM 2405 C C . ALA A 1 318 ? -25.588 -9.423 27.190 1.00 78.38 318 ALA A C 1
ATOM 2407 O O . ALA A 1 318 ? -26.250 -10.063 28.008 1.00 78.38 318 ALA A O 1
ATOM 2408 N N . ASP A 1 319 ? -25.101 -8.214 27.473 1.00 82.62 319 ASP A N 1
ATOM 2409 C CA . ASP A 1 319 ? -25.305 -7.544 28.759 1.00 82.62 319 ASP A CA 1
ATOM 2410 C C . ASP A 1 319 ? -26.774 -7.177 29.011 1.00 82.62 319 ASP A C 1
ATOM 2412 O O . ASP A 1 319 ? -27.251 -7.299 30.142 1.00 82.62 319 ASP A O 1
ATOM 2416 N N . ILE A 1 320 ? -27.509 -6.740 27.982 1.00 79.06 320 ILE A N 1
ATOM 2417 C CA . ILE A 1 320 ? -28.952 -6.476 28.086 1.00 79.06 320 ILE A CA 1
ATOM 2418 C C . ILE A 1 320 ? -29.706 -7.776 28.375 1.00 79.06 320 ILE A C 1
ATOM 2420 O O . ILE A 1 320 ? -30.525 -7.791 29.292 1.00 79.06 320 ILE A O 1
ATOM 2424 N N . ALA A 1 321 ? -29.404 -8.861 27.654 1.00 79.50 321 ALA A N 1
ATOM 2425 C CA . ALA A 1 321 ? -30.024 -10.167 27.883 1.00 79.50 321 ALA A CA 1
ATOM 2426 C C . ALA A 1 321 ? -29.796 -10.640 29.326 1.00 79.50 321 ALA A C 1
ATOM 2428 O O . ALA A 1 321 ? -30.742 -10.950 30.045 1.00 79.50 321 ALA A O 1
ATOM 2429 N N . LYS A 1 322 ? -28.551 -10.554 29.804 1.00 81.94 322 LYS A N 1
ATOM 2430 C CA . LYS A 1 322 ? -28.191 -10.912 31.178 1.00 81.94 322 LYS A CA 1
ATOM 2431 C C . LYS A 1 322 ? -28.898 -10.054 32.230 1.00 81.94 322 LYS A C 1
ATOM 2433 O O . LYS A 1 322 ? -29.273 -10.562 33.283 1.00 81.94 322 LYS A O 1
ATOM 2438 N N . LYS A 1 323 ? -29.060 -8.750 31.985 1.00 80.19 323 LYS A N 1
ATOM 2439 C CA . LYS A 1 323 ? -29.806 -7.856 32.888 1.00 80.19 323 LYS A CA 1
ATOM 2440 C C . LYS A 1 323 ? -31.302 -8.162 32.891 1.00 80.19 323 LYS A C 1
ATOM 2442 O O . LYS A 1 323 ? -31.928 -8.017 33.935 1.00 80.19 323 LYS A O 1
ATOM 2447 N N . LEU A 1 324 ? -31.862 -8.575 31.755 1.00 78.06 324 LEU A N 1
ATOM 2448 C CA . LEU A 1 324 ? -33.269 -8.948 31.641 1.00 78.06 324 LEU A CA 1
ATOM 2449 C C . LEU A 1 324 ? -33.571 -10.253 32.395 1.00 78.06 324 LEU A C 1
ATOM 2451 O O . LEU A 1 324 ? -34.566 -10.304 33.113 1.00 78.06 324 LEU A O 1
ATOM 2455 N N . ASP A 1 325 ? -32.674 -11.242 32.328 1.00 76.50 325 ASP A N 1
ATOM 2456 C CA . ASP A 1 325 ? -32.776 -12.501 33.091 1.00 76.50 325 ASP A CA 1
ATOM 2457 C C . ASP A 1 325 ? -32.767 -12.285 34.614 1.00 76.50 325 ASP A C 1
ATOM 2459 O O . ASP A 1 325 ? -33.296 -13.092 35.375 1.00 76.50 325 ASP A O 1
ATOM 2463 N N . GLN A 1 326 ? -32.153 -11.195 35.080 1.00 81.25 326 GLN A N 1
ATOM 2464 C CA . GLN A 1 326 ? -32.062 -10.860 36.503 1.00 81.25 326 GLN A CA 1
ATOM 2465 C C . GLN A 1 326 ? -33.302 -10.144 37.050 1.00 81.25 326 GLN A C 1
ATOM 2467 O O . GLN A 1 326 ? -33.359 -9.884 38.252 1.00 81.25 326 GLN A O 1
ATOM 2472 N N . VAL A 1 327 ? -34.283 -9.799 36.212 1.00 80.69 327 VAL A N 1
ATOM 2473 C CA . VAL A 1 327 ? -35.517 -9.157 36.677 1.00 80.69 327 VAL A CA 1
ATOM 2474 C C . VAL A 1 327 ? -36.393 -10.214 37.369 1.00 80.69 327 VAL A C 1
ATOM 2476 O O . VAL A 1 327 ? -36.828 -11.164 36.719 1.00 80.69 327 VAL A O 1
ATOM 2479 N N . PRO A 1 328 ? -36.693 -10.082 38.677 1.00 78.75 328 PRO A N 1
ATOM 2480 C CA . PRO A 1 328 ? -37.412 -11.109 39.426 1.00 78.75 328 PRO A CA 1
ATOM 2481 C C . PRO A 1 328 ? -38.927 -11.004 39.186 1.00 78.75 328 PRO A C 1
ATOM 2483 O O . PRO A 1 328 ? -39.689 -10.577 40.057 1.00 78.75 328 PRO A O 1
ATOM 2486 N N . PHE A 1 329 ? -39.377 -11.391 37.990 1.00 76.81 329 PHE A N 1
ATOM 2487 C CA . PHE A 1 329 ? -40.791 -11.339 37.593 1.00 76.81 329 PHE A CA 1
ATOM 2488 C C . PHE A 1 329 ? -41.700 -12.164 38.521 1.00 76.81 329 PHE A C 1
ATOM 2490 O O . PHE A 1 329 ? -42.825 -11.755 38.803 1.00 76.81 329 PHE A O 1
ATOM 2497 N N . GLU A 1 330 ? -41.189 -13.269 39.069 1.00 69.31 330 GLU A N 1
ATOM 2498 C CA . GLU A 1 330 ? -41.899 -14.118 40.035 1.00 69.31 330 GLU A CA 1
ATOM 2499 C C . GLU A 1 330 ? -42.198 -13.381 41.349 1.00 69.31 330 GLU A C 1
ATOM 2501 O O . GLU A 1 330 ? -43.329 -13.400 41.836 1.00 69.31 330 GLU A O 1
ATOM 2506 N N . GLN A 1 331 ? -41.213 -12.667 41.908 1.00 73.31 331 GLN A N 1
ATOM 2507 C CA . GLN A 1 331 ? -41.411 -11.874 43.128 1.00 73.31 331 GLN A CA 1
ATOM 2508 C C . GLN A 1 331 ? -42.361 -10.702 42.884 1.00 73.31 331 GLN A C 1
ATOM 2510 O O . GLN A 1 331 ? -43.171 -10.376 43.751 1.00 73.31 331 GLN A O 1
ATOM 2515 N N . LEU A 1 332 ? -42.297 -10.089 41.698 1.00 72.62 332 LEU A N 1
ATOM 2516 C CA . LEU A 1 332 ? -43.219 -9.026 41.310 1.00 72.62 332 LEU A CA 1
ATOM 2517 C C . LEU A 1 332 ? -44.670 -9.534 41.281 1.00 72.62 332 LEU A C 1
ATOM 2519 O O . LEU A 1 332 ? -45.556 -8.870 41.816 1.00 72.62 332 LEU A O 1
ATOM 2523 N N . GLY A 1 333 ? -44.895 -10.733 40.732 1.00 74.50 333 GLY A N 1
ATOM 2524 C CA . GLY A 1 333 ? -46.199 -11.399 40.733 1.00 74.50 333 GLY A CA 1
ATOM 2525 C C . GLY A 1 333 ? -46.692 -11.752 42.140 1.00 74.50 333 GLY A C 1
ATOM 2526 O O . GLY A 1 333 ? -47.844 -11.472 42.476 1.00 74.50 333 GLY A O 1
ATOM 2527 N N . HIS A 1 334 ? -45.819 -12.300 42.993 1.00 74.81 334 HIS A N 1
ATOM 2528 C CA . HIS A 1 334 ? -46.161 -12.631 44.381 1.00 74.81 334 HIS A CA 1
ATOM 2529 C C . HIS A 1 334 ? -46.545 -11.399 45.210 1.00 74.81 334 HIS A C 1
ATOM 2531 O O . HIS A 1 334 ? -47.584 -11.417 45.871 1.00 74.81 334 HIS A O 1
ATOM 2537 N N . ASN A 1 335 ? -45.771 -10.314 45.123 1.00 74.75 335 ASN A N 1
ATOM 2538 C CA . ASN A 1 335 ? -46.059 -9.067 45.836 1.00 74.75 335 ASN A CA 1
ATOM 2539 C C . ASN A 1 335 ? -47.381 -8.434 45.373 1.00 74.75 335 ASN A C 1
ATOM 2541 O O . ASN A 1 335 ? -48.132 -7.897 46.188 1.00 74.75 335 ASN A O 1
ATOM 2545 N N . LEU A 1 336 ? -47.692 -8.521 44.073 1.00 74.00 336 LEU A N 1
ATOM 2546 C CA . LEU A 1 336 ? -48.974 -8.056 43.541 1.00 74.00 336 LEU A CA 1
ATOM 2547 C C . LEU A 1 336 ? -50.137 -8.891 44.092 1.00 74.00 336 LEU A C 1
ATOM 2549 O O . LEU A 1 336 ? -51.155 -8.339 44.507 1.00 74.00 336 LEU A O 1
ATOM 2553 N N . ASN A 1 337 ? -49.977 -10.216 44.132 1.00 72.62 337 ASN A N 1
ATOM 2554 C CA . ASN A 1 337 ? -51.000 -11.126 44.637 1.00 72.62 337 ASN A CA 1
ATOM 2555 C C . ASN A 1 337 ? -51.256 -10.913 46.140 1.00 72.62 337 ASN A C 1
ATOM 2557 O O . ASN A 1 337 ? -52.407 -10.863 46.568 1.00 72.62 337 ASN A O 1
ATOM 2561 N N . GLU A 1 338 ? -50.208 -10.706 46.944 1.00 75.94 338 GLU A N 1
ATOM 2562 C CA . GLU A 1 338 ? -50.355 -10.341 48.360 1.00 75.94 338 GLU A CA 1
ATOM 2563 C C . GLU A 1 338 ? -51.057 -8.992 48.544 1.00 75.94 338 GLU A C 1
ATOM 2565 O O . GLU A 1 338 ? -51.947 -8.873 49.389 1.00 75.94 338 GLU A O 1
ATOM 2570 N N . ALA A 1 339 ? -50.706 -7.980 47.745 1.00 75.81 339 ALA A N 1
ATOM 2571 C CA . ALA A 1 339 ? -51.368 -6.679 47.788 1.00 75.81 339 ALA A CA 1
ATOM 2572 C C . ALA A 1 339 ? -52.869 -6.794 47.468 1.00 75.81 339 ALA A C 1
ATOM 2574 O O . ALA A 1 339 ? -53.692 -6.214 48.181 1.00 75.81 339 ALA A O 1
ATOM 2575 N N . LEU A 1 340 ? -53.235 -7.594 46.461 1.00 77.81 340 LEU A N 1
ATOM 2576 C CA . LEU A 1 340 ? -54.629 -7.860 46.093 1.00 77.81 340 LEU A CA 1
ATOM 2577 C C . LEU A 1 340 ? -55.382 -8.621 47.194 1.00 77.81 340 LEU A C 1
ATOM 2579 O O . LEU A 1 340 ? -56.503 -8.252 47.536 1.00 77.81 340 LEU A O 1
ATOM 2583 N N . GLN A 1 341 ? -54.762 -9.626 47.817 1.00 77.81 341 GLN A N 1
ATOM 2584 C CA . GLN A 1 341 ? -55.364 -10.356 48.940 1.00 77.81 341 GLN A CA 1
ATOM 2585 C C . GLN A 1 341 ? -55.552 -9.480 50.186 1.00 77.81 341 GLN A C 1
ATOM 2587 O O . GLN A 1 341 ? -56.542 -9.614 50.907 1.00 77.81 341 GLN A O 1
ATOM 2592 N N . ASN A 1 342 ? -54.604 -8.582 50.460 1.00 79.81 342 ASN A N 1
ATOM 2593 C CA . ASN A 1 342 ? -54.706 -7.629 51.561 1.00 79.81 342 ASN A CA 1
ATOM 2594 C C . ASN A 1 342 ? -55.814 -6.593 51.299 1.00 79.81 342 ASN A C 1
ATOM 2596 O O . ASN A 1 342 ? -56.557 -6.254 52.221 1.00 79.81 342 ASN A O 1
ATOM 2600 N N . ALA A 1 343 ? -55.972 -6.145 50.049 1.00 76.31 343 ALA A N 1
ATOM 2601 C CA . ALA A 1 343 ? -57.068 -5.270 49.639 1.00 76.31 343 ALA A CA 1
ATOM 2602 C C . ALA A 1 343 ? -58.442 -5.960 49.755 1.00 76.31 343 ALA A C 1
ATOM 2604 O O . ALA A 1 343 ? -59.373 -5.359 50.293 1.00 76.31 343 ALA A O 1
ATOM 2605 N N . ASP A 1 344 ? -58.561 -7.229 49.344 1.00 71.75 344 ASP A N 1
ATOM 2606 C CA . ASP A 1 344 ? -59.799 -8.021 49.477 1.00 71.75 344 ASP A CA 1
ATOM 2607 C C . ASP A 1 344 ? -60.229 -8.163 50.947 1.00 71.75 344 ASP A C 1
ATOM 2609 O O . ASP A 1 344 ? -61.396 -7.968 51.294 1.00 71.75 344 ASP A O 1
ATOM 2613 N N . ARG A 1 345 ? -59.272 -8.416 51.853 1.00 78.44 345 ARG A N 1
ATOM 2614 C CA . ARG A 1 345 ? -59.544 -8.490 53.298 1.00 78.44 345 ARG A CA 1
ATOM 2615 C C . ARG A 1 345 ? -60.039 -7.162 53.875 1.00 78.44 345 ARG A C 1
ATOM 2617 O O . ARG A 1 345 ? -60.983 -7.171 54.665 1.00 78.44 345 ARG A O 1
ATOM 2624 N N . LEU A 1 346 ? -59.445 -6.039 53.470 1.00 76.81 346 LEU A N 1
ATOM 2625 C CA . LEU A 1 346 ? -59.875 -4.704 53.904 1.00 76.81 346 LEU A CA 1
ATOM 2626 C C . LEU A 1 346 ? -61.295 -4.375 53.425 1.00 76.81 346 LEU A C 1
ATOM 2628 O O . LEU A 1 346 ? -62.098 -3.865 54.207 1.00 76.81 346 LEU A O 1
ATOM 2632 N N . LEU A 1 347 ? -61.627 -4.710 52.176 1.00 69.50 347 LEU A N 1
ATOM 2633 C CA . LEU A 1 347 ? -62.962 -4.488 51.614 1.00 69.50 347 LEU A CA 1
ATOM 2634 C C . LEU A 1 347 ? -64.042 -5.280 52.366 1.00 69.50 347 LEU A C 1
ATOM 2636 O O . LEU A 1 347 ? -65.077 -4.715 52.718 1.00 69.50 347 LEU A O 1
ATOM 2640 N N . ARG A 1 348 ? -63.779 -6.547 52.709 1.00 69.19 348 ARG A N 1
ATOM 2641 C CA . ARG A 1 348 ? -64.716 -7.372 53.497 1.00 69.19 348 ARG A CA 1
ATOM 2642 C C . ARG A 1 348 ? -64.916 -6.863 54.926 1.00 69.19 348 ARG A C 1
ATOM 2644 O O . ARG A 1 348 ? -66.009 -6.980 55.472 1.00 69.19 348 ARG A O 1
ATOM 2651 N N . GLN A 1 349 ? -63.876 -6.305 55.547 1.00 68.38 349 GLN A N 1
ATOM 2652 C CA . GLN A 1 349 ? -63.975 -5.719 56.890 1.00 68.38 349 GLN A CA 1
ATOM 2653 C C . GLN A 1 349 ? -64.809 -4.434 56.889 1.00 68.38 349 GLN A C 1
ATOM 2655 O O . GLN A 1 349 ? -65.617 -4.219 57.794 1.00 68.38 349 GLN A O 1
ATOM 2660 N N . LEU A 1 350 ? -64.656 -3.608 55.854 1.00 65.38 350 LEU A N 1
ATOM 2661 C CA . LEU A 1 350 ? -65.422 -2.377 55.682 1.00 65.38 350 LEU A CA 1
ATOM 2662 C C . LEU A 1 350 ? -66.920 -2.648 55.452 1.00 65.38 350 LEU A C 1
ATOM 2664 O O . LEU A 1 350 ? -67.749 -1.922 55.995 1.00 65.38 350 LEU A O 1
ATOM 2668 N N . ASP A 1 351 ? -67.292 -3.727 54.758 1.00 61.75 351 ASP A N 1
ATOM 2669 C CA . ASP A 1 351 ? -68.702 -4.087 54.503 1.00 61.75 351 ASP A CA 1
ATOM 2670 C C . ASP A 1 351 ? -69.531 -4.289 55.794 1.00 61.75 351 ASP A C 1
ATOM 2672 O O . ASP A 1 351 ? -70.732 -4.019 55.844 1.00 61.75 351 ASP A O 1
ATOM 2676 N N . THR A 1 352 ? -68.880 -4.675 56.897 1.00 60.41 352 THR A N 1
ATOM 2677 C CA . THR A 1 352 ? -69.558 -4.938 58.179 1.00 60.41 352 THR A CA 1
ATOM 2678 C C . THR A 1 352 ? -69.845 -3.704 59.045 1.00 60.41 352 THR A C 1
ATOM 2680 O O . THR A 1 352 ? -70.550 -3.836 60.046 1.00 60.41 352 THR A O 1
ATOM 2683 N N . GLN A 1 353 ? -69.345 -2.508 58.699 1.00 57.66 353 GLN A N 1
ATOM 2684 C CA . GLN A 1 353 ? -69.421 -1.325 59.583 1.00 57.66 353 GLN A CA 1
ATOM 2685 C C . GLN A 1 353 ? -69.860 -0.006 58.914 1.00 57.66 353 GLN A C 1
ATOM 2687 O O . GLN A 1 353 ? -69.743 1.056 59.527 1.00 57.66 353 GLN A O 1
ATOM 2692 N N . LEU A 1 354 ? -70.388 -0.024 57.688 1.00 57.25 354 LEU A N 1
ATOM 2693 C CA . LEU A 1 354 ? -70.599 1.207 56.913 1.00 57.25 354 LEU A CA 1
ATOM 2694 C C . LEU A 1 354 ? -72.056 1.705 56.825 1.00 57.25 354 LEU A C 1
ATOM 2696 O O . LEU A 1 354 ? -73.012 0.942 56.694 1.00 57.25 354 LEU A O 1
ATOM 2700 N N . THR A 1 355 ? -72.204 3.034 56.856 1.00 58.59 355 THR A N 1
ATOM 2701 C CA . THR A 1 355 ? -73.450 3.793 56.650 1.00 58.59 355 THR A CA 1
ATOM 2702 C C . THR A 1 355 ? -73.862 3.852 55.162 1.00 58.59 355 THR A C 1
ATOM 2704 O O . THR A 1 355 ? -73.026 3.639 54.281 1.00 58.59 355 THR A O 1
ATOM 2707 N N . PRO A 1 356 ? -75.135 4.174 54.828 1.00 60.03 356 PRO A N 1
ATOM 2708 C CA . PRO A 1 356 ? -75.685 4.021 53.470 1.00 60.03 356 PRO A CA 1
ATOM 2709 C C . PRO A 1 356 ? -74.943 4.777 52.354 1.00 60.03 356 PRO A C 1
ATOM 2711 O O . PRO A 1 356 ? -74.905 4.296 51.229 1.00 60.03 356 PRO A O 1
ATOM 2714 N N . GLN A 1 357 ? -74.313 5.919 52.649 1.00 54.12 357 GLN A N 1
ATOM 2715 C CA . GLN A 1 357 ? -73.572 6.726 51.663 1.00 54.12 357 GLN A CA 1
ATOM 2716 C C . GLN A 1 357 ? -72.197 6.155 51.282 1.00 54.12 357 GLN A C 1
ATOM 2718 O O . GLN A 1 357 ? -71.633 6.574 50.278 1.00 54.12 357 GLN A O 1
ATOM 2723 N N . ALA A 1 358 ? -71.652 5.204 52.047 1.00 59.78 358 ALA A N 1
ATOM 2724 C CA . ALA A 1 358 ? -70.380 4.557 51.725 1.00 59.78 358 ALA A CA 1
ATOM 2725 C C . ALA A 1 358 ? -70.546 3.316 50.827 1.00 59.78 358 ALA A C 1
ATOM 2727 O O . ALA A 1 358 ? -69.573 2.857 50.231 1.00 59.78 358 ALA A O 1
ATOM 2728 N N . ARG A 1 359 ? -71.774 2.786 50.692 1.00 61.03 359 ARG A N 1
ATOM 2729 C CA . ARG A 1 359 ? -72.062 1.607 49.858 1.00 61.03 359 ARG A CA 1
ATOM 2730 C C . ARG A 1 359 ? -71.912 1.884 48.364 1.00 61.03 359 ARG A C 1
ATOM 2732 O O . ARG A 1 359 ? -71.337 1.058 47.664 1.00 61.0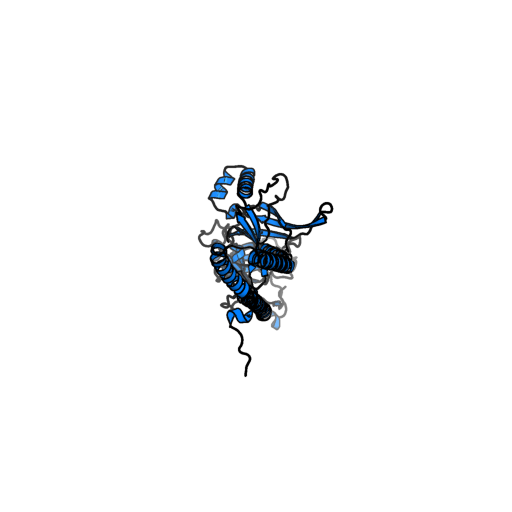3 359 ARG A O 1
ATOM 2739 N N . ASP A 1 360 ? -72.355 3.044 47.887 1.00 64.19 360 ASP A N 1
ATOM 2740 C CA . ASP A 1 360 ? -72.297 3.378 46.455 1.00 64.19 360 ASP A CA 1
ATOM 2741 C C . ASP A 1 360 ? -70.854 3.613 45.970 1.00 64.19 360 ASP A C 1
ATOM 2743 O O . ASP A 1 360 ? -70.470 3.216 44.862 1.00 64.19 360 ASP A O 1
ATOM 2747 N N . THR A 1 361 ? -70.014 4.205 46.823 1.00 67.19 361 THR A N 1
ATOM 2748 C CA . THR A 1 361 ? -68.580 4.399 46.572 1.00 67.19 361 THR A CA 1
ATOM 2749 C C . THR A 1 361 ? -67.812 3.081 46.625 1.00 67.19 361 THR A C 1
ATOM 2751 O O . THR A 1 361 ? -66.964 2.850 45.761 1.00 67.19 361 THR A O 1
ATOM 2754 N N . LEU A 1 362 ? -68.131 2.188 47.572 1.00 69.69 362 LEU A N 1
ATOM 2755 C CA . LEU A 1 362 ? -67.532 0.850 47.611 1.00 69.69 362 LEU A CA 1
ATOM 2756 C C . LEU A 1 362 ? -67.950 -0.007 46.412 1.00 69.69 362 LEU A C 1
ATOM 2758 O O . LEU A 1 362 ? -67.085 -0.640 45.821 1.00 69.69 362 LEU A O 1
ATOM 2762 N N . ALA A 1 363 ? -69.218 0.020 45.995 1.00 68.75 363 ALA A N 1
ATOM 2763 C CA . ALA A 1 363 ? -69.688 -0.737 44.830 1.00 68.75 363 ALA A CA 1
ATOM 2764 C C . ALA A 1 363 ? -68.992 -0.293 43.529 1.00 68.75 363 ALA A C 1
ATOM 2766 O O . ALA A 1 363 ? -68.689 -1.103 42.651 1.00 68.75 363 ALA A O 1
ATOM 2767 N N . SER A 1 364 ? -68.693 1.003 43.409 1.00 70.94 364 SER A N 1
ATOM 2768 C CA . SER A 1 364 ? -67.940 1.552 42.275 1.00 70.94 364 SER A CA 1
ATOM 2769 C C . SER A 1 364 ? -66.457 1.156 42.319 1.00 70.94 364 SER A C 1
ATOM 2771 O O . SER A 1 364 ? -65.869 0.827 41.284 1.00 70.94 364 SER A O 1
ATOM 2773 N N . ALA A 1 365 ? -65.854 1.129 43.513 1.00 73.12 365 ALA A N 1
ATOM 2774 C CA . ALA A 1 365 ? -64.492 0.640 43.710 1.00 73.12 365 ALA A CA 1
ATOM 2775 C C . ALA A 1 365 ? -64.392 -0.867 43.424 1.00 73.12 365 ALA A C 1
ATOM 2777 O O . ALA A 1 365 ? -63.502 -1.281 42.690 1.00 73.12 365 ALA A O 1
ATOM 2778 N N . GLU A 1 366 ? -65.339 -1.675 43.901 1.00 71.56 366 GLU A N 1
ATOM 2779 C CA . GLU A 1 366 ? -65.415 -3.119 43.651 1.00 71.56 366 GLU A CA 1
ATOM 2780 C C . GLU A 1 366 ? -65.571 -3.430 42.154 1.00 71.56 366 GLU A C 1
ATOM 2782 O O . GLU A 1 366 ? -64.876 -4.293 41.617 1.00 71.56 366 GLU A O 1
ATOM 2787 N N . LYS A 1 367 ? -66.402 -2.672 41.424 1.00 74.25 367 LYS A N 1
ATOM 2788 C CA . LYS A 1 367 ? -66.489 -2.774 39.955 1.00 74.25 367 LYS A CA 1
ATOM 2789 C C . LYS A 1 367 ? -65.170 -2.450 39.257 1.00 74.25 367 LYS A C 1
ATOM 2791 O O . LYS A 1 367 ? -64.814 -3.104 38.283 1.00 74.25 367 LYS A O 1
ATOM 2796 N N . THR A 1 368 ? -64.442 -1.454 39.748 1.00 74.31 368 THR A N 1
ATOM 2797 C CA . THR A 1 368 ? -63.157 -1.050 39.163 1.00 74.31 368 THR A CA 1
ATOM 2798 C C . THR A 1 368 ? -62.062 -2.073 39.474 1.00 74.31 368 THR A C 1
ATOM 2800 O O . THR A 1 368 ? -61.300 -2.447 38.585 1.00 74.31 368 THR A O 1
ATOM 2803 N N . PHE A 1 369 ? -62.018 -2.588 40.705 1.00 72.06 369 PHE A N 1
ATOM 2804 C CA . PHE A 1 369 ? -61.082 -3.634 41.117 1.00 72.06 369 PHE A CA 1
ATOM 2805 C C . PHE A 1 369 ? -61.375 -4.970 40.444 1.00 72.06 369 PHE A C 1
ATOM 2807 O O . PHE A 1 369 ? -60.441 -5.633 40.016 1.00 72.06 369 PHE A O 1
ATOM 2814 N N . SER A 1 370 ? -62.642 -5.354 40.285 1.00 69.31 370 SER A N 1
ATOM 2815 C CA . SER A 1 370 ? -63.014 -6.565 39.546 1.00 69.31 370 SER A CA 1
ATOM 2816 C C . SER A 1 370 ? -62.692 -6.446 38.056 1.00 69.31 370 SER A C 1
ATOM 2818 O O . SER A 1 370 ? -62.168 -7.398 37.486 1.00 69.31 370 SER A O 1
ATOM 2820 N N . ALA A 1 371 ? -62.896 -5.277 37.439 1.00 68.50 371 ALA A N 1
ATOM 2821 C CA . ALA A 1 371 ? -62.470 -5.022 36.063 1.00 68.50 371 ALA A CA 1
ATOM 2822 C C . ALA A 1 371 ? -60.938 -5.070 35.909 1.00 68.50 371 ALA A C 1
ATOM 2824 O O . ALA A 1 371 ? -60.437 -5.688 34.974 1.00 68.50 371 ALA A O 1
ATOM 2825 N N . ALA A 1 372 ? -60.182 -4.485 36.844 1.00 62.91 372 ALA A N 1
ATOM 2826 C CA . ALA A 1 372 ? -58.720 -4.559 36.849 1.00 62.91 372 ALA A CA 1
ATOM 2827 C C . ALA A 1 372 ? -58.209 -5.989 37.111 1.00 62.91 372 ALA A C 1
ATOM 2829 O O . ALA A 1 372 ? -57.277 -6.443 36.456 1.00 62.91 372 ALA A O 1
ATOM 2830 N N . ASN A 1 373 ? -58.846 -6.727 38.022 1.00 58.72 373 ASN A N 1
ATOM 2831 C CA . ASN A 1 373 ? -58.494 -8.108 38.339 1.00 58.72 373 ASN A CA 1
ATOM 2832 C C . ASN A 1 373 ? -58.849 -9.067 37.191 1.00 58.72 373 ASN A C 1
ATOM 2834 O O . ASN A 1 373 ? -58.104 -10.004 36.938 1.00 58.72 373 ASN A O 1
ATOM 2838 N N . ALA A 1 374 ? -59.924 -8.807 36.439 1.00 61.75 374 ALA A N 1
ATOM 2839 C CA . ALA A 1 374 ? -60.258 -9.561 35.230 1.00 61.75 374 ALA A CA 1
ATOM 2840 C C . ALA A 1 374 ? -59.212 -9.373 34.115 1.00 61.75 374 ALA A C 1
ATOM 2842 O O . ALA A 1 374 ? -58.893 -10.328 33.418 1.00 61.75 374 ALA A O 1
ATOM 2843 N N . VAL A 1 375 ? -58.621 -8.178 33.991 1.00 59.66 375 VAL A N 1
ATOM 2844 C CA . VAL A 1 375 ? -57.515 -7.899 33.050 1.00 59.66 375 VAL A CA 1
ATOM 2845 C C . VAL A 1 375 ? -56.189 -8.552 33.487 1.00 59.66 375 VAL A C 1
ATOM 2847 O O . VAL A 1 375 ? -55.334 -8.828 32.646 1.00 59.66 375 VAL A O 1
ATOM 2850 N N . LEU A 1 376 ? -56.013 -8.812 34.788 1.00 60.09 376 LEU A N 1
ATOM 2851 C CA . LEU A 1 376 ? -54.792 -9.392 35.364 1.00 60.09 376 LEU A CA 1
ATOM 2852 C C . LEU A 1 376 ? -54.843 -10.922 35.549 1.00 60.09 376 LEU A C 1
ATOM 2854 O O . LEU A 1 376 ? -53.796 -11.558 35.490 1.00 60.09 376 LEU A O 1
ATOM 2858 N N . GLN A 1 377 ? -56.019 -11.513 35.793 1.00 57.94 377 GLN A N 1
ATOM 2859 C CA . GLN A 1 377 ? -56.195 -12.963 36.007 1.00 57.94 377 GLN A CA 1
ATOM 2860 C C . GLN A 1 377 ? -56.512 -13.746 34.732 1.00 57.94 377 GLN A C 1
ATOM 2862 O O . GLN A 1 377 ? -56.373 -14.967 34.713 1.00 57.94 377 GLN A O 1
ATOM 2867 N N . GLN A 1 378 ? -56.956 -13.073 33.675 1.00 48.69 378 GLN A N 1
ATOM 2868 C CA . GLN A 1 378 ? -57.044 -13.680 32.358 1.00 48.69 378 GLN A CA 1
ATOM 2869 C C . GLN A 1 378 ? -55.646 -13.574 31.756 1.00 48.69 378 GLN A C 1
ATOM 2871 O O . GLN A 1 378 ? -55.227 -12.446 31.514 1.00 48.69 378 GLN A O 1
ATOM 2876 N N . ASP A 1 379 ? -54.928 -14.702 31.619 1.00 51.47 379 ASP A N 1
ATOM 2877 C CA . ASP A 1 379 ? -53.592 -14.824 31.005 1.00 51.47 379 ASP A CA 1
ATOM 2878 C C . ASP A 1 379 ? -53.350 -13.678 30.024 1.00 51.47 379 ASP A C 1
ATOM 2880 O O . ASP A 1 379 ? -53.920 -13.654 28.930 1.00 51.47 379 ASP A O 1
ATOM 2884 N N . SER A 1 380 ? -52.642 -12.649 30.501 1.00 54.38 380 SER A N 1
ATOM 2885 C CA . SER A 1 380 ? -52.751 -11.322 29.903 1.00 54.38 380 SER A CA 1
ATOM 2886 C C . SER A 1 380 ? -52.332 -11.435 28.435 1.00 54.38 380 SER A C 1
ATOM 2888 O O . SER A 1 380 ? -51.228 -11.931 28.189 1.00 54.38 380 SER A O 1
ATOM 2890 N N . PRO A 1 381 ? -53.148 -10.987 27.457 1.00 56.12 381 PRO A N 1
ATOM 2891 C CA . PRO A 1 381 ? -52.783 -11.021 26.040 1.00 56.12 381 PRO A CA 1
ATOM 2892 C C . PRO A 1 381 ? -51.394 -10.430 25.810 1.00 56.12 381 PRO A C 1
ATOM 2894 O O . PRO A 1 381 ? -50.637 -10.927 25.003 1.00 56.12 381 PRO A O 1
ATOM 2897 N N . MET A 1 382 ? -50.989 -9.469 26.639 1.00 56.44 382 MET A N 1
ATOM 2898 C CA . MET A 1 382 ? -49.665 -8.861 26.623 1.00 56.44 382 MET A CA 1
ATOM 2899 C C . MET A 1 382 ? -48.505 -9.805 27.002 1.00 56.44 382 MET A C 1
ATOM 2901 O O . MET A 1 382 ? -47.409 -9.636 26.480 1.00 56.44 382 MET A O 1
ATOM 2905 N N . GLN A 1 383 ? -48.700 -10.793 27.884 1.00 55.28 383 GLN A N 1
ATOM 2906 C CA . GLN A 1 383 ? -47.674 -11.806 28.179 1.00 55.28 383 GLN A CA 1
ATOM 2907 C C . GLN A 1 383 ? -47.608 -12.874 27.084 1.00 55.28 383 GLN A C 1
ATOM 2909 O O . GLN A 1 383 ? -46.508 -13.264 26.700 1.00 55.28 383 GLN A O 1
ATOM 2914 N N . ALA A 1 384 ? -48.758 -13.299 26.550 1.00 56.41 384 ALA A N 1
ATOM 2915 C CA . ALA A 1 384 ? -48.818 -14.211 25.409 1.00 56.41 384 ALA A CA 1
ATOM 2916 C C . ALA A 1 384 ? -48.221 -13.566 24.145 1.00 56.41 384 ALA A C 1
ATOM 2918 O O . ALA A 1 384 ? -47.333 -14.153 23.536 1.00 56.41 384 ALA A O 1
ATOM 2919 N N . ASP A 1 385 ? -48.599 -12.324 23.837 1.00 61.62 385 ASP A N 1
ATOM 2920 C CA . ASP A 1 385 ? -48.076 -11.520 22.728 1.00 61.62 385 ASP A CA 1
ATOM 2921 C C . ASP A 1 385 ? -46.579 -11.244 22.895 1.00 61.62 385 ASP A C 1
ATOM 2923 O O . ASP A 1 385 ? -45.836 -11.245 21.918 1.00 61.62 385 ASP A O 1
ATOM 2927 N N . MET A 1 386 ? -46.091 -11.035 24.124 1.00 61.69 386 MET A N 1
ATOM 2928 C CA . MET A 1 386 ? -44.661 -10.839 24.368 1.00 61.69 386 MET A CA 1
ATOM 2929 C C . MET A 1 386 ? -43.876 -12.148 24.252 1.00 61.69 386 MET A C 1
ATOM 2931 O O . MET A 1 386 ? -42.781 -12.146 23.693 1.00 61.69 386 MET A O 1
ATOM 2935 N N . HIS A 1 387 ? -44.424 -13.273 24.714 1.00 67.81 387 HIS A N 1
ATOM 2936 C CA . HIS A 1 387 ? -43.801 -14.582 24.521 1.00 67.81 387 HIS A CA 1
ATOM 2937 C C . HIS A 1 387 ? -43.807 -14.985 23.041 1.00 67.81 387 HIS A C 1
ATOM 2939 O O . HIS A 1 387 ? -42.807 -15.496 22.537 1.00 67.81 387 HIS A O 1
ATOM 2945 N N . GLU A 1 388 ? -44.884 -14.690 22.314 1.00 69.50 388 GLU A N 1
ATOM 2946 C CA . GLU A 1 388 ? -44.991 -14.897 20.873 1.00 69.50 388 GLU A CA 1
ATOM 2947 C C . GLU A 1 388 ? -44.032 -13.980 20.105 1.00 69.50 388 GLU A C 1
ATOM 2949 O O . GLU A 1 388 ? -43.290 -14.465 19.254 1.00 69.50 388 GLU A O 1
ATOM 2954 N N . ALA A 1 389 ? -43.938 -12.695 20.458 1.00 69.81 389 ALA A N 1
ATOM 2955 C CA . ALA A 1 389 ? -42.984 -11.761 19.862 1.00 69.81 389 ALA A CA 1
ATOM 2956 C C . ALA A 1 389 ? -41.527 -12.173 20.127 1.00 69.81 389 ALA A C 1
ATOM 2958 O O . ALA A 1 389 ? -40.698 -12.124 19.220 1.00 69.81 389 ALA A O 1
ATOM 2959 N N . LEU A 1 390 ? -41.203 -12.632 21.341 1.00 73.38 390 LEU A N 1
ATOM 2960 C CA . LEU A 1 390 ? -39.874 -13.156 21.677 1.00 73.38 390 LEU A CA 1
ATOM 2961 C C . LEU A 1 390 ? -39.579 -14.465 20.939 1.00 73.38 390 LEU A C 1
ATOM 2963 O O . LEU A 1 390 ? -38.455 -14.676 20.478 1.00 73.38 390 LEU A O 1
ATOM 2967 N N . THR A 1 391 ? -40.583 -15.323 20.763 1.00 75.50 391 THR A N 1
ATOM 2968 C CA . THR A 1 391 ? -40.457 -16.559 19.985 1.00 75.50 391 THR A CA 1
ATOM 2969 C C . THR A 1 391 ? -40.227 -16.240 18.509 1.00 75.50 391 THR A C 1
ATOM 2971 O O . THR A 1 391 ? -39.257 -16.731 17.932 1.00 75.50 391 THR A O 1
ATOM 2974 N N . GLN A 1 392 ? -41.021 -15.344 17.915 1.00 74.00 392 GLN A N 1
ATOM 2975 C CA . GLN A 1 392 ? -40.856 -14.873 16.538 1.00 74.00 392 GLN A CA 1
ATOM 2976 C C . GLN A 1 392 ? -39.509 -14.176 16.325 1.00 74.00 392 GLN A C 1
ATOM 2978 O O . GLN A 1 392 ? -38.836 -14.441 15.326 1.00 74.00 392 GLN A O 1
ATOM 2983 N N . LEU A 1 393 ? -39.058 -13.348 17.270 1.00 73.94 393 LEU A N 1
ATOM 2984 C CA . LEU A 1 393 ? -37.742 -12.710 17.221 1.00 73.94 393 LEU A CA 1
ATOM 2985 C C . LEU A 1 393 ? -36.628 -13.759 17.251 1.00 73.94 393 LEU A C 1
ATOM 2987 O O . LEU A 1 393 ? -35.721 -13.723 16.424 1.00 73.94 393 LEU A O 1
ATOM 2991 N N . THR A 1 394 ? -36.728 -14.746 18.141 1.00 75.19 394 THR A N 1
ATOM 2992 C CA . THR A 1 394 ? -35.761 -15.849 18.229 1.00 75.19 394 THR A CA 1
ATOM 2993 C C . THR A 1 394 ? -35.735 -16.672 16.938 1.00 75.19 394 THR A C 1
ATOM 2995 O O . THR A 1 394 ? -34.670 -17.070 16.468 1.00 75.19 394 THR A O 1
ATOM 2998 N N . GLN A 1 395 ? -36.893 -16.911 16.326 1.00 75.31 395 GLN A N 1
ATOM 2999 C CA . GLN A 1 395 ? -37.018 -17.651 15.071 1.00 75.31 395 GLN A CA 1
ATOM 3000 C C . GLN A 1 395 ? -36.448 -16.861 13.887 1.00 75.31 395 GLN A C 1
ATOM 3002 O O . GLN A 1 395 ? -35.797 -17.441 13.019 1.00 75.31 395 GLN A O 1
ATOM 3007 N N . THR A 1 396 ? -36.613 -15.538 13.903 1.00 74.50 396 THR A N 1
ATOM 3008 C CA . THR A 1 396 ? -36.012 -14.610 12.936 1.00 74.50 396 THR A CA 1
ATOM 3009 C C . THR A 1 396 ? -34.492 -14.558 13.093 1.00 74.50 396 THR A C 1
ATOM 3011 O O . THR A 1 396 ? -33.766 -14.607 12.111 1.00 74.50 396 THR A O 1
ATOM 3014 N N . LEU A 1 397 ? -33.974 -14.546 14.323 1.00 79.31 397 LEU A N 1
ATOM 3015 C CA . LEU A 1 397 ? -32.529 -14.600 14.565 1.00 79.31 397 LEU A CA 1
ATOM 3016 C C . LEU A 1 397 ? -31.930 -15.941 14.119 1.00 79.31 397 LEU A C 1
ATOM 3018 O O . LEU A 1 397 ? -30.856 -15.965 13.524 1.00 79.31 397 LEU A O 1
ATOM 3022 N N . ARG A 1 398 ? -32.642 -17.058 14.322 1.00 76.25 398 ARG A N 1
ATOM 3023 C CA . ARG A 1 398 ? -32.225 -18.361 13.777 1.00 76.25 398 ARG A CA 1
ATOM 3024 C C . ARG A 1 398 ? -32.266 -18.401 12.253 1.00 76.25 398 ARG A C 1
ATOM 3026 O O . ARG A 1 398 ? -31.379 -19.006 11.665 1.00 76.25 398 ARG A O 1
ATOM 3033 N N . SER A 1 399 ? -33.260 -17.787 11.608 1.00 78.50 399 SER A N 1
ATOM 3034 C CA . SER A 1 399 ? -33.319 -17.738 10.142 1.00 78.50 399 SER A CA 1
ATOM 3035 C C . SER A 1 399 ? -32.227 -16.843 9.554 1.00 78.50 399 SER A C 1
ATOM 3037 O O . SER A 1 399 ? -31.664 -17.190 8.520 1.00 78.50 399 SER A O 1
ATOM 3039 N N . LEU A 1 400 ? -31.867 -15.754 10.241 1.00 74.19 400 LEU A N 1
ATOM 3040 C CA . LEU A 1 400 ? -30.725 -14.908 9.891 1.00 74.19 400 LEU A CA 1
ATOM 3041 C C . LEU A 1 400 ? -29.391 -15.639 10.072 1.00 74.19 400 LEU A C 1
ATOM 3043 O O . LEU A 1 400 ? -28.557 -15.562 9.177 1.00 74.19 400 LEU A O 1
ATOM 3047 N N . ASN A 1 401 ? -29.206 -16.401 11.155 1.00 73.12 401 ASN A N 1
ATOM 3048 C CA . ASN A 1 401 ? -28.020 -17.249 11.322 1.00 73.12 401 ASN A CA 1
ATOM 3049 C C . ASN A 1 401 ? -27.962 -18.359 10.268 1.00 73.12 401 ASN A C 1
ATOM 3051 O O . ASN A 1 401 ? -26.922 -18.556 9.664 1.00 73.12 401 ASN A O 1
ATOM 3055 N N . ALA A 1 402 ? -29.075 -19.037 9.975 1.00 77.69 402 ALA A N 1
ATOM 3056 C CA . ALA A 1 402 ? -29.109 -20.053 8.923 1.00 77.69 402 ALA A CA 1
ATOM 3057 C C . ALA A 1 402 ? -28.841 -19.460 7.528 1.00 77.69 402 ALA A C 1
ATOM 3059 O O . ALA A 1 402 ? -28.275 -20.131 6.669 1.00 77.69 402 ALA A O 1
ATOM 3060 N N . LEU A 1 403 ? -29.246 -18.208 7.289 1.00 75.38 403 LEU A N 1
ATOM 3061 C CA . LEU A 1 403 ? -28.890 -17.470 6.081 1.00 75.38 403 LEU A CA 1
ATOM 3062 C C . LEU A 1 403 ? -27.400 -17.116 6.073 1.00 75.38 403 LEU A C 1
ATOM 3064 O O . LEU A 1 403 ? -26.769 -17.283 5.039 1.00 75.38 403 LEU A O 1
ATOM 3068 N N . ALA A 1 404 ? -26.842 -16.659 7.194 1.00 76.62 404 ALA A N 1
ATOM 3069 C CA . ALA A 1 404 ? -25.417 -16.374 7.322 1.00 76.62 404 ALA A CA 1
ATOM 3070 C C . ALA A 1 404 ? -24.572 -17.638 7.086 1.00 76.62 404 ALA A C 1
ATOM 3072 O O . ALA A 1 404 ? -23.710 -17.614 6.215 1.00 76.62 404 ALA A O 1
ATOM 3073 N N . ASP A 1 405 ? -24.907 -18.754 7.738 1.00 77.12 405 ASP A N 1
ATOM 3074 C CA . ASP A 1 405 ? -24.265 -20.060 7.543 1.00 77.12 405 ASP A CA 1
ATOM 3075 C C . ASP A 1 405 ? -24.401 -20.542 6.087 1.00 77.12 405 ASP A C 1
ATOM 3077 O O . ASP A 1 405 ? -23.455 -21.063 5.498 1.00 77.12 405 ASP A O 1
ATOM 3081 N N . TYR A 1 406 ? -25.574 -20.354 5.468 1.00 77.44 406 TYR A N 1
ATOM 3082 C CA . TYR A 1 406 ? -25.789 -20.703 4.062 1.00 77.44 406 TYR A CA 1
ATOM 3083 C C . TYR A 1 406 ? -24.954 -19.832 3.117 1.00 77.44 406 TYR A C 1
ATOM 3085 O O . TYR A 1 406 ? -24.412 -20.351 2.150 1.00 77.44 406 TYR A O 1
ATOM 3093 N N . LEU A 1 407 ? -24.837 -18.527 3.376 1.00 76.50 407 LEU A N 1
ATOM 3094 C CA . LEU A 1 407 ? -24.009 -17.615 2.579 1.00 76.50 407 LEU A CA 1
ATOM 3095 C C . LEU A 1 407 ? -22.510 -17.869 2.793 1.00 76.50 407 LEU A C 1
ATOM 3097 O O . LEU A 1 407 ? -21.734 -17.677 1.862 1.00 76.50 407 LEU A O 1
ATOM 3101 N N . GLU A 1 408 ? -22.110 -18.331 3.979 1.00 71.31 408 GLU A N 1
ATOM 3102 C CA . GLU A 1 408 ? -20.742 -18.762 4.283 1.00 71.31 408 GLU A CA 1
ATOM 3103 C C . GLU A 1 408 ? -20.379 -20.050 3.526 1.00 71.31 408 GLU A C 1
ATOM 3105 O O . GLU A 1 408 ? -19.267 -20.183 3.018 1.00 71.31 408 GLU A O 1
ATOM 3110 N N . GLN A 1 409 ? -21.331 -20.978 3.384 1.00 77.12 409 GLN A N 1
ATOM 3111 C CA . GLN A 1 409 ? -21.145 -22.226 2.632 1.00 77.12 409 GLN A CA 1
ATOM 3112 C C . GLN A 1 409 ? -21.346 -22.072 1.115 1.00 77.12 409 GLN A C 1
ATOM 3114 O O . GLN A 1 409 ? -20.742 -22.819 0.347 1.00 77.12 409 GLN A O 1
ATOM 3119 N N . HIS A 1 410 ? -22.177 -21.119 0.684 1.00 78.06 410 HIS A N 1
ATOM 3120 C CA . HIS A 1 410 ? -22.560 -20.877 -0.712 1.00 78.06 410 HIS A CA 1
ATOM 3121 C C . HIS A 1 410 ? -22.477 -19.384 -1.081 1.00 78.06 410 HIS A C 1
ATOM 3123 O O . HIS A 1 410 ? -23.509 -18.749 -1.361 1.00 78.06 410 HIS A O 1
ATOM 3129 N N . PRO A 1 411 ? -21.270 -18.791 -1.109 1.00 74.81 411 PRO A N 1
ATOM 3130 C CA . PRO A 1 411 ? -21.074 -17.376 -1.433 1.00 74.81 411 PRO A CA 1
ATOM 3131 C C . PRO A 1 411 ? -21.552 -17.013 -2.850 1.00 74.81 411 PRO A C 1
ATOM 3133 O O . PRO A 1 411 ? -21.938 -15.872 -3.108 1.00 74.81 411 PRO A O 1
ATOM 3136 N N . GLU A 1 412 ? -21.611 -17.979 -3.771 1.00 75.69 412 GLU A N 1
ATOM 3137 C CA . GLU A 1 412 ? -22.147 -17.815 -5.125 1.00 75.69 412 GLU A CA 1
ATOM 3138 C C . GLU A 1 412 ? -23.632 -17.408 -5.156 1.00 75.69 412 GLU A C 1
ATOM 3140 O O . GLU A 1 412 ? -24.082 -16.757 -6.105 1.00 75.69 412 GLU A O 1
ATOM 3145 N N . SER A 1 413 ? -24.396 -17.721 -4.105 1.00 79.06 413 SER A N 1
ATOM 3146 C CA . SER A 1 413 ? -25.831 -17.420 -4.034 1.00 79.06 413 SER A CA 1
ATOM 3147 C C . SER A 1 413 ? -26.152 -15.918 -3.948 1.00 79.06 413 SER A C 1
ATOM 3149 O O . SER A 1 413 ? -27.273 -15.524 -4.274 1.00 79.06 413 SER A O 1
ATOM 3151 N N . LEU A 1 414 ? -25.173 -15.071 -3.599 1.00 70.94 414 LEU A N 1
ATOM 3152 C CA . LEU A 1 414 ? -25.283 -13.602 -3.610 1.00 70.94 414 LEU A CA 1
ATOM 3153 C C . LEU A 1 414 ? -25.312 -13.006 -5.021 1.00 70.94 414 LEU A C 1
ATOM 3155 O O . LEU A 1 414 ? -25.967 -11.992 -5.246 1.00 70.94 414 LEU A O 1
ATOM 3159 N N . VAL A 1 415 ? -24.600 -13.626 -5.964 1.00 66.94 415 VAL A N 1
ATOM 3160 C CA . VAL A 1 415 ? -24.460 -13.116 -7.338 1.00 66.94 415 VAL A CA 1
ATOM 3161 C C . VAL A 1 415 ? -25.464 -13.786 -8.274 1.00 66.94 415 VAL A C 1
ATOM 3163 O O . VAL A 1 415 ? -26.020 -13.137 -9.156 1.00 66.94 415 VAL A O 1
ATOM 3166 N N . TRP A 1 416 ? -25.733 -15.076 -8.066 1.00 69.31 416 TRP A N 1
ATOM 3167 C CA . TRP A 1 416 ? -26.539 -15.891 -8.982 1.00 69.31 416 TRP A CA 1
ATOM 3168 C C . TRP A 1 416 ? -27.931 -16.235 -8.430 1.00 69.31 416 TRP A C 1
ATOM 3170 O O . TRP A 1 416 ? -28.762 -16.799 -9.143 1.00 69.31 416 TRP A O 1
ATOM 3180 N N . GLY A 1 417 ? -28.212 -15.868 -7.175 1.00 67.69 417 GLY A N 1
ATOM 3181 C CA . GLY A 1 417 ? -29.403 -16.303 -6.454 1.00 67.69 417 GLY A CA 1
ATOM 3182 C C . GLY A 1 417 ? -29.299 -17.759 -5.986 1.00 67.69 417 GLY A C 1
ATOM 3183 O O . GLY A 1 417 ? -28.405 -18.512 -6.373 1.00 67.69 417 GLY A O 1
ATOM 3184 N N . LYS A 1 418 ? -30.224 -18.175 -5.117 1.00 68.06 418 LYS A N 1
ATOM 3185 C CA . LYS A 1 418 ? -30.256 -19.543 -4.583 1.00 68.06 418 LYS A CA 1
ATOM 3186 C C . LYS A 1 418 ? -30.485 -20.541 -5.726 1.00 68.06 418 LYS A C 1
ATOM 3188 O O . LYS A 1 418 ? -31.503 -20.453 -6.415 1.00 68.06 418 LYS A O 1
ATOM 3193 N N . ALA A 1 419 ? -29.571 -21.494 -5.917 1.00 63.75 419 ALA A N 1
ATOM 3194 C CA . ALA A 1 419 ? -29.750 -22.554 -6.905 1.00 63.75 419 ALA A CA 1
ATOM 3195 C C . ALA A 1 419 ? -31.039 -23.328 -6.583 1.00 63.75 419 ALA A C 1
ATOM 3197 O O . ALA A 1 419 ? -31.201 -23.841 -5.473 1.00 63.75 419 ALA A O 1
ATOM 3198 N N . LYS A 1 420 ? -31.985 -23.381 -7.530 1.00 55.94 420 LYS A N 1
ATOM 3199 C CA . LYS A 1 420 ? -33.188 -24.206 -7.373 1.00 55.94 420 LYS A CA 1
ATOM 3200 C C . LYS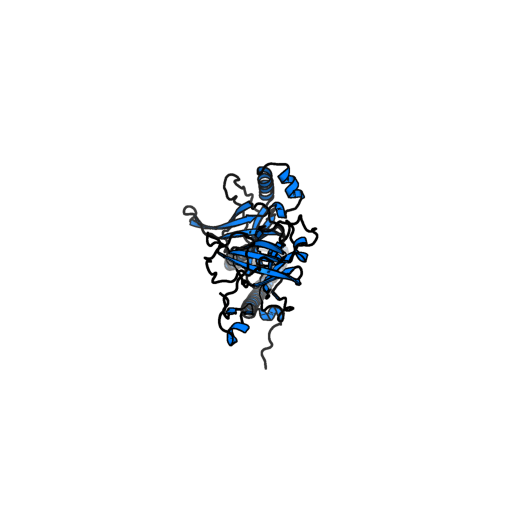 A 1 420 ? -32.746 -25.665 -7.329 1.00 55.94 420 LYS A C 1
ATOM 3202 O O . LYS A 1 420 ? -32.318 -26.207 -8.344 1.00 55.94 420 LYS A O 1
ATOM 3207 N N . SER A 1 421 ? -32.845 -26.287 -6.159 1.00 50.75 421 SER A N 1
ATOM 3208 C CA . SER A 1 421 ? -32.767 -27.737 -6.023 1.00 50.75 421 SER A CA 1
ATOM 3209 C C . SER A 1 421 ? -33.842 -28.353 -6.920 1.00 50.75 421 SER A C 1
ATOM 3211 O O . SER A 1 421 ? -35.026 -28.044 -6.780 1.00 50.75 421 SER A O 1
ATOM 3213 N N . GLY A 1 422 ? -33.404 -29.144 -7.900 1.00 47.75 422 GLY A N 1
ATOM 3214 C CA . GLY A 1 422 ? -34.278 -29.788 -8.874 1.00 47.75 422 GLY A CA 1
ATOM 3215 C C . GLY A 1 422 ? -35.323 -30.675 -8.198 1.00 47.75 422 GLY A C 1
ATOM 3216 O O . GLY A 1 422 ? -34.997 -31.428 -7.278 1.00 47.75 422 GLY A O 1
ATOM 3217 N N . GLN A 1 423 ? -36.564 -30.549 -8.669 1.00 36.12 423 GLN A N 1
ATOM 3218 C CA . GLN A 1 423 ? -37.548 -31.631 -8.662 1.00 36.12 423 GLN A CA 1
ATOM 3219 C C . GLN A 1 423 ? -37.376 -32.460 -9.928 1.00 36.12 423 GLN A C 1
ATOM 3221 O O . GLN A 1 423 ? -37.089 -31.841 -10.981 1.00 36.12 423 GLN A O 1
#

Organism: NCBI:txid420952

Foldseek 3Di:
DFDWDDDLQGTPPPVCVPVNDDADDADDPDPDDDDDDDGDPDPQLDRPPQAWFKEKEKEQDCPLADFQFFEDEVNDGFWTWRDKDQPPVNRIIITIITGHPVCLQQAAPQKFKEKPAPWDWDQDLVGTDGPPPDPPPHSGIHMYMGHAPPDDGHHGDHHHHYDYYYHDPVRRNDDDLPDWQKEKEKDQDDCPQEDFQFFEDEVNHGFWTWHDWDWDADPVVRGIIIITIMIGRQCSVDDVSVVQDVVDDVVSVVVVLQVQLQQAFAWEWDQSHPLSSHIHIYTYHDNPDDRDGWDPVDPPIYGHHDYDVVVVVVVVVVVVVVVVVPPPVVVVVVVVVVVLVVVVVVLVVAVVDDDPVVVVVSVVVVVVSVVVVVCVVPPHVVVVVVVVVVVVVVVVVVVVVVVVVCCNVCVVCVVVNDPPDDD

Solvent-accessible surface area (backbone atoms only — not comparable to full-atom values): 24302 Å² total; per-residue (Å²): 68,48,55,66,45,82,55,87,86,48,76,45,43,69,66,28,78,80,71,46,71,48,78,79,83,82,87,76,90,69,90,71,91,78,92,81,80,84,84,47,80,65,70,73,70,62,60,96,83,64,68,52,41,40,33,34,33,41,24,74,62,68,83,70,50,52,73,64,22,44,24,24,46,92,86,40,78,44,34,27,28,47,38,78,43,72,38,97,84,69,74,31,28,39,32,36,33,37,32,36,51,94,51,44,84,68,42,18,73,58,48,30,28,18,40,44,58,58,76,58,77,45,78,54,79,91,44,79,48,72,71,73,89,40,82,91,71,31,81,57,23,22,38,33,42,46,54,52,90,94,56,77,76,40,63,72,58,60,72,62,42,74,44,64,38,27,82,29,64,71,67,38,64,48,73,82,54,63,75,66,48,58,30,31,36,60,38,82,65,86,62,78,45,55,50,75,65,25,46,25,23,45,90,86,40,75,36,30,30,29,70,41,79,51,79,45,74,42,84,88,80,70,44,68,38,33,42,34,33,29,37,32,22,67,59,74,69,35,69,71,50,48,55,61,35,74,79,32,64,86,63,39,56,53,52,51,48,52,52,41,33,68,59,21,41,28,38,29,65,41,75,61,26,86,89,76,47,30,29,28,39,37,42,44,77,36,80,83,56,78,93,59,83,66,59,86,85,47,83,59,33,53,47,54,55,48,82,48,66,72,61,51,48,54,52,51,52,52,52,50,52,57,56,58,73,66,56,62,61,68,58,54,52,50,55,49,52,51,52,52,54,53,49,52,53,52,53,60,58,50,71,77,75,66,60,82,81,53,52,63,58,47,54,54,49,50,53,51,50,51,53,52,47,53,58,65,70,44,83,36,65,68,57,55,51,47,51,48,49,52,49,53,49,52,51,50,52,49,50,51,48,53,47,51,55,45,43,72,76,39,62,63,35,81,81,73,43,76,79,79,79,82,130

InterPro domains:
  IPR003399 Mce/MlaD [PF02470] (52-112)
  IPR003399 Mce/MlaD [PF02470] (181-284)
  IPR051800 Intermembrane Transport Protein PqiA/PqiB [PTHR30462] (1-404)

Nearest PDB structures (foldseek):
  5uvn-assembly1_D  TM=7.832E-01  e=2.878E-26  Escherichia coli K-12
  7sef-assembly1_A  TM=6.592E-01  e=1.091E-20  Escherichia coli
  7see-assembly1_A  TM=6.613E-01  e=9.440E-19  Escherichia coli
  6v0c-assembly1_A  TM=6.586E-01  e=4.702E-18  Escherichia coli K-12
  6v0e-assembly1_A  TM=4.105E-01  e=6.273E-15  Escherichia coli K-12

pLDDT: mean 78.45, std 14.11, range [36.12, 97.81]